Protein AF-A0AAV2YPP9-F1 (afdb_monomer_lite)

pLDDT: mean 74.64, std 17.13, range [28.52, 96.38]

Foldseek 3Di:
DVVQVVVCVVPVPWDKDKDKDKDKDDFQFQAAFPKTKTKIKIKIKIKIWTWDPPDPPDPPDIDTPDIDIDMDIDMDMDIPCPVVLVVLLVVLVVLLVLLLVLLLVLLLLLLCPDPVNVPPDPVVSSVSSVVLSVLDDVCLLNLLDPSSLVSLLSSCRHCLSVLLVVLLVLQDDPVLDDDDDPVVVVVNLVSLLSCLSVVSVVLLVVQCVVCVVPVDFLLQFGWAAEPCPSVVLSSVLSVVSNDDPVPDDPPDPDDDDDDPVPPVVVSVCVVVPPPDDDSNRVSVVSSVVSVVVVVVVVVVVLVVVVVVCVVVVPPDLPPPGTDGARAALCEPPLFDPSSRNHPPCVSLPPQPPCVVVVVVVVVDDDPPDDDDDDDDDPDDCVVVVVVVVRSVVSSVVRNVLSVLSLEVPNHDVSNLVVLLSSLSSRCSNPVSVCCCAPNDWFKWWFKQQQPPRDTATETPVCVVVVRVGPYPCVRIDTDDMDTSNPDDSNVSSSHD

Structure (mmCIF, N/CA/C/O backbone):
data_AF-A0AAV2YPP9-F1
#
_entry.id   AF-A0AAV2YPP9-F1
#
loop_
_atom_site.group_PDB
_atom_site.id
_atom_site.type_symbol
_atom_site.label_atom_id
_atom_site.label_alt_id
_atom_site.label_comp_id
_atom_site.label_asym_id
_atom_site.label_entity_id
_atom_site.label_seq_id
_atom_site.pdbx_PDB_ins_code
_atom_site.Cartn_x
_atom_site.Cartn_y
_atom_site.Cartn_z
_atom_site.occupancy
_atom_site.B_iso_or_equiv
_atom_site.auth_seq_id
_atom_site.auth_comp_id
_atom_site.auth_asym_id
_atom_site.auth_atom_id
_atom_site.pdbx_PDB_model_num
ATOM 1 N N . MET A 1 1 ? -37.213 -12.036 26.248 1.00 72.50 1 MET A N 1
ATOM 2 C CA . MET A 1 1 ? -38.261 -13.049 25.976 1.00 72.50 1 MET A CA 1
ATOM 3 C C . MET A 1 1 ? -37.774 -14.490 26.104 1.00 72.50 1 MET A C 1
ATOM 5 O O . MET A 1 1 ? -38.209 -15.134 27.043 1.00 72.50 1 MET A O 1
ATOM 9 N N . LYS A 1 2 ? -36.839 -14.999 25.279 1.00 84.75 2 LYS A N 1
ATOM 10 C CA . LYS A 1 2 ? -36.375 -16.409 25.382 1.00 84.75 2 LYS A CA 1
ATOM 11 C C . LYS A 1 2 ? -35.911 -16.827 26.789 1.00 84.75 2 LYS A C 1
ATOM 13 O O . LYS A 1 2 ? -36.225 -17.918 27.242 1.00 84.75 2 LYS A O 1
ATOM 18 N N . GLN A 1 3 ? -35.198 -15.944 27.491 1.00 83.56 3 GLN A N 1
ATOM 19 C CA . GLN A 1 3 ? -34.731 -16.216 28.855 1.00 83.56 3 GLN A CA 1
ATOM 20 C C . GLN A 1 3 ? -35.866 -16.292 29.885 1.00 83.56 3 GLN A C 1
ATOM 22 O O . GLN A 1 3 ? -35.838 -17.173 30.734 1.00 83.56 3 GLN A O 1
ATOM 27 N N . LEU A 1 4 ? -36.872 -15.421 29.786 1.00 86.94 4 LEU A N 1
ATOM 28 C CA . LEU A 1 4 ? -38.038 -15.445 30.673 1.00 86.94 4 LEU A CA 1
ATOM 29 C C . LEU A 1 4 ? -38.798 -16.766 30.518 1.00 86.94 4 LEU A C 1
ATOM 31 O O . LEU A 1 4 ? -38.999 -17.472 31.497 1.00 86.94 4 LEU A O 1
ATOM 35 N N . MET A 1 5 ? -39.084 -17.153 29.270 1.00 88.12 5 MET A N 1
ATOM 36 C CA . MET A 1 5 ? -39.725 -18.435 28.958 1.00 88.12 5 MET A CA 1
ATOM 37 C C . MET A 1 5 ? -38.933 -19.624 29.515 1.00 88.12 5 MET A C 1
ATOM 39 O O . MET A 1 5 ? -39.523 -20.552 30.050 1.00 88.12 5 MET A O 1
ATOM 43 N N . SER A 1 6 ? -37.596 -19.587 29.451 1.00 91.38 6 SER A N 1
ATOM 44 C CA . SER A 1 6 ? -36.769 -20.663 30.016 1.00 91.38 6 SER A CA 1
ATOM 45 C C . SER A 1 6 ? -36.847 -20.766 31.542 1.00 91.38 6 SER A C 1
ATOM 47 O O . SER A 1 6 ? -36.728 -21.863 32.076 1.00 91.38 6 SER A O 1
ATOM 49 N N . VAL A 1 7 ? -37.033 -19.642 32.245 1.00 89.94 7 VAL A N 1
ATOM 50 C CA . VAL A 1 7 ? -37.177 -19.631 33.709 1.00 89.94 7 VAL A CA 1
ATOM 51 C C . VAL A 1 7 ? -38.584 -20.075 34.100 1.00 89.94 7 VAL A C 1
ATOM 53 O O . VAL A 1 7 ? -38.723 -20.896 34.996 1.00 89.94 7 VAL A O 1
ATOM 56 N N . GLN A 1 8 ? -39.603 -19.624 33.372 1.00 91.44 8 GLN A N 1
ATOM 57 C CA . GLN A 1 8 ? -40.996 -19.993 33.616 1.00 91.44 8 GLN A CA 1
ATOM 58 C C . GLN A 1 8 ? -41.268 -21.481 33.345 1.00 91.44 8 GLN A C 1
ATOM 60 O O . GLN A 1 8 ? -41.975 -22.124 34.105 1.00 91.44 8 GLN A O 1
ATOM 65 N N . LEU A 1 9 ? -40.624 -22.072 32.331 1.00 92.19 9 LEU A N 1
ATOM 66 C CA . LEU A 1 9 ? -40.651 -23.526 32.114 1.00 92.19 9 LEU A CA 1
ATOM 67 C C . LEU A 1 9 ? -39.957 -24.315 33.234 1.00 92.19 9 LEU A C 1
ATOM 69 O O . LEU A 1 9 ? -40.258 -25.487 33.432 1.00 92.19 9 LEU A O 1
ATOM 73 N N . ARG A 1 10 ? -38.996 -23.701 33.932 1.00 93.12 10 ARG A N 1
ATOM 74 C CA . ARG A 1 10 ? -38.254 -24.342 35.024 1.00 93.12 10 ARG A CA 1
ATOM 75 C C . ARG A 1 10 ? -39.003 -24.278 36.355 1.00 93.12 10 ARG A C 1
ATOM 77 O O . ARG A 1 10 ? -38.798 -25.151 37.189 1.00 93.12 10 ARG A O 1
ATOM 84 N N . PHE A 1 11 ? -39.838 -23.258 36.534 1.00 91.69 11 PHE A N 1
ATOM 85 C CA . PHE A 1 11 ? -40.630 -23.014 37.734 1.00 91.69 11 PHE A CA 1
ATOM 86 C C . PHE A 1 11 ? -42.084 -22.701 37.338 1.00 91.69 11 PHE A C 1
ATOM 88 O O . PHE A 1 11 ? -42.478 -21.538 37.365 1.00 91.69 11 PHE A O 1
ATOM 95 N N . PRO A 1 12 ? -42.861 -23.711 36.906 1.00 88.06 12 PRO A N 1
ATOM 96 C CA . PRO A 1 12 ? -44.212 -23.497 36.385 1.00 88.06 12 PRO A CA 1
ATOM 97 C C . PRO A 1 12 ? -45.214 -23.060 37.462 1.00 88.06 12 PRO A C 1
ATOM 99 O O . PRO A 1 12 ? -46.145 -22.326 37.149 1.00 88.06 12 PRO A O 1
ATOM 102 N N . ASP A 1 13 ? -44.990 -23.474 38.712 1.00 88.75 13 ASP A N 1
ATOM 103 C CA . ASP A 1 13 ? -45.911 -23.259 39.837 1.00 88.75 13 ASP A CA 1
ATOM 104 C C . ASP A 1 13 ? -45.518 -22.066 40.729 1.00 88.75 13 ASP A C 1
ATOM 106 O O . ASP A 1 13 ? -46.114 -21.852 41.782 1.00 88.75 13 ASP A O 1
ATOM 110 N N . LEU A 1 14 ? -44.485 -21.308 40.344 1.00 88.31 14 LEU A N 1
ATOM 111 C CA . LEU A 1 14 ? -43.966 -20.173 41.109 1.00 88.31 14 LEU A CA 1
ATOM 112 C C . LEU A 1 14 ? -44.136 -18.871 40.328 1.00 88.31 14 LEU A C 1
ATOM 114 O O . LEU A 1 14 ? -44.001 -18.844 39.103 1.00 88.31 14 LEU A O 1
ATOM 118 N N . ASP A 1 15 ? -44.349 -17.772 41.049 1.00 88.31 15 ASP A N 1
ATOM 119 C CA . ASP A 1 15 ? -44.488 -16.456 40.433 1.00 88.31 15 ASP A CA 1
ATOM 120 C C . ASP A 1 15 ? -43.140 -15.948 39.920 1.00 88.31 15 ASP A C 1
ATOM 122 O O . ASP A 1 15 ? -42.122 -15.973 40.622 1.00 88.31 15 ASP A O 1
ATOM 126 N N . VAL A 1 16 ? -43.131 -15.467 38.675 1.00 90.19 16 VAL A N 1
ATOM 127 C CA . VAL A 1 16 ? -41.932 -14.971 37.991 1.00 90.19 16 VAL A CA 1
ATOM 128 C C . VAL A 1 16 ? -42.066 -13.475 37.721 1.00 90.19 16 VAL A C 1
ATOM 130 O O . VAL A 1 16 ? -42.778 -13.049 36.814 1.00 90.19 16 VAL A O 1
ATOM 133 N N . ASP A 1 17 ? -41.295 -12.681 38.454 1.00 90.31 17 ASP A N 1
ATOM 134 C CA . ASP A 1 17 ? -41.150 -11.247 38.241 1.00 90.31 17 ASP A CA 1
ATOM 135 C C . ASP A 1 17 ? -40.031 -10.963 37.230 1.00 90.31 17 ASP A C 1
ATOM 137 O O . ASP A 1 17 ? -38.937 -11.535 37.301 1.00 90.31 17 ASP A O 1
ATOM 141 N N . LEU A 1 18 ? -40.260 -10.011 36.324 1.00 91.12 18 LEU A N 1
ATOM 142 C CA . LEU A 1 18 ? -39.231 -9.460 35.441 1.00 91.12 18 LEU A CA 1
ATOM 143 C C . LEU A 1 18 ? -39.083 -7.961 35.692 1.00 91.12 18 LEU A C 1
ATOM 145 O O . LEU A 1 18 ? -39.968 -7.177 35.354 1.00 91.12 18 LEU A O 1
ATOM 149 N N . THR A 1 19 ? -37.912 -7.559 36.170 1.00 90.94 19 THR A N 1
ATOM 150 C CA . THR A 1 19 ? -37.526 -6.151 36.268 1.00 90.94 19 THR A CA 1
ATOM 151 C C . THR A 1 19 ? -36.540 -5.821 35.157 1.00 90.94 19 THR A C 1
ATOM 153 O O . THR A 1 19 ? -35.507 -6.477 35.010 1.00 90.94 19 THR A O 1
ATOM 156 N N . LEU A 1 20 ? -36.847 -4.791 34.370 1.00 89.88 20 LEU A N 1
ATOM 157 C CA . LEU A 1 20 ? -35.944 -4.246 33.361 1.00 89.88 20 LEU A CA 1
ATOM 158 C C . LEU A 1 20 ? -35.382 -2.917 33.859 1.00 89.88 20 LEU A C 1
ATOM 160 O O . LEU A 1 20 ? -36.122 -1.963 34.082 1.00 89.88 20 LEU A O 1
ATOM 164 N N . LEU A 1 21 ? -34.066 -2.856 34.006 1.00 89.44 21 LEU A N 1
ATOM 165 C CA . LEU A 1 21 ? -33.331 -1.643 34.334 1.00 89.44 21 LEU A CA 1
ATOM 166 C C . LEU A 1 21 ? -32.687 -1.136 33.051 1.00 89.44 21 LEU A C 1
ATOM 168 O O . LEU A 1 21 ? -31.812 -1.800 32.503 1.00 89.44 21 LEU A O 1
ATOM 172 N N . SER A 1 22 ? -33.134 0.015 32.560 1.00 87.62 22 SER A N 1
ATOM 173 C CA . SER A 1 22 ? -32.533 0.668 31.399 1.00 87.62 22 SER A CA 1
ATOM 174 C C . SER A 1 22 ? -31.674 1.829 31.868 1.00 87.62 22 SER A C 1
ATOM 176 O O . SER A 1 22 ? -32.154 2.714 32.571 1.00 87.62 22 SER A O 1
ATOM 178 N N . SER A 1 23 ? -30.431 1.859 31.416 1.00 83.62 23 SER A N 1
ATOM 179 C CA . SER A 1 23 ? -29.544 3.003 31.540 1.00 83.62 23 SER A CA 1
ATOM 180 C C . SER A 1 23 ? -29.066 3.396 30.141 1.00 83.62 23 SER A C 1
ATOM 182 O O . SER A 1 23 ? -28.853 2.566 29.254 1.00 83.62 23 SER A O 1
ATOM 184 N N . ALA A 1 24 ? -29.005 4.698 29.894 1.00 80.50 24 ALA A N 1
ATOM 185 C CA . ALA A 1 24 ? -28.522 5.243 28.641 1.00 80.50 24 ALA A CA 1
ATOM 186 C C . ALA A 1 24 ? -27.590 6.400 28.961 1.00 80.50 24 ALA A C 1
ATOM 188 O O . ALA A 1 24 ? -27.990 7.355 29.621 1.00 80.50 24 ALA A O 1
ATOM 189 N N . GLU A 1 25 ? -26.361 6.309 28.470 1.00 75.56 25 GLU A N 1
ATOM 190 C CA . GLU A 1 25 ? -25.432 7.427 28.499 1.00 75.56 25 GLU A CA 1
ATOM 191 C C . GLU A 1 25 ? -25.890 8.483 27.483 1.00 75.56 25 GLU A C 1
ATOM 193 O O . GLU A 1 25 ? -26.491 8.168 26.440 1.00 75.56 25 GLU A O 1
ATOM 198 N N . ASP A 1 26 ? -25.575 9.744 27.771 1.00 71.75 26 ASP A N 1
ATOM 199 C CA . 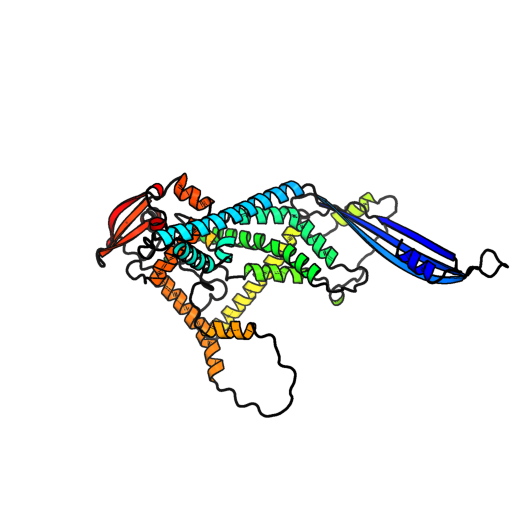ASP A 1 26 ? -25.684 10.813 26.789 1.00 71.75 26 ASP A CA 1
ATOM 200 C C . ASP A 1 26 ? -24.711 10.595 25.624 1.00 71.75 26 ASP A C 1
ATOM 202 O O . ASP A 1 26 ? -23.789 9.773 25.667 1.00 71.75 26 ASP A O 1
ATOM 206 N N . LYS A 1 27 ? -24.950 11.303 24.514 1.00 67.75 27 LYS A N 1
ATOM 207 C CA . LYS A 1 27 ? -24.082 11.215 23.334 1.00 67.75 27 LYS A CA 1
ATOM 208 C C . LYS A 1 27 ? -22.709 11.798 23.661 1.00 67.75 27 LYS A C 1
ATOM 210 O O . LYS A 1 27 ? -22.486 12.999 23.528 1.00 67.75 27 LYS A O 1
ATOM 215 N N . GLN A 1 28 ? -21.769 10.924 23.989 1.00 68.31 28 GLN A N 1
ATOM 216 C CA . GLN A 1 28 ? -20.369 11.275 24.145 1.00 68.31 28 GLN A CA 1
ATOM 217 C C . GLN A 1 28 ? -19.767 11.519 22.765 1.00 68.31 28 GLN A C 1
ATOM 219 O O . GLN A 1 28 ? -19.689 10.616 21.929 1.00 68.31 28 GLN A O 1
ATOM 224 N N . VAL A 1 29 ? -19.354 12.756 22.499 1.00 65.88 29 VAL A N 1
ATOM 225 C CA . VAL A 1 29 ? -18.625 13.086 21.272 1.00 65.88 29 VAL A CA 1
ATOM 226 C C . VAL A 1 29 ? -17.211 12.529 21.402 1.00 65.88 29 VAL A C 1
ATOM 228 O O . VAL A 1 29 ? -16.408 13.046 22.176 1.00 65.88 29 VAL A O 1
ATOM 231 N N . CYS A 1 30 ? -16.906 11.491 20.627 1.00 60.84 30 CYS A N 1
ATOM 232 C CA . CYS A 1 30 ? -15.551 10.990 20.446 1.00 60.84 30 CYS A CA 1
ATOM 233 C C . CYS A 1 30 ? -14.793 12.020 19.599 1.00 60.84 30 CYS A C 1
ATOM 235 O O . CYS A 1 30 ? -14.936 12.070 18.374 1.00 60.84 30 CYS A O 1
ATOM 237 N N . ARG A 1 31 ? -14.034 12.898 20.259 1.00 54.62 31 ARG A N 1
ATOM 238 C CA . ARG A 1 31 ? -13.115 13.822 19.581 1.00 54.62 31 ARG A CA 1
ATOM 239 C C . ARG A 1 31 ? -11.873 13.034 19.147 1.00 54.62 31 ARG A C 1
ATOM 241 O O . ARG A 1 31 ? -11.569 12.014 19.746 1.00 54.62 31 ARG A O 1
ATOM 248 N N . GLY A 1 32 ? -11.202 13.436 18.065 1.00 54.84 32 GLY A N 1
ATOM 249 C CA . GLY A 1 32 ? -9.941 12.791 17.673 1.00 54.84 32 GLY A CA 1
ATOM 250 C C . GLY A 1 32 ? -9.807 12.278 16.240 1.00 54.84 32 GLY A C 1
ATOM 251 O O . GLY A 1 32 ? -8.910 11.478 15.967 1.00 54.84 32 GLY A O 1
ATOM 252 N N . GLY A 1 33 ? -10.685 12.699 15.334 1.00 58.16 33 GLY A N 1
ATOM 253 C CA . GLY A 1 33 ? -10.552 12.495 13.892 1.00 58.16 33 GLY A CA 1
ATOM 254 C C . GLY A 1 33 ? -11.102 13.702 13.131 1.00 58.16 33 GLY A C 1
ATOM 255 O O . GLY A 1 33 ? -11.756 14.563 13.719 1.00 58.16 33 GLY A O 1
ATOM 256 N N . LEU A 1 34 ? -10.877 13.765 11.814 1.00 65.94 34 LEU A N 1
ATOM 257 C CA . LEU A 1 34 ? -11.465 14.823 10.970 1.00 65.94 34 LEU A CA 1
ATOM 258 C C . LEU A 1 34 ? -13.002 14.747 10.893 1.00 65.94 34 LEU A C 1
ATOM 260 O O . LEU A 1 34 ? -13.647 15.692 10.443 1.00 65.94 34 LEU A O 1
ATOM 264 N N . ALA A 1 35 ? -13.585 13.617 11.300 1.00 73.19 35 ALA A N 1
ATOM 265 C CA . ALA A 1 35 ? -15.021 13.398 11.348 1.00 73.19 35 ALA A CA 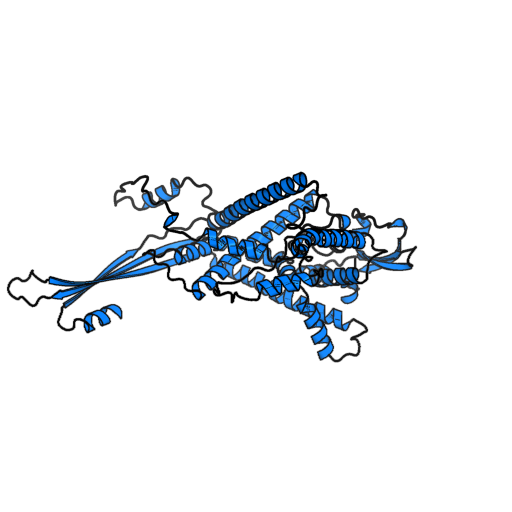1
ATOM 266 C C . ALA A 1 35 ? -15.603 13.680 12.734 1.00 73.19 35 ALA A C 1
ATOM 268 O O . ALA A 1 35 ? -15.012 13.332 13.757 1.00 73.19 35 ALA A O 1
ATOM 269 N N . TYR A 1 36 ? -16.836 14.187 12.759 1.00 72.69 36 TYR A N 1
ATOM 270 C CA . TYR A 1 36 ? -17.645 14.133 13.969 1.00 72.69 36 TYR A CA 1
ATOM 271 C C . TYR A 1 36 ? -18.065 12.683 14.201 1.00 72.69 36 TYR A C 1
ATOM 273 O O . TYR A 1 36 ? -18.725 12.077 13.348 1.00 72.69 36 TYR A O 1
ATOM 281 N N . ILE A 1 37 ? -17.681 12.133 15.349 1.00 73.50 37 ILE A N 1
ATOM 282 C CA . ILE A 1 37 ? -18.116 10.822 15.816 1.00 73.50 37 ILE A CA 1
ATOM 283 C C . ILE A 1 37 ? -18.711 11.022 17.201 1.00 73.50 37 ILE A C 1
ATOM 285 O O . ILE A 1 37 ? -18.090 11.612 18.080 1.00 73.50 37 ILE A O 1
ATOM 289 N N . ALA A 1 38 ? -19.927 10.534 17.397 1.00 74.06 38 ALA A N 1
ATOM 290 C CA . ALA A 1 38 ? -20.534 10.469 18.714 1.00 74.06 38 ALA A CA 1
ATOM 291 C C . ALA A 1 38 ? -20.977 9.047 19.007 1.00 74.06 38 ALA A C 1
ATOM 293 O O . ALA A 1 38 ? -21.461 8.326 18.128 1.00 74.06 38 ALA A O 1
ATOM 294 N N . ARG A 1 39 ? -20.787 8.659 20.259 1.00 77.62 39 ARG A N 1
ATOM 295 C CA . ARG A 1 39 ? -21.120 7.354 20.786 1.00 77.62 39 ARG A CA 1
ATOM 296 C C . ARG A 1 39 ? -22.176 7.517 21.859 1.00 77.62 39 ARG A C 1
ATOM 298 O O . ARG A 1 39 ? -22.040 8.340 22.756 1.00 77.62 39 ARG A O 1
ATOM 305 N N . ARG A 1 40 ? -23.204 6.686 21.782 1.00 79.69 40 ARG A N 1
ATOM 306 C CA . ARG A 1 40 ? -24.197 6.530 22.837 1.00 79.69 40 ARG A CA 1
ATOM 307 C C . ARG A 1 40 ? -24.167 5.086 23.299 1.00 79.69 40 ARG A C 1
ATOM 309 O O . ARG A 1 40 ? -24.420 4.192 22.490 1.00 79.69 40 ARG A O 1
ATOM 316 N N . LYS A 1 41 ? -23.836 4.850 24.562 1.00 80.75 41 LYS A N 1
ATOM 317 C CA . LYS A 1 41 ? -23.990 3.528 25.168 1.00 80.75 41 LYS A CA 1
ATOM 318 C C . LYS A 1 41 ? -25.361 3.436 25.813 1.00 80.75 41 LYS A C 1
ATOM 320 O O . LYS A 1 41 ? -25.840 4.398 26.403 1.00 80.75 41 LYS A O 1
ATOM 325 N N . ALA A 1 42 ? -25.983 2.283 25.673 1.00 83.69 42 ALA A N 1
ATOM 326 C CA . ALA A 1 42 ? -27.191 1.934 26.386 1.00 83.69 42 ALA A CA 1
ATOM 327 C C . ALA A 1 42 ? -27.014 0.530 26.945 1.00 83.69 42 ALA A C 1
ATOM 329 O O . ALA A 1 42 ? -26.478 -0.358 26.277 1.00 83.69 42 ALA A O 1
ATOM 330 N N . ASP A 1 43 ? -27.457 0.328 28.168 1.00 86.38 43 ASP A N 1
ATOM 331 C CA . ASP A 1 43 ? -27.478 -0.965 28.807 1.00 86.38 43 ASP A CA 1
ATOM 332 C C . ASP A 1 43 ? -28.859 -1.242 29.381 1.00 86.38 43 ASP A C 1
ATOM 334 O O . ASP A 1 43 ? -29.518 -0.384 29.962 1.00 86.38 43 ASP A O 1
ATOM 338 N N . VAL A 1 44 ? -29.317 -2.465 29.160 1.00 88.56 44 VAL A N 1
ATOM 339 C CA . VAL A 1 44 ? -30.575 -2.958 29.699 1.00 88.56 44 VAL A CA 1
ATOM 340 C C . VAL A 1 44 ? -30.240 -4.194 30.509 1.00 88.56 44 VAL A C 1
ATOM 342 O O . VAL A 1 44 ? -29.825 -5.203 29.945 1.00 88.56 44 VAL A O 1
ATOM 345 N N . SER A 1 45 ? -30.395 -4.130 31.823 1.00 89.81 45 SER A N 1
ATOM 346 C CA . SER A 1 45 ? -30.264 -5.293 32.698 1.00 89.81 45 SER A CA 1
ATOM 347 C C . SER A 1 45 ? -31.646 -5.867 32.971 1.00 89.81 45 SER A C 1
ATOM 349 O O . SER A 1 45 ? -32.547 -5.156 33.410 1.00 89.81 45 SER A O 1
ATOM 351 N N . SER A 1 46 ? -31.831 -7.153 32.691 1.00 91.31 46 SER A N 1
ATOM 352 C CA . SER A 1 46 ? -33.026 -7.894 33.079 1.00 91.31 46 SER A CA 1
ATOM 353 C C . SER A 1 46 ? -32.738 -8.691 34.340 1.00 91.31 46 SER A C 1
ATOM 355 O O . SER A 1 46 ? -31.901 -9.591 34.305 1.00 91.31 46 SER A O 1
ATOM 357 N N . VAL A 1 47 ? -33.462 -8.396 35.411 1.00 92.88 47 VAL A N 1
ATOM 358 C CA . VAL A 1 47 ? -33.460 -9.183 36.642 1.00 92.88 47 VAL A CA 1
ATOM 359 C C . VAL A 1 47 ? -34.750 -9.990 36.661 1.00 92.88 47 VAL A C 1
ATOM 361 O O . VAL A 1 47 ? -35.838 -9.429 36.766 1.00 92.88 47 VAL A O 1
ATOM 364 N N . ILE A 1 48 ? -34.628 -11.304 36.500 1.00 93.44 48 ILE A N 1
ATOM 365 C CA . ILE A 1 48 ? -35.738 -12.247 36.630 1.00 93.44 48 ILE A CA 1
ATOM 366 C C . ILE A 1 48 ? -35.686 -12.800 38.047 1.00 93.44 48 ILE A C 1
ATOM 368 O O . ILE A 1 48 ? -34.671 -13.377 38.444 1.00 93.44 48 ILE A O 1
ATOM 372 N N . ARG A 1 49 ? -36.766 -12.632 38.801 1.00 92.94 49 ARG A N 1
ATOM 373 C CA . ARG A 1 49 ? -36.897 -13.132 40.168 1.00 92.94 49 ARG A CA 1
ATOM 374 C C . ARG A 1 49 ? -38.052 -14.120 40.229 1.00 92.94 49 ARG A C 1
ATOM 376 O O . ARG A 1 49 ? -39.134 -13.814 39.757 1.00 92.94 49 ARG A O 1
ATOM 383 N N . VAL A 1 50 ? -37.823 -15.279 40.831 1.00 93.12 50 VAL A N 1
ATOM 384 C CA . VAL A 1 50 ? -38.856 -16.285 41.092 1.00 93.12 50 VAL A CA 1
ATOM 385 C C . VAL A 1 50 ? -39.170 -16.277 42.579 1.00 93.12 50 VAL A C 1
ATOM 387 O O . VAL A 1 50 ? -38.252 -16.314 43.408 1.00 93.12 50 VAL A O 1
ATOM 390 N N . ARG A 1 51 ? -40.455 -16.215 42.906 1.00 89.69 51 ARG A N 1
ATOM 391 C CA . ARG A 1 51 ? -40.965 -16.129 44.270 1.00 89.69 51 ARG A CA 1
ATOM 392 C C . ARG A 1 51 ? -41.855 -17.314 44.589 1.00 89.69 51 ARG A C 1
ATOM 394 O O . ARG A 1 51 ? -42.630 -17.757 43.748 1.00 89.69 51 ARG A O 1
ATOM 401 N N . ASN A 1 52 ? -41.748 -17.785 45.822 1.00 88.06 52 ASN A N 1
ATOM 402 C CA . ASN A 1 52 ? -42.709 -18.704 46.394 1.00 88.06 52 ASN A CA 1
ATOM 403 C C . ASN A 1 52 ? -43.635 -17.937 47.339 1.00 88.06 52 ASN A C 1
ATOM 405 O O . ASN A 1 52 ? -43.179 -17.385 48.338 1.00 88.06 52 ASN A O 1
ATOM 409 N N . CYS A 1 53 ? -44.917 -17.890 46.990 1.00 81.31 53 CYS A N 1
ATOM 410 C CA . CYS A 1 53 ? -45.953 -17.171 47.728 1.00 81.31 53 CYS A CA 1
ATOM 411 C C . CYS A 1 53 ? -47.036 -18.125 48.264 1.00 81.31 53 CYS A C 1
ATOM 413 O O . CYS A 1 53 ? -48.177 -17.721 48.450 1.00 81.31 53 CYS A O 1
ATOM 415 N N . THR A 1 54 ? -46.711 -19.402 48.494 1.00 75.62 54 THR A N 1
ATOM 416 C CA . THR A 1 54 ? -47.692 -20.414 48.927 1.00 75.62 54 THR A CA 1
ATOM 417 C C . THR A 1 54 ? -48.251 -20.213 50.340 1.00 75.62 54 THR A C 1
ATOM 419 O O . THR A 1 54 ? -49.216 -20.891 50.689 1.00 75.62 54 THR A O 1
ATOM 422 N N . ASP A 1 55 ? -47.683 -19.319 51.157 1.00 65.31 55 ASP A N 1
ATOM 423 C CA . ASP A 1 55 ? -48.094 -19.144 52.555 1.00 65.31 55 ASP A CA 1
ATOM 424 C C . ASP A 1 55 ? -49.104 -17.990 52.718 1.00 65.31 55 ASP A C 1
ATOM 426 O O . ASP A 1 55 ? -48.765 -16.808 52.730 1.00 65.31 55 ASP A O 1
ATOM 430 N N . ASN A 1 56 ? -50.387 -18.344 52.817 1.00 58.50 56 ASN A N 1
ATOM 431 C CA . ASN A 1 56 ? -51.540 -17.432 52.757 1.00 58.50 56 ASN A CA 1
ATOM 432 C C . ASN A 1 56 ? -51.806 -16.615 54.042 1.00 58.50 56 ASN A C 1
ATOM 434 O O . ASN A 1 56 ? -52.889 -16.044 54.177 1.00 58.50 56 ASN A O 1
ATOM 438 N N . GLN A 1 57 ? -50.886 -16.567 55.012 1.00 57.38 57 GLN A N 1
ATOM 439 C CA . GLN A 1 57 ? -51.179 -15.948 56.316 1.00 57.38 57 GLN A CA 1
ATOM 440 C C . GLN A 1 57 ? -50.643 -14.524 56.500 1.00 57.38 57 GLN A C 1
ATOM 442 O O . GLN A 1 57 ? -51.172 -13.797 57.338 1.00 57.38 57 GLN A O 1
ATOM 447 N N . LEU A 1 58 ? -49.699 -14.065 55.675 1.00 58.78 58 LEU A N 1
ATOM 448 C CA . LEU A 1 58 ? -49.237 -12.674 55.650 1.00 58.78 58 LEU A CA 1
ATOM 449 C C . LEU A 1 58 ? -48.973 -12.278 54.193 1.00 58.78 58 LEU A C 1
ATOM 451 O O . LEU A 1 58 ? -48.058 -12.806 53.572 1.00 58.78 58 LEU A O 1
ATOM 455 N N . LEU A 1 59 ? -49.738 -11.319 53.657 1.00 57.19 59 LEU A N 1
ATOM 456 C CA . LEU A 1 59 ? -49.613 -10.802 52.279 1.00 57.19 59 LEU A CA 1
ATOM 457 C C . LEU A 1 59 ? -48.205 -10.263 51.902 1.00 57.19 59 LEU A C 1
ATOM 459 O O . LEU A 1 59 ? -48.007 -9.858 50.760 1.00 57.19 59 LEU A O 1
ATOM 463 N N . ASP A 1 60 ? -47.242 -10.262 52.830 1.00 59.12 60 ASP A N 1
ATOM 464 C CA . ASP A 1 60 ? -45.907 -9.665 52.697 1.00 59.12 60 ASP A CA 1
ATOM 465 C C . ASP A 1 60 ? -44.727 -10.667 52.773 1.00 59.12 60 ASP A C 1
ATOM 467 O O . ASP A 1 60 ? -43.578 -10.251 52.616 1.00 59.12 60 ASP A O 1
ATOM 471 N N . SER A 1 61 ? -44.947 -11.979 52.975 1.00 71.12 61 SER A N 1
ATOM 472 C CA . SER A 1 61 ? -43.852 -12.969 53.114 1.00 71.12 61 SER A CA 1
ATOM 473 C C . SER A 1 61 ? -43.694 -13.896 51.899 1.00 71.12 61 SER A C 1
ATOM 475 O O . SER A 1 61 ? -43.813 -15.115 52.005 1.00 71.12 61 SER A O 1
ATOM 477 N N . CYS A 1 62 ? -43.425 -13.333 50.719 1.00 79.12 62 CYS A N 1
ATOM 478 C CA . CYS A 1 62 ? -42.994 -14.136 49.570 1.00 79.12 62 CYS A CA 1
ATOM 479 C C . CYS A 1 62 ? -41.473 -14.342 49.590 1.00 79.12 62 CYS A C 1
ATOM 481 O O . CYS A 1 62 ? -40.709 -13.380 49.431 1.00 79.12 62 CYS A O 1
ATOM 483 N N . ASP A 1 63 ? -41.033 -15.595 49.677 1.00 85.56 63 ASP A N 1
ATOM 484 C CA . ASP A 1 63 ? -39.612 -15.935 49.659 1.00 85.56 63 ASP A CA 1
ATOM 485 C C . ASP A 1 63 ? -39.061 -15.972 48.235 1.00 85.56 63 ASP A C 1
ATOM 487 O O . ASP A 1 63 ? -39.659 -16.513 47.301 1.00 85.56 63 ASP A O 1
ATOM 491 N N . THR A 1 64 ? -37.880 -15.382 48.048 1.00 89.12 64 THR A N 1
ATOM 492 C CA . THR A 1 64 ? -37.204 -15.377 46.748 1.00 89.12 64 THR A CA 1
ATOM 493 C C . THR A 1 64 ? -36.382 -16.650 46.584 1.00 89.12 64 THR A C 1
ATOM 495 O O . THR A 1 64 ? -35.358 -16.818 47.240 1.00 89.12 64 THR A O 1
ATOM 498 N N . VAL A 1 65 ? -36.802 -17.529 45.674 1.00 91.25 65 VAL A N 1
ATOM 499 C CA . VAL A 1 65 ? -36.173 -18.845 45.457 1.00 91.25 65 VAL A CA 1
ATOM 500 C C . VAL A 1 65 ? -35.053 -18.772 44.419 1.00 91.25 65 VAL A C 1
ATOM 502 O O . VAL A 1 65 ? -34.063 -19.498 44.498 1.00 91.25 65 VAL A O 1
ATOM 505 N N . TYR A 1 66 ? -35.193 -17.895 43.422 1.00 92.06 66 TYR A N 1
ATOM 506 C CA . TYR A 1 66 ? -34.238 -17.799 42.323 1.00 92.06 66 TYR A CA 1
ATOM 507 C C . TYR A 1 66 ? -34.136 -16.372 41.790 1.00 92.06 66 TYR A C 1
ATOM 509 O O . TYR A 1 66 ? -35.145 -15.701 41.578 1.00 92.06 66 TYR A O 1
ATOM 517 N N . ILE A 1 67 ? -32.909 -15.917 41.535 1.00 92.69 67 ILE A N 1
ATOM 518 C CA . ILE A 1 67 ? -32.626 -14.638 40.882 1.00 92.69 67 ILE A CA 1
ATOM 519 C C . ILE A 1 67 ? -31.688 -14.900 39.710 1.00 92.69 67 ILE A C 1
ATOM 521 O O . ILE A 1 67 ? -30.660 -15.564 39.850 1.00 92.69 67 ILE A O 1
ATOM 525 N N . LYS A 1 68 ? -32.032 -14.346 38.549 1.00 90.56 68 LYS A N 1
ATOM 526 C CA . LYS A 1 68 ? -31.197 -14.361 37.354 1.00 90.56 68 LYS A CA 1
ATOM 527 C C . LYS A 1 68 ? -31.050 -12.955 36.803 1.00 90.56 68 LYS A C 1
ATOM 529 O O . LYS A 1 68 ? -32.023 -12.363 36.349 1.00 90.56 68 LYS A O 1
ATOM 534 N N . ASP A 1 69 ? -29.821 -12.461 36.793 1.00 90.19 69 ASP A N 1
ATOM 535 C CA . ASP A 1 69 ? -29.443 -11.232 36.100 1.00 90.19 69 ASP A CA 1
ATOM 536 C C . ASP A 1 69 ? -28.933 -11.575 34.693 1.00 90.19 69 ASP A C 1
ATOM 538 O O . ASP A 1 69 ? -28.159 -12.519 34.494 1.00 90.19 69 ASP A O 1
ATOM 542 N N . HIS A 1 70 ? -29.379 -10.811 33.702 1.00 86.06 70 HIS A N 1
ATOM 543 C CA . HIS A 1 70 ? -28.713 -10.738 32.416 1.00 86.06 70 HIS A CA 1
ATOM 544 C C . HIS A 1 70 ? -28.612 -9.294 31.923 1.00 86.06 70 HIS A C 1
ATOM 546 O O . HIS A 1 70 ? -29.622 -8.605 31.780 1.00 86.06 70 HIS A O 1
ATOM 552 N N . ARG A 1 71 ? -27.398 -8.869 31.561 1.00 83.88 71 ARG A N 1
ATOM 553 C CA . ARG A 1 71 ? -27.116 -7.525 31.049 1.00 83.88 71 ARG A CA 1
ATOM 554 C C . ARG A 1 71 ? -26.958 -7.520 29.532 1.00 83.88 71 ARG A C 1
ATOM 556 O O . ARG A 1 71 ? -26.048 -8.142 28.989 1.00 83.88 71 ARG A O 1
ATOM 563 N N . TYR A 1 72 ? -27.809 -6.759 28.857 1.00 83.44 72 TYR A N 1
ATOM 564 C CA . TYR A 1 72 ? -27.705 -6.443 27.437 1.00 83.44 72 TYR A CA 1
ATOM 565 C C . TYR A 1 72 ? -26.977 -5.109 27.274 1.00 83.44 72 TYR A C 1
ATOM 567 O O . TYR A 1 72 ? -27.340 -4.120 27.904 1.00 83.44 72 TYR A O 1
ATOM 575 N N . GLN A 1 73 ? -25.960 -5.069 26.417 1.00 79.75 73 GLN A N 1
ATOM 576 C CA . GLN A 1 73 ? -25.218 -3.848 26.104 1.00 79.75 73 GLN A CA 1
ATOM 577 C C . GLN A 1 73 ? -25.403 -3.494 24.634 1.00 79.75 73 GLN A C 1
ATOM 579 O O . GLN A 1 73 ? -25.296 -4.353 23.758 1.00 79.75 73 GLN A O 1
ATOM 584 N N . ALA A 1 74 ? -25.651 -2.218 24.369 1.00 78.88 74 ALA A N 1
ATOM 585 C CA . ALA A 1 74 ? -25.742 -1.656 23.038 1.00 78.88 74 ALA A CA 1
ATOM 586 C C . ALA A 1 74 ? -24.875 -0.397 22.953 1.00 78.88 74 ALA A C 1
ATOM 588 O O . ALA A 1 74 ? -24.796 0.404 23.884 1.00 78.88 74 ALA A O 1
ATOM 589 N N . ALA A 1 75 ? -24.233 -0.205 21.808 1.00 75.88 75 ALA A N 1
ATOM 590 C CA . ALA A 1 75 ? -23.547 1.033 21.484 1.00 75.88 75 ALA A CA 1
ATOM 591 C C . ALA A 1 75 ? -24.014 1.508 20.112 1.00 75.88 75 ALA A C 1
ATOM 593 O O . ALA A 1 75 ? -23.999 0.752 19.141 1.00 75.88 75 ALA A O 1
ATOM 594 N N . ILE A 1 76 ? -24.437 2.765 20.042 1.00 79.88 76 ILE A N 1
ATOM 595 C CA . ILE A 1 76 ? -24.824 3.430 18.803 1.00 79.88 76 ILE A CA 1
ATOM 596 C C . ILE A 1 76 ? -23.729 4.433 18.464 1.00 79.88 76 ILE A C 1
ATOM 598 O O . ILE A 1 76 ? -23.391 5.293 19.279 1.00 79.88 76 ILE A O 1
ATOM 602 N N . PHE A 1 77 ? -23.202 4.332 17.247 1.00 78.56 77 PHE A N 1
ATOM 603 C CA . PHE A 1 77 ? -22.238 5.276 16.698 1.00 78.56 77 PHE A CA 1
ATOM 604 C C . PHE A 1 77 ? -22.911 6.137 15.635 1.00 78.56 77 PHE A C 1
ATOM 606 O O . PHE A 1 77 ? -23.552 5.624 14.719 1.00 78.56 77 PHE A O 1
ATOM 613 N N . THR A 1 78 ? -22.741 7.450 15.736 1.00 80.62 78 THR A N 1
ATOM 614 C CA . THR A 1 78 ? -23.198 8.411 14.727 1.00 80.62 78 THR A CA 1
ATOM 615 C C . THR A 1 78 ? -22.000 9.139 14.141 1.00 80.62 78 THR A C 1
ATOM 617 O O . THR A 1 78 ? -21.211 9.707 14.894 1.00 80.62 78 THR A O 1
ATOM 620 N N . THR A 1 79 ? -21.876 9.141 12.811 1.00 81.75 79 THR A N 1
ATOM 621 C CA . THR A 1 79 ? -20.812 9.850 12.089 1.00 81.75 79 THR A CA 1
ATOM 622 C C . THR A 1 79 ? -21.352 10.598 10.873 1.00 81.75 79 THR A C 1
ATOM 624 O O . THR A 1 79 ? -22.244 10.109 10.180 1.00 81.75 79 THR A O 1
ATOM 627 N N . ASN A 1 80 ? -20.803 11.784 10.599 1.00 81.62 80 ASN A N 1
ATOM 628 C CA . ASN A 1 80 ? -21.135 12.590 9.420 1.00 81.62 80 ASN A CA 1
ATOM 629 C C . ASN A 1 80 ? -20.238 12.297 8.200 1.00 81.62 80 ASN A C 1
ATOM 631 O O . ASN A 1 80 ? -20.551 12.729 7.093 1.00 81.62 80 ASN A O 1
ATOM 635 N N . ALA A 1 81 ? -19.144 11.549 8.372 1.00 82.69 81 ALA A N 1
ATOM 636 C CA . ALA A 1 81 ? -18.121 11.391 7.338 1.00 82.69 81 ALA A CA 1
ATOM 637 C C . ALA A 1 81 ? -18.209 10.079 6.542 1.00 82.69 81 ALA A C 1
ATOM 639 O O . ALA A 1 81 ? -17.395 9.850 5.647 1.00 82.69 81 ALA A O 1
ATOM 640 N N . PHE A 1 82 ? -19.213 9.234 6.808 1.00 83.94 82 PHE A N 1
ATOM 641 C CA . PHE A 1 82 ? -19.356 7.928 6.152 1.00 83.94 82 PHE A CA 1
ATOM 642 C C . PHE A 1 82 ? -19.351 8.026 4.619 1.00 83.94 82 PHE A C 1
ATOM 644 O O . PHE A 1 82 ? -18.687 7.237 3.950 1.00 83.94 82 PHE A O 1
ATOM 651 N N . ARG A 1 83 ? -20.036 9.033 4.056 1.00 88.38 83 ARG A N 1
ATOM 652 C CA . ARG A 1 83 ? -20.092 9.246 2.600 1.00 88.38 83 ARG A CA 1
ATOM 653 C C . ARG A 1 83 ? -18.717 9.570 2.017 1.00 88.38 83 ARG A C 1
ATOM 655 O O . ARG A 1 83 ? -18.319 8.953 1.037 1.00 88.38 83 ARG A O 1
ATOM 662 N N . ILE A 1 84 ? -17.978 10.488 2.642 1.00 89.88 84 ILE A N 1
ATOM 663 C CA . ILE A 1 84 ? -16.641 10.902 2.187 1.00 89.88 84 ILE A CA 1
ATOM 664 C C . ILE A 1 84 ? -15.678 9.713 2.240 1.00 89.88 84 ILE A C 1
ATOM 666 O O . ILE A 1 84 ? -14.989 9.418 1.267 1.00 89.88 84 ILE A O 1
ATOM 670 N N . VAL A 1 85 ? -15.680 8.988 3.358 1.00 90.19 85 VAL A N 1
ATOM 671 C CA . VAL A 1 85 ? -14.839 7.804 3.566 1.00 90.19 85 VAL A CA 1
ATOM 672 C C . VAL A 1 85 ? -15.169 6.703 2.554 1.00 90.19 85 VAL A C 1
ATOM 674 O O . VAL A 1 85 ? -14.262 6.093 1.986 1.00 90.19 85 VAL A O 1
ATOM 677 N N . SER A 1 86 ? -16.457 6.465 2.290 1.00 91.62 86 SER A N 1
ATOM 678 C CA . SER A 1 86 ? -16.913 5.497 1.289 1.00 91.62 86 SER A CA 1
ATOM 679 C C . SER A 1 86 ? -16.448 5.877 -0.121 1.00 91.62 86 SER A C 1
ATOM 681 O O . SER A 1 86 ? -15.900 5.029 -0.829 1.00 91.62 86 SER A O 1
ATOM 683 N N . VAL A 1 87 ? -16.565 7.153 -0.505 1.00 94.88 87 VAL A N 1
ATOM 684 C CA . VAL A 1 87 ? -16.085 7.656 -1.803 1.00 94.88 87 VAL A CA 1
ATOM 685 C C . VAL A 1 87 ? -14.568 7.507 -1.925 1.00 94.88 87 VAL A C 1
ATOM 687 O O . VAL A 1 87 ? -14.100 6.930 -2.904 1.00 94.88 87 VAL A O 1
ATOM 690 N N . LEU A 1 88 ? -13.795 7.935 -0.921 1.00 94.25 88 LEU A N 1
ATOM 691 C CA . LEU A 1 88 ? -12.330 7.811 -0.923 1.00 94.25 88 LEU A CA 1
ATOM 692 C C . LEU A 1 88 ? -11.876 6.356 -1.078 1.00 94.25 88 LEU A C 1
ATOM 694 O O . LEU A 1 88 ? -10.990 6.066 -1.882 1.00 94.25 88 LEU A O 1
ATOM 698 N N . ARG A 1 89 ? -12.509 5.427 -0.354 1.00 93.31 89 ARG A N 1
ATOM 699 C CA . ARG A 1 89 ? -12.214 3.992 -0.475 1.00 93.31 89 ARG A CA 1
ATOM 700 C C . ARG A 1 89 ? -12.617 3.430 -1.827 1.00 93.31 89 ARG A C 1
ATOM 702 O O . ARG A 1 89 ? -11.886 2.611 -2.368 1.00 93.31 89 ARG A O 1
ATOM 709 N N . THR A 1 90 ? -13.733 3.882 -2.390 1.00 95.31 90 THR A N 1
ATOM 710 C CA . THR A 1 90 ? -14.183 3.453 -3.721 1.00 95.31 90 THR A CA 1
ATOM 711 C C . THR A 1 90 ? -13.217 3.931 -4.807 1.00 95.31 90 THR A C 1
ATOM 713 O O . THR A 1 90 ? -12.852 3.155 -5.690 1.00 95.31 90 THR A O 1
ATOM 716 N N . ILE A 1 91 ? -12.725 5.169 -4.712 1.00 95.94 91 ILE A N 1
ATOM 717 C CA . ILE A 1 91 ? -11.691 5.705 -5.610 1.00 95.94 91 ILE A CA 1
ATOM 718 C C . ILE A 1 91 ? -10.385 4.913 -5.454 1.00 95.94 91 ILE A C 1
ATOM 720 O O . ILE A 1 91 ? -9.832 4.444 -6.446 1.00 95.94 91 ILE A O 1
ATOM 724 N N . GLY A 1 92 ? -9.918 4.687 -4.222 1.00 94.06 92 GLY A N 1
ATOM 725 C CA . GLY A 1 92 ? -8.717 3.884 -3.969 1.00 94.06 92 GLY A CA 1
ATOM 726 C C . GLY A 1 92 ? -8.834 2.450 -4.503 1.00 94.06 92 GLY A C 1
ATOM 727 O O . GLY A 1 92 ? -7.927 1.960 -5.177 1.00 94.06 92 GLY A O 1
ATOM 728 N N . GLN A 1 93 ? -9.973 1.794 -4.268 1.00 94.75 93 GLN A N 1
ATOM 729 C CA . GLN A 1 93 ? -10.231 0.423 -4.708 1.00 94.75 93 GLN A CA 1
ATOM 730 C C . GLN A 1 93 ? -10.327 0.323 -6.232 1.00 94.75 93 GLN A C 1
ATOM 732 O O . GLN A 1 93 ? -9.725 -0.569 -6.826 1.00 94.75 93 GLN A O 1
ATOM 737 N N . SER A 1 94 ? -11.060 1.238 -6.874 1.00 96.12 94 SER A N 1
ATOM 738 C CA . SER A 1 94 ? -11.177 1.277 -8.336 1.00 96.12 94 SER A CA 1
ATOM 739 C C . SER A 1 94 ? -9.825 1.541 -8.999 1.00 96.12 94 SER A C 1
ATOM 741 O O . SER A 1 94 ? -9.496 0.867 -9.976 1.00 96.12 94 SER A O 1
ATOM 743 N N . TYR A 1 95 ? -8.994 2.414 -8.418 1.00 96.00 95 TYR A N 1
ATOM 744 C CA . TYR A 1 95 ? -7.621 2.627 -8.874 1.00 96.00 95 TYR A CA 1
ATOM 745 C C . TYR A 1 95 ? -6.784 1.346 -8.774 1.00 96.00 95 TYR A C 1
ATOM 747 O O . TYR A 1 95 ? -6.093 0.998 -9.730 1.00 96.00 95 TYR A O 1
ATOM 755 N N . PHE A 1 96 ? -6.851 0.606 -7.660 1.00 93.50 96 PHE A N 1
ATOM 756 C CA . PHE A 1 96 ? -6.129 -0.666 -7.534 1.00 93.50 96 PHE A CA 1
ATOM 757 C C . PHE A 1 96 ? -6.626 -1.732 -8.513 1.00 93.50 96 PHE A C 1
ATOM 759 O O . PHE A 1 96 ? -5.812 -2.442 -9.105 1.00 93.50 96 PHE A O 1
ATOM 766 N N . CYS A 1 97 ? -7.936 -1.830 -8.734 1.00 95.19 97 CYS A N 1
ATOM 767 C CA . CYS A 1 97 ? -8.484 -2.728 -9.748 1.00 95.19 97 CYS A CA 1
ATOM 768 C C . CYS A 1 97 ? -7.945 -2.369 -11.141 1.00 95.19 97 CYS A C 1
ATOM 770 O O . CYS A 1 97 ? -7.432 -3.239 -11.846 1.00 95.19 97 CYS A O 1
ATOM 772 N N . LEU A 1 98 ? -7.974 -1.082 -11.504 1.00 95.81 98 LEU A N 1
ATOM 773 C CA . LEU A 1 98 ? -7.420 -0.594 -12.766 1.00 95.81 98 LEU A CA 1
ATOM 774 C C . LEU A 1 98 ? -5.918 -0.893 -12.874 1.00 95.81 98 LEU A C 1
ATOM 776 O O . LEU A 1 98 ? -5.461 -1.396 -13.897 1.00 95.81 98 LEU A O 1
ATOM 780 N N . ARG A 1 99 ? -5.159 -0.663 -11.799 1.00 94.62 99 ARG A N 1
ATOM 781 C CA . ARG A 1 99 ? -3.724 -0.958 -11.698 1.00 94.62 99 ARG A CA 1
ATOM 782 C C . ARG A 1 99 ? -3.415 -2.426 -11.984 1.00 94.62 99 ARG A C 1
ATOM 784 O O . ARG A 1 99 ? -2.493 -2.712 -12.744 1.00 94.62 99 ARG A O 1
ATOM 791 N N . VAL A 1 100 ? -4.178 -3.349 -11.402 1.00 95.19 100 VAL A N 1
ATOM 792 C CA . VAL A 1 100 ? -4.003 -4.795 -11.610 1.00 95.19 100 VAL A CA 1
ATOM 793 C C . VAL A 1 100 ? -4.303 -5.180 -13.059 1.00 95.19 100 VAL A C 1
ATOM 795 O O . VAL A 1 100 ? -3.515 -5.904 -13.671 1.00 95.19 100 VAL A O 1
ATOM 798 N N . VAL A 1 101 ? -5.390 -4.654 -13.632 1.00 95.88 101 VAL A N 1
ATOM 799 C CA . VAL A 1 101 ? -5.758 -4.895 -15.037 1.00 95.88 101 VAL A CA 1
ATOM 800 C C . VAL A 1 101 ? -4.684 -4.359 -15.985 1.00 95.88 101 VAL A C 1
ATOM 802 O O . VAL A 1 101 ? -4.233 -5.085 -16.871 1.00 95.88 101 VAL A O 1
ATOM 805 N N . MET A 1 102 ? -4.213 -3.127 -15.776 1.00 95.69 102 MET A N 1
ATOM 806 C CA . MET A 1 102 ? -3.165 -2.516 -16.602 1.00 95.69 102 MET A CA 1
ATOM 807 C C . MET A 1 102 ? -1.824 -3.237 -16.466 1.00 95.69 102 MET A C 1
ATOM 809 O O . MET A 1 102 ? -1.122 -3.408 -17.465 1.00 95.69 102 MET A O 1
ATOM 813 N N . LEU A 1 103 ? -1.475 -3.718 -15.269 1.00 95.56 103 LEU A N 1
ATOM 814 C CA . LEU A 1 103 ? -0.269 -4.516 -15.056 1.00 95.56 103 LEU A CA 1
ATOM 815 C C . LEU A 1 103 ? -0.339 -5.844 -15.815 1.00 95.56 103 LEU A C 1
ATOM 817 O O . LEU A 1 103 ? 0.619 -6.223 -16.493 1.00 95.56 103 LEU A O 1
ATOM 821 N N . PHE A 1 104 ? -1.476 -6.538 -15.744 1.00 96.38 104 PHE A N 1
ATOM 822 C CA . PHE A 1 104 ? -1.678 -7.785 -16.476 1.00 96.38 104 PHE A CA 1
ATOM 823 C C . PHE A 1 104 ? -1.654 -7.564 -17.994 1.00 96.38 104 PHE A C 1
ATOM 825 O O . PHE A 1 104 ? -0.951 -8.282 -18.710 1.00 96.38 104 PHE A O 1
ATOM 832 N N . ALA A 1 105 ? -2.342 -6.528 -18.483 1.00 95.00 105 ALA A N 1
ATOM 833 C CA . ALA A 1 105 ? -2.315 -6.137 -19.890 1.00 95.00 105 ALA A CA 1
ATOM 834 C C . ALA A 1 105 ? -0.887 -5.804 -20.353 1.00 95.00 105 ALA A C 1
ATOM 836 O O . ALA A 1 105 ? -0.452 -6.268 -21.405 1.00 95.00 105 ALA A O 1
ATOM 837 N N . SER A 1 106 ? -0.116 -5.090 -19.530 1.00 93.94 106 SER A N 1
ATOM 838 C CA . SER A 1 106 ? 1.289 -4.773 -19.810 1.00 93.94 106 SER A CA 1
ATOM 839 C C . SER A 1 106 ? 2.152 -6.033 -19.884 1.00 93.94 106 SER A C 1
ATOM 841 O O . SER A 1 106 ? 2.963 -6.166 -20.802 1.00 93.94 106 SER A O 1
ATOM 843 N N . CYS A 1 107 ? 1.952 -6.997 -18.976 1.00 94.38 107 CYS A N 1
ATOM 844 C CA . CYS A 1 107 ? 2.625 -8.299 -19.036 1.00 94.38 107 CYS A CA 1
ATOM 845 C C . CYS A 1 107 ? 2.284 -9.048 -20.331 1.00 94.38 107 CYS A C 1
ATOM 847 O O . CYS A 1 107 ? 3.163 -9.660 -20.937 1.00 94.38 107 CYS A O 1
ATOM 849 N N . TYR A 1 108 ? 1.022 -8.994 -20.762 1.00 94.56 108 TYR A N 1
ATOM 850 C CA . TYR A 1 108 ? 0.567 -9.633 -21.993 1.00 94.56 108 TYR A CA 1
ATOM 851 C C . TYR A 1 108 ? 1.186 -8.995 -23.239 1.00 94.56 108 TYR A C 1
ATOM 853 O O . TYR A 1 108 ? 1.817 -9.703 -24.021 1.00 94.56 108 TYR A O 1
ATOM 861 N N . VAL A 1 109 ? 1.092 -7.670 -23.386 1.00 92.94 109 VAL A N 1
ATOM 862 C CA . VAL A 1 109 ? 1.657 -6.932 -24.532 1.00 92.94 109 VAL A CA 1
ATOM 863 C C . VAL A 1 109 ? 3.165 -7.161 -24.644 1.00 92.94 109 VAL A C 1
ATOM 865 O O . VAL A 1 109 ? 3.662 -7.447 -25.731 1.00 92.94 109 VAL A O 1
ATOM 868 N N . THR A 1 110 ? 3.884 -7.129 -23.518 1.00 91.31 110 THR A N 1
ATOM 869 C CA . THR A 1 110 ? 5.338 -7.372 -23.492 1.00 91.31 110 THR A CA 1
ATOM 870 C C . THR A 1 110 ? 5.681 -8.781 -23.973 1.00 91.31 110 THR A C 1
ATOM 872 O O . THR A 1 110 ? 6.568 -8.957 -24.801 1.00 91.31 110 THR A O 1
ATOM 875 N N . ARG A 1 111 ? 4.936 -9.802 -23.522 1.00 91.00 111 ARG A N 1
ATOM 876 C CA . ARG A 1 111 ? 5.174 -11.196 -23.931 1.00 91.00 111 ARG A CA 1
ATOM 877 C C . ARG A 1 111 ? 4.779 -11.488 -25.372 1.00 91.00 111 ARG A C 1
ATOM 879 O O . ARG A 1 111 ? 5.351 -12.392 -25.965 1.00 91.00 111 ARG A O 1
ATOM 886 N N . VAL A 1 112 ? 3.812 -10.763 -25.927 1.00 90.50 112 VAL A N 1
ATOM 887 C CA . VAL A 1 112 ? 3.406 -10.899 -27.335 1.00 90.50 112 VAL A CA 1
ATOM 888 C C . VAL A 1 112 ? 4.464 -10.309 -28.273 1.00 90.50 112 VAL A C 1
ATOM 890 O O . VAL A 1 112 ? 4.656 -10.837 -29.365 1.00 90.50 112 VAL A O 1
ATOM 893 N N . ALA A 1 113 ? 5.150 -9.243 -27.847 1.00 87.88 113 ALA A N 1
ATOM 894 C CA . ALA A 1 113 ? 6.175 -8.567 -28.640 1.00 87.88 113 ALA A CA 1
ATOM 895 C C . ALA A 1 113 ? 7.478 -9.378 -28.786 1.00 87.88 113 ALA A C 1
ATOM 897 O O . ALA A 1 113 ? 8.192 -9.208 -29.772 1.00 87.88 113 ALA A O 1
ATOM 898 N N . GLU A 1 114 ? 7.774 -10.278 -27.842 1.00 87.69 114 GLU A N 1
ATOM 899 C CA . GLU A 1 114 ? 8.948 -11.157 -27.894 1.00 87.69 114 GLU A CA 1
ATOM 900 C C . GLU A 1 114 ? 8.910 -12.095 -29.115 1.00 87.69 114 GLU A C 1
ATOM 902 O O . GLU A 1 114 ? 7.927 -12.812 -29.337 1.00 87.69 114 GLU A O 1
ATOM 907 N N . ASP A 1 115 ? 10.024 -12.185 -29.852 1.00 85.50 115 ASP A N 1
ATOM 908 C CA . ASP A 1 115 ? 10.147 -13.022 -31.060 1.00 85.50 115 ASP A CA 1
ATOM 909 C C . ASP A 1 115 ? 9.756 -14.483 -30.817 1.00 85.50 115 ASP A C 1
ATOM 911 O O . ASP A 1 115 ? 9.092 -15.113 -31.641 1.00 85.50 115 ASP A O 1
ATOM 915 N N . ARG A 1 116 ? 10.060 -14.998 -29.619 1.00 86.69 116 ARG A N 1
ATOM 916 C CA . ARG A 1 116 ? 9.726 -16.362 -29.184 1.00 86.69 116 ARG A CA 1
ATOM 917 C C . ARG A 1 116 ? 8.224 -16.670 -29.207 1.00 86.69 116 ARG A C 1
ATOM 919 O O . ARG A 1 116 ? 7.842 -17.841 -29.255 1.00 86.69 116 ARG A O 1
ATOM 926 N N . TYR A 1 117 ? 7.372 -15.650 -29.128 1.00 86.94 117 TYR A N 1
ATOM 927 C CA . TYR A 1 117 ? 5.923 -15.798 -29.024 1.00 86.94 117 TYR A CA 1
ATOM 928 C C . TYR A 1 117 ? 5.150 -15.201 -30.212 1.00 86.94 117 TYR A C 1
ATOM 930 O O . TYR A 1 117 ? 3.933 -15.414 -30.282 1.00 86.94 117 TYR A O 1
ATOM 938 N N . LYS A 1 118 ? 5.817 -14.563 -31.190 1.00 82.12 118 LYS A N 1
ATOM 939 C CA . LYS A 1 118 ? 5.190 -13.964 -32.390 1.00 82.12 118 LYS A CA 1
ATOM 940 C C . LYS A 1 118 ? 4.360 -14.947 -33.232 1.00 82.12 118 LYS A C 1
ATOM 942 O O . LYS A 1 118 ? 3.358 -14.534 -33.804 1.00 82.12 118 LYS A O 1
ATOM 947 N N . GLY A 1 119 ? 4.669 -16.247 -33.197 1.00 84.12 119 GLY A N 1
ATOM 948 C CA . GLY A 1 119 ? 3.877 -17.322 -33.829 1.00 84.12 119 GLY A CA 1
ATOM 949 C C . GLY A 1 119 ? 3.179 -18.291 -32.860 1.00 84.12 119 GLY A C 1
ATOM 950 O O . GLY A 1 119 ? 2.611 -19.292 -33.283 1.00 84.12 119 GLY A O 1
ATOM 951 N N . ALA A 1 120 ? 3.246 -18.051 -31.546 1.00 89.94 120 ALA A N 1
ATOM 952 C CA . ALA A 1 120 ? 2.680 -18.960 -30.548 1.00 89.94 120 ALA A CA 1
ATOM 953 C C . ALA A 1 120 ? 1.153 -18.818 -30.405 1.00 89.94 120 ALA A C 1
ATOM 955 O O . ALA A 1 120 ? 0.606 -17.730 -30.578 1.00 89.94 120 ALA A O 1
ATOM 956 N N . SER A 1 121 ? 0.482 -19.898 -29.983 1.00 93.31 121 SER A N 1
ATOM 957 C CA . SER A 1 121 ? -0.958 -19.886 -29.692 1.00 93.31 121 SER A CA 1
ATOM 958 C C . SER A 1 121 ? -1.328 -18.855 -28.608 1.00 93.31 121 SER A C 1
ATOM 960 O O . SER A 1 121 ? -0.533 -18.611 -27.686 1.00 93.31 121 SER A O 1
ATOM 962 N N . PRO A 1 122 ? -2.545 -18.272 -28.652 1.00 91.19 122 PRO A N 1
ATOM 963 C CA . PRO A 1 122 ? -2.980 -17.253 -27.690 1.00 91.19 122 PRO A CA 1
ATOM 964 C C . PRO A 1 122 ? -2.938 -17.764 -26.245 1.00 91.19 122 PRO A C 1
ATOM 966 O O . PRO A 1 122 ? -2.532 -17.041 -25.338 1.00 91.19 122 PRO A O 1
ATOM 969 N N . TRP A 1 123 ? -3.236 -19.048 -26.033 1.00 92.69 123 TRP A N 1
ATOM 970 C CA . TRP A 1 123 ? -3.133 -19.687 -24.722 1.00 92.69 123 TRP A CA 1
ATOM 971 C C . TRP A 1 123 ? -1.699 -19.709 -24.176 1.00 92.69 123 TRP A C 1
ATOM 973 O O . TRP A 1 123 ? -1.467 -19.446 -22.994 1.00 92.69 123 TRP A O 1
ATOM 983 N N . ARG A 1 124 ? -0.703 -19.974 -25.033 1.00 92.06 124 ARG A N 1
ATOM 984 C CA . ARG A 1 124 ? 0.710 -19.983 -24.625 1.00 92.06 124 ARG A CA 1
ATOM 985 C C . ARG A 1 124 ? 1.191 -18.579 -24.257 1.00 92.06 124 ARG A C 1
ATOM 987 O O . ARG A 1 124 ? 1.931 -18.440 -23.281 1.00 92.06 124 ARG A O 1
ATOM 994 N N . ARG A 1 125 ? 0.731 -17.555 -24.986 1.00 91.69 125 ARG A N 1
ATOM 995 C CA . ARG A 1 125 ? 0.987 -16.134 -24.687 1.00 91.69 125 ARG A CA 1
ATOM 996 C C . ARG A 1 125 ? 0.353 -15.723 -23.362 1.00 91.69 125 ARG A C 1
ATOM 998 O O . ARG A 1 125 ? 1.046 -15.193 -22.497 1.00 91.69 125 ARG A O 1
ATOM 1005 N N . LEU A 1 126 ? -0.918 -16.068 -23.154 1.00 94.38 126 LEU A N 1
ATOM 1006 C CA . LEU A 1 126 ? -1.635 -15.801 -21.907 1.00 94.38 126 LEU A CA 1
ATOM 1007 C C . LEU A 1 126 ? -0.959 -16.484 -20.712 1.00 94.38 126 LEU A C 1
ATOM 1009 O O . LEU A 1 126 ? -0.716 -15.852 -19.688 1.00 94.38 126 LEU A O 1
ATOM 1013 N N . ARG A 1 127 ? -0.554 -17.752 -20.856 1.00 94.75 127 ARG A N 1
ATOM 1014 C CA . ARG A 1 127 ? 0.181 -18.485 -19.813 1.00 94.75 127 ARG A CA 1
ATOM 1015 C C . ARG A 1 127 ? 1.570 -17.898 -19.547 1.00 94.75 127 ARG A C 1
ATOM 1017 O O . ARG A 1 127 ? 2.069 -17.987 -18.426 1.00 94.75 127 ARG A O 1
ATOM 1024 N N . ALA A 1 128 ? 2.241 -17.336 -20.551 1.00 92.44 128 ALA A N 1
ATOM 1025 C CA . ALA A 1 128 ? 3.502 -16.621 -20.351 1.00 92.44 128 ALA A CA 1
ATOM 1026 C C . ALA A 1 128 ? 3.284 -15.302 -19.589 1.00 92.44 128 ALA A C 1
ATOM 1028 O O . ALA A 1 128 ? 4.011 -15.036 -18.632 1.00 92.44 128 ALA A O 1
ATOM 1029 N N . ALA A 1 129 ? 2.247 -14.541 -19.946 1.00 94.06 129 ALA A N 1
ATOM 1030 C CA . ALA A 1 129 ? 1.855 -13.313 -19.260 1.00 94.06 129 ALA A CA 1
ATOM 1031 C C . ALA A 1 129 ? 1.456 -13.572 -17.800 1.00 94.06 129 ALA A C 1
ATOM 1033 O O . ALA A 1 129 ? 1.980 -12.921 -16.902 1.00 94.06 129 ALA A O 1
ATOM 1034 N N . ALA A 1 130 ? 0.627 -14.588 -17.545 1.00 94.44 130 ALA A N 1
ATOM 1035 C CA . ALA A 1 130 ? 0.219 -14.983 -16.198 1.00 94.44 130 ALA A CA 1
ATOM 1036 C C . ALA A 1 130 ? 1.410 -15.425 -15.330 1.00 94.44 130 ALA A C 1
ATOM 1038 O O . ALA A 1 130 ? 1.485 -15.073 -14.155 1.00 94.44 130 ALA A O 1
ATOM 1039 N N . ARG A 1 131 ? 2.384 -16.145 -15.908 1.00 93.25 131 ARG A N 1
ATOM 1040 C CA . ARG A 1 131 ? 3.626 -16.508 -15.203 1.00 93.25 131 ARG A CA 1
ATOM 1041 C C . ARG A 1 131 ? 4.489 -15.296 -14.868 1.00 93.25 131 ARG A C 1
ATOM 1043 O O . ARG A 1 131 ? 5.122 -15.301 -13.819 1.00 93.25 131 ARG A O 1
ATOM 1050 N N . LEU A 1 132 ? 4.546 -14.296 -15.749 1.00 90.94 132 LEU A N 1
ATOM 1051 C CA . LEU A 1 132 ? 5.246 -13.043 -15.467 1.00 90.94 132 LEU A CA 1
ATOM 1052 C C . LEU A 1 132 ? 4.525 -12.265 -14.361 1.00 90.94 132 LEU A C 1
ATOM 1054 O O . LEU A 1 132 ? 5.160 -11.902 -13.380 1.00 90.94 132 LEU A O 1
ATOM 1058 N N . PHE A 1 133 ? 3.206 -12.108 -14.473 1.00 93.44 133 PHE A N 1
ATOM 1059 C CA . PHE A 1 133 ? 2.374 -11.436 -13.478 1.00 93.44 133 PHE A CA 1
ATOM 1060 C C . PHE A 1 133 ? 2.522 -12.056 -12.080 1.00 93.44 133 PHE A C 1
ATOM 1062 O O . PHE A 1 133 ? 2.762 -11.343 -11.114 1.00 93.44 133 PHE A O 1
ATOM 1069 N N . ALA A 1 134 ? 2.487 -13.388 -11.971 1.00 89.94 134 ALA A N 1
ATOM 1070 C CA . ALA A 1 134 ? 2.628 -14.095 -10.695 1.00 89.94 134 ALA A CA 1
ATOM 1071 C C . ALA A 1 134 ? 4.028 -13.994 -10.054 1.00 89.94 134 ALA A C 1
ATOM 1073 O O . ALA A 1 134 ? 4.185 -14.332 -8.883 1.00 89.94 134 ALA A O 1
ATOM 1074 N N . ARG A 1 135 ? 5.055 -13.571 -10.805 1.00 88.00 135 ARG A N 1
ATOM 1075 C CA . ARG A 1 135 ? 6.407 -13.331 -10.270 1.00 88.00 135 ARG A CA 1
ATOM 1076 C C . ARG A 1 135 ? 6.579 -11.929 -9.698 1.00 88.00 135 ARG A C 1
ATOM 1078 O O . ARG A 1 135 ? 7.555 -11.696 -8.995 1.00 88.00 135 ARG A O 1
ATOM 1085 N N . ILE A 1 136 ? 5.674 -11.007 -10.016 1.00 87.81 136 ILE A N 1
ATOM 1086 C CA . ILE A 1 136 ? 5.748 -9.626 -9.552 1.00 87.81 136 ILE A CA 1
ATOM 1087 C C . ILE A 1 136 ? 5.282 -9.589 -8.090 1.00 87.81 136 ILE A C 1
ATOM 1089 O O . ILE A 1 136 ? 4.159 -10.019 -7.808 1.00 87.81 136 ILE A O 1
ATOM 1093 N N . PRO A 1 137 ? 6.099 -9.082 -7.149 1.00 84.44 137 PRO A N 1
ATOM 1094 C CA . PRO A 1 137 ? 5.689 -8.974 -5.756 1.00 84.44 137 PRO A CA 1
ATOM 1095 C C . PRO A 1 137 ? 4.480 -8.044 -5.617 1.00 84.44 137 PRO A C 1
ATOM 1097 O O . PRO A 1 137 ? 4.512 -6.888 -6.044 1.00 84.44 137 PRO A O 1
ATOM 1100 N N . SER A 1 138 ? 3.410 -8.527 -4.983 1.00 85.94 138 SER A N 1
ATOM 1101 C CA . SER A 1 138 ? 2.186 -7.739 -4.783 1.00 85.94 138 SER A CA 1
ATOM 1102 C C . SER A 1 138 ? 2.433 -6.479 -3.948 1.00 85.94 138 SER A C 1
ATOM 1104 O O . SER A 1 138 ? 1.832 -5.443 -4.217 1.00 85.94 138 SER A O 1
ATOM 1106 N N . GLN A 1 139 ? 3.363 -6.536 -2.989 1.00 84.06 139 GLN A N 1
ATOM 1107 C CA . GLN A 1 139 ? 3.729 -5.404 -2.132 1.00 84.06 139 GLN A CA 1
ATOM 1108 C C . GLN A 1 139 ? 4.298 -4.228 -2.933 1.00 84.06 139 GLN A C 1
ATOM 1110 O O . GLN A 1 139 ? 3.939 -3.082 -2.672 1.00 84.06 139 GLN A O 1
ATOM 1115 N N . CYS A 1 140 ? 5.113 -4.504 -3.954 1.00 83.62 140 CYS A N 1
ATOM 1116 C CA . CYS A 1 140 ? 5.653 -3.486 -4.854 1.00 83.62 140 CYS A CA 1
ATOM 1117 C C . CYS A 1 140 ? 4.554 -2.825 -5.699 1.00 83.62 140 CYS A C 1
ATOM 1119 O O . CYS A 1 140 ? 4.619 -1.631 -5.979 1.00 83.62 140 CYS A O 1
ATOM 1121 N N . VAL A 1 141 ? 3.523 -3.584 -6.082 1.00 88.44 141 VAL A N 1
ATOM 1122 C CA . VAL A 1 141 ? 2.377 -3.054 -6.839 1.00 88.44 141 VAL A CA 1
ATOM 1123 C C . VAL A 1 141 ? 1.489 -2.180 -5.953 1.00 88.44 141 VAL A C 1
ATOM 1125 O O . VAL A 1 141 ? 1.065 -1.110 -6.384 1.00 88.44 141 VAL A O 1
ATOM 1128 N N . LEU A 1 142 ? 1.238 -2.610 -4.713 1.00 87.06 142 LEU A N 1
ATOM 1129 C CA . LEU A 1 142 ? 0.377 -1.904 -3.762 1.00 87.06 142 LEU A CA 1
ATOM 1130 C C . LEU A 1 142 ? 1.044 -0.642 -3.200 1.00 87.06 142 LEU A C 1
ATOM 1132 O O . LEU A 1 142 ? 0.444 0.430 -3.225 1.00 87.06 142 LEU A O 1
ATOM 1136 N N . CYS A 1 143 ? 2.289 -0.753 -2.726 1.00 84.31 143 CYS A N 1
ATOM 1137 C CA . CYS A 1 143 ? 3.031 0.354 -2.112 1.00 84.31 143 CYS A CA 1
ATOM 1138 C C . CYS A 1 143 ? 3.681 1.294 -3.145 1.00 84.31 143 CYS A C 1
ATOM 1140 O O . CYS A 1 143 ? 4.121 2.393 -2.800 1.00 84.31 143 CYS A O 1
ATOM 1142 N N . GLY A 1 144 ? 3.738 0.870 -4.413 1.00 84.19 144 GLY A N 1
ATOM 1143 C CA . GLY A 1 144 ? 4.340 1.627 -5.508 1.00 84.19 144 GLY A CA 1
ATOM 1144 C C . GLY A 1 144 ? 3.481 2.781 -6.038 1.00 84.19 144 GLY A C 1
ATOM 1145 O O . GLY A 1 144 ? 4.003 3.666 -6.713 1.00 84.19 144 GLY A O 1
ATOM 1146 N N . SER A 1 145 ? 2.180 2.795 -5.737 1.00 89.69 145 SER A N 1
ATOM 1147 C CA . SER A 1 145 ? 1.222 3.772 -6.271 1.00 89.69 145 SER A CA 1
ATOM 1148 C C . SER A 1 145 ? 0.779 4.767 -5.193 1.00 89.69 145 SER A C 1
ATOM 1150 O O . SER A 1 145 ? 0.026 4.420 -4.289 1.00 89.69 145 SER A O 1
ATOM 1152 N N . THR A 1 146 ? 1.192 6.032 -5.303 1.00 90.12 146 THR A N 1
ATOM 1153 C CA . THR A 1 146 ? 0.880 7.081 -4.308 1.00 90.12 146 THR A CA 1
ATOM 1154 C C . THR A 1 146 ? -0.609 7.433 -4.233 1.00 90.12 146 THR A C 1
ATOM 1156 O O . THR A 1 146 ? -1.126 7.631 -3.140 1.00 90.12 146 THR A O 1
ATOM 1159 N N . VAL A 1 147 ? -1.324 7.475 -5.364 1.00 91.50 147 VAL A N 1
ATOM 1160 C CA . VAL A 1 147 ? -2.744 7.882 -5.417 1.00 91.50 147 VAL A CA 1
ATOM 1161 C C . VAL A 1 147 ? -3.643 7.047 -4.490 1.00 91.50 147 VAL A C 1
ATOM 1163 O O . VAL A 1 147 ? -4.269 7.631 -3.603 1.00 91.50 147 VAL A O 1
ATOM 1166 N N . PRO A 1 148 ? -3.710 5.706 -4.618 1.00 92.62 148 PRO A N 1
ATOM 1167 C CA . PRO A 1 148 ? -4.578 4.910 -3.759 1.00 92.62 148 PRO A CA 1
ATOM 1168 C C . PRO A 1 148 ? -4.126 4.948 -2.295 1.00 92.62 148 PRO A C 1
ATOM 1170 O O . PRO A 1 148 ? -4.975 5.014 -1.409 1.00 92.62 148 PRO A O 1
ATOM 1173 N N . ILE A 1 149 ? -2.815 4.983 -2.025 1.00 92.44 149 ILE A N 1
ATOM 1174 C CA . ILE A 1 149 ? -2.278 5.102 -0.660 1.00 92.44 149 ILE A CA 1
ATOM 1175 C C . ILE A 1 149 ? -2.769 6.393 -0.003 1.00 92.44 149 ILE A C 1
ATOM 1177 O O . ILE A 1 149 ? -3.261 6.341 1.119 1.00 92.44 149 ILE A O 1
ATOM 1181 N N . CYS A 1 150 ? -2.718 7.527 -0.708 1.00 92.25 150 CYS A N 1
ATOM 1182 C CA . CYS A 1 150 ? -3.266 8.789 -0.215 1.00 92.25 150 CYS A CA 1
ATOM 1183 C C . CYS A 1 150 ? -4.770 8.684 0.066 1.00 92.25 150 CYS A C 1
ATOM 1185 O O . CYS A 1 150 ? -5.213 9.096 1.136 1.00 92.25 150 CYS A O 1
ATOM 1187 N N . CYS A 1 151 ? -5.557 8.091 -0.839 1.00 94.12 151 CYS A N 1
ATOM 1188 C CA . CYS A 1 151 ? -6.996 7.906 -0.626 1.00 94.12 151 CYS A CA 1
ATOM 1189 C C . CYS A 1 151 ? -7.297 7.070 0.628 1.00 94.12 151 CYS A C 1
ATOM 1191 O O . CYS A 1 151 ? -8.135 7.467 1.439 1.00 94.12 151 CYS A O 1
ATOM 1193 N N . TYR A 1 152 ? -6.609 5.939 0.814 1.00 93.31 152 TYR A N 1
ATOM 1194 C CA . TYR A 1 152 ? -6.809 5.080 1.984 1.00 93.31 152 TYR A CA 1
ATOM 1195 C C . TYR A 1 152 ? -6.269 5.697 3.274 1.00 93.31 152 TYR A C 1
ATOM 1197 O O . TYR A 1 152 ? -6.917 5.559 4.309 1.00 93.31 152 TYR A O 1
ATOM 1205 N N . ALA A 1 153 ? -5.132 6.392 3.225 1.00 91.25 153 ALA A N 1
ATOM 1206 C CA . ALA A 1 153 ? -4.568 7.073 4.384 1.00 91.25 153 ALA A CA 1
ATOM 1207 C C . ALA A 1 153 ? -5.479 8.211 4.862 1.00 91.25 153 ALA A C 1
ATOM 1209 O O . ALA A 1 153 ? -5.759 8.299 6.053 1.00 91.25 153 ALA A O 1
ATOM 1210 N N . VAL A 1 154 ? -6.008 9.031 3.945 1.00 90.38 154 VAL A N 1
ATOM 1211 C CA . VAL A 1 154 ? -6.981 10.083 4.285 1.00 90.38 154 VAL A CA 1
ATOM 1212 C C . VAL A 1 154 ? -8.280 9.466 4.803 1.00 90.38 154 VAL A C 1
ATOM 1214 O O . VAL A 1 154 ? -8.802 9.925 5.813 1.00 90.38 154 VAL A O 1
ATOM 1217 N N . ALA A 1 155 ? -8.780 8.394 4.178 1.00 91.00 155 ALA A N 1
ATOM 1218 C CA . ALA A 1 155 ? -9.961 7.689 4.673 1.00 91.00 155 ALA A CA 1
ATOM 1219 C C . ALA A 1 155 ? -9.758 7.170 6.108 1.00 91.00 155 ALA A C 1
ATOM 1221 O O . ALA A 1 155 ? -10.614 7.419 6.952 1.00 91.00 155 ALA A O 1
ATOM 1222 N N . HIS A 1 156 ? -8.617 6.524 6.388 1.00 87.88 156 HIS A N 1
ATOM 1223 C CA . HIS A 1 156 ? -8.236 6.043 7.725 1.00 87.88 156 HIS A CA 1
ATOM 1224 C C . HIS A 1 156 ? -8.057 7.185 8.726 1.00 87.88 156 HIS A C 1
ATOM 1226 O O . HIS A 1 156 ? -8.434 7.064 9.880 1.00 87.88 156 HIS A O 1
ATOM 1232 N N . PHE A 1 157 ? -7.533 8.331 8.301 1.00 84.56 157 PHE A N 1
ATOM 1233 C CA . PHE A 1 157 ? -7.407 9.498 9.174 1.00 84.56 157 PHE A CA 1
ATOM 1234 C C . PHE A 1 157 ? -8.774 10.095 9.561 1.00 84.56 157 PHE A C 1
ATOM 1236 O O . PHE A 1 157 ? -8.930 10.667 10.640 1.00 84.56 157 PHE A O 1
ATOM 1243 N N . ILE A 1 158 ? -9.783 9.939 8.698 1.00 85.31 158 ILE A N 1
ATOM 1244 C CA . ILE A 1 158 ? -11.154 10.390 8.953 1.00 85.31 158 ILE A CA 1
ATOM 1245 C C . ILE A 1 158 ? -11.907 9.413 9.875 1.00 85.31 158 ILE A C 1
ATOM 1247 O O . ILE A 1 158 ? -12.600 9.873 10.781 1.00 85.31 158 ILE A O 1
ATOM 1251 N N . ASP A 1 159 ? -11.791 8.094 9.668 1.00 84.44 159 ASP A N 1
ATOM 1252 C CA . ASP A 1 159 ? -12.568 7.077 10.407 1.00 84.44 159 ASP A CA 1
ATOM 1253 C C . ASP A 1 159 ? -11.763 6.207 11.388 1.00 84.44 159 ASP A C 1
ATOM 1255 O O . ASP A 1 159 ? -12.302 5.270 11.989 1.00 84.44 159 ASP A O 1
ATOM 1259 N N . GLY A 1 160 ? -10.487 6.525 11.586 1.00 80.94 160 GLY A N 1
ATOM 1260 C CA . GLY A 1 160 ? -9.583 5.791 12.463 1.00 80.94 160 GLY A CA 1
ATOM 1261 C C . GLY A 1 160 ? -10.077 5.780 13.903 1.00 80.94 160 GLY A C 1
ATOM 1262 O O . GLY A 1 160 ? -10.157 4.716 14.505 1.00 80.94 160 GLY A O 1
ATOM 1263 N N . SER A 1 161 ? -10.514 6.922 14.440 1.00 77.75 161 SER A N 1
ATOM 1264 C CA . SER A 1 161 ? -11.065 7.006 15.803 1.00 77.75 161 SER A CA 1
ATOM 1265 C C . SER A 1 161 ? -12.298 6.117 16.002 1.00 77.75 161 SER A C 1
ATOM 1267 O O . SER A 1 161 ? -12.407 5.445 17.024 1.00 77.75 161 SER A O 1
ATOM 1269 N N . MET A 1 162 ? -13.185 6.023 15.005 1.00 78.31 162 MET A N 1
ATOM 1270 C CA . MET A 1 162 ? -14.325 5.096 15.036 1.00 78.31 162 MET A CA 1
ATOM 1271 C C . MET A 1 162 ? -13.858 3.637 15.032 1.00 78.31 162 MET A C 1
ATOM 1273 O O . MET A 1 162 ? -14.377 2.819 15.789 1.00 78.31 162 MET A O 1
ATOM 1277 N N . THR A 1 163 ? -12.861 3.317 14.206 1.00 80.50 163 THR A N 1
ATOM 1278 C CA . THR A 1 163 ? -12.267 1.977 14.142 1.00 80.50 163 THR A CA 1
ATOM 1279 C C . THR A 1 163 ? -11.640 1.583 15.481 1.00 80.50 163 THR A C 1
ATOM 1281 O O . THR A 1 163 ? -11.933 0.501 15.985 1.00 80.50 163 THR A O 1
ATOM 1284 N N . TYR A 1 164 ? -10.861 2.471 16.099 1.00 78.31 164 TYR A N 1
ATOM 1285 C CA . TYR A 1 164 ? -10.240 2.241 17.405 1.00 78.31 164 TYR A CA 1
ATOM 1286 C C . TYR A 1 164 ? -11.263 2.071 18.526 1.00 78.31 164 TYR A C 1
ATOM 1288 O O . TYR A 1 164 ? -11.118 1.174 19.352 1.00 78.31 164 TYR A O 1
ATOM 1296 N N . GLU A 1 165 ? -12.331 2.867 18.535 1.00 76.06 165 GLU A N 1
ATOM 1297 C CA . GLU A 1 165 ? -13.418 2.702 19.503 1.00 76.06 165 GLU A CA 1
ATOM 1298 C C . GLU A 1 165 ? -14.128 1.352 19.349 1.00 76.06 165 GLU A C 1
ATOM 1300 O O . GLU A 1 165 ? -14.402 0.682 20.345 1.00 76.06 165 GLU A O 1
ATOM 1305 N N . MET A 1 166 ? -14.382 0.906 18.116 1.00 77.94 166 MET A N 1
ATOM 1306 C CA . MET A 1 166 ? -14.960 -0.419 17.865 1.00 77.94 166 MET A CA 1
ATOM 1307 C C . MET A 1 166 ? -14.041 -1.549 18.340 1.00 77.94 166 MET A C 1
ATOM 1309 O O . MET A 1 166 ? -14.515 -2.525 18.925 1.00 77.94 166 MET A O 1
ATOM 1313 N N . VAL A 1 167 ? -12.731 -1.415 18.117 1.00 78.38 167 VAL A N 1
ATOM 1314 C CA . VAL A 1 167 ? -11.729 -2.385 18.581 1.00 78.38 167 VAL A CA 1
ATOM 1315 C C . VAL A 1 167 ? -11.653 -2.406 20.102 1.00 78.38 167 VAL A C 1
ATOM 1317 O O . VAL A 1 167 ? -11.723 -3.479 20.703 1.00 78.38 167 VAL A O 1
ATOM 1320 N N . ALA A 1 168 ? -11.618 -1.238 20.740 1.00 75.25 168 ALA A N 1
ATOM 1321 C CA . ALA A 1 168 ? -11.631 -1.124 22.191 1.00 75.25 168 ALA A CA 1
ATOM 1322 C C . ALA A 1 168 ? -12.885 -1.771 22.796 1.00 75.25 168 ALA A C 1
ATOM 1324 O O . ALA A 1 168 ? -12.769 -2.534 23.752 1.00 75.25 168 ALA A O 1
ATOM 1325 N N . GLN A 1 169 ? -14.065 -1.537 22.213 1.00 73.94 169 GLN A N 1
ATOM 1326 C CA . GLN A 1 169 ? -15.310 -2.161 22.667 1.00 73.94 169 GLN A CA 1
ATOM 1327 C C . GLN A 1 169 ? -15.300 -3.683 22.539 1.00 73.94 169 GLN A C 1
ATOM 1329 O O . GLN A 1 169 ? -15.787 -4.373 23.432 1.00 73.94 169 GLN A O 1
ATOM 1334 N N . ALA A 1 170 ? -14.730 -4.211 21.455 1.00 74.25 170 ALA A N 1
ATOM 1335 C CA . ALA A 1 170 ? -14.634 -5.651 21.243 1.00 74.25 170 ALA A CA 1
ATOM 1336 C C . ALA A 1 170 ? -13.726 -6.345 22.276 1.00 74.25 170 ALA A C 1
ATOM 1338 O O . ALA A 1 170 ? -13.935 -7.523 22.571 1.00 74.25 170 ALA A O 1
ATOM 1339 N N . PHE A 1 171 ? -12.744 -5.626 22.832 1.00 71.75 171 PHE A N 1
ATOM 1340 C CA . PHE A 1 171 ? -11.849 -6.133 23.875 1.00 71.75 171 PHE A CA 1
ATOM 1341 C C . PHE A 1 171 ? -12.294 -5.795 25.305 1.00 71.75 171 PHE A C 1
ATOM 1343 O O . PHE A 1 171 ? -11.779 -6.388 26.251 1.00 71.75 171 PHE A O 1
ATOM 1350 N N . THR A 1 172 ? -13.254 -4.888 25.504 1.00 66.50 172 THR A N 1
ATOM 1351 C CA . THR A 1 172 ? -13.840 -4.642 26.829 1.00 66.50 172 THR A CA 1
ATOM 1352 C C . THR A 1 172 ? -14.979 -5.622 27.100 1.00 66.50 172 THR A C 1
ATOM 1354 O O . THR A 1 172 ? -16.100 -5.408 26.648 1.00 66.50 172 THR A O 1
ATOM 1357 N N . THR A 1 173 ? -14.720 -6.682 27.865 1.00 59.50 173 THR A N 1
ATOM 1358 C CA . THR A 1 173 ? -15.774 -7.552 28.409 1.00 59.50 173 THR A CA 1
ATOM 1359 C C . THR A 1 173 ? -16.206 -7.064 29.790 1.00 59.50 173 THR A C 1
ATOM 1361 O O . THR A 1 173 ? -15.380 -6.776 30.653 1.00 59.50 173 THR A O 1
ATOM 1364 N N . SER A 1 174 ? -17.519 -6.965 30.022 1.00 52.31 174 SER A N 1
ATOM 1365 C CA . SER A 1 174 ? -18.089 -6.465 31.285 1.00 52.31 174 SER A CA 1
ATOM 1366 C C . SER A 1 174 ? -17.798 -7.352 32.496 1.00 52.31 174 SER A C 1
ATOM 1368 O O . SER A 1 174 ? -17.845 -6.864 33.618 1.00 52.31 174 SER A O 1
ATOM 1370 N N . MET A 1 175 ? -17.499 -8.631 32.263 1.00 50.28 175 MET A N 1
ATOM 1371 C CA . MET A 1 175 ? -17.172 -9.620 33.296 1.00 50.28 175 MET A CA 1
ATOM 1372 C C . MET A 1 175 ? -15.682 -9.993 33.318 1.00 50.28 175 MET A C 1
ATOM 1374 O O . MET A 1 175 ? -15.296 -10.884 34.060 1.00 50.28 175 MET A O 1
ATOM 1378 N N . GLY A 1 176 ? -14.837 -9.381 32.477 1.00 54.69 176 GLY A N 1
ATOM 1379 C CA . GLY A 1 176 ? -13.425 -9.771 32.342 1.00 54.69 176 GLY A CA 1
ATOM 1380 C C . GLY A 1 176 ? -13.179 -11.109 31.627 1.00 54.69 176 GLY A C 1
ATOM 1381 O O . GLY A 1 176 ? -12.088 -11.311 31.103 1.00 54.69 176 GLY A O 1
ATOM 1382 N N . ASP A 1 177 ? -14.193 -11.971 31.494 1.00 57.72 177 ASP A N 1
ATOM 1383 C CA . ASP A 1 177 ? -14.115 -13.218 30.724 1.00 57.72 177 ASP A CA 1
ATOM 1384 C C . ASP A 1 177 ? -14.145 -12.944 29.218 1.00 57.72 177 ASP A C 1
ATOM 1386 O O . ASP A 1 177 ? -15.195 -12.822 28.578 1.00 57.72 177 ASP A O 1
ATOM 1390 N N . TYR A 1 178 ? -12.959 -12.812 28.631 1.00 64.12 178 TYR A N 1
ATOM 1391 C CA . TYR A 1 178 ? -12.801 -12.751 27.186 1.00 64.12 178 TYR A CA 1
ATOM 1392 C C . TYR A 1 178 ? -12.849 -14.162 26.588 1.00 64.12 178 TYR A C 1
ATOM 1394 O O . TYR A 1 178 ? -11.897 -14.936 26.677 1.00 64.12 178 TYR A O 1
ATOM 1402 N N . THR A 1 179 ? -13.959 -14.494 25.929 1.00 69.06 179 THR A N 1
ATOM 1403 C CA . THR A 1 179 ? -14.057 -15.716 25.123 1.00 69.06 179 THR A CA 1
ATOM 1404 C C . THR A 1 179 ? -13.440 -15.463 23.748 1.00 69.06 179 THR A C 1
ATOM 1406 O O . THR A 1 179 ? -13.999 -14.753 22.908 1.00 69.06 179 THR A O 1
ATOM 1409 N N . PHE A 1 180 ? -12.250 -16.026 23.509 1.00 75.62 180 PHE A N 1
ATOM 1410 C CA . PHE A 1 180 ? -11.554 -15.868 22.232 1.00 75.62 180 PHE A CA 1
ATOM 1411 C C . PHE A 1 180 ? -12.356 -16.526 21.105 1.00 75.62 180 PHE A C 1
ATOM 1413 O O . PHE A 1 180 ? -12.477 -17.747 21.021 1.00 75.62 180 PHE A O 1
ATOM 1420 N N . ASN A 1 181 ? -12.892 -15.701 20.208 1.00 82.88 181 ASN A N 1
ATOM 1421 C CA . ASN A 1 181 ? -13.508 -16.150 18.969 1.00 82.88 181 ASN A CA 1
ATOM 1422 C C . ASN A 1 181 ? -12.591 -15.768 17.804 1.00 82.88 181 ASN A C 1
ATOM 1424 O O . ASN A 1 181 ? -12.486 -14.591 17.454 1.00 82.88 181 ASN A O 1
ATOM 1428 N N . ALA A 1 182 ? -11.957 -16.773 17.196 1.00 83.56 182 ALA A N 1
ATOM 1429 C CA . ALA A 1 182 ? -10.987 -16.583 16.120 1.00 83.56 182 ALA A CA 1
ATOM 1430 C C . ALA A 1 182 ? -11.555 -15.785 14.933 1.00 83.56 182 ALA A C 1
ATOM 1432 O O . ALA A 1 182 ? -10.856 -14.949 14.369 1.00 83.56 182 ALA A O 1
ATOM 1433 N N . THR A 1 183 ? -12.831 -15.980 14.585 1.00 87.00 183 THR A N 1
ATOM 1434 C CA . THR A 1 183 ? -13.487 -15.267 13.479 1.00 87.00 183 THR A CA 1
ATOM 1435 C C . THR A 1 183 ? -13.665 -13.785 13.798 1.00 87.00 183 THR A C 1
ATOM 1437 O O . THR A 1 183 ? -13.333 -12.928 12.978 1.00 87.00 183 THR A O 1
ATOM 1440 N N . LYS A 1 184 ? -14.149 -13.464 15.008 1.00 81.38 184 LYS A N 1
ATOM 1441 C CA . LYS A 1 184 ? -14.292 -12.068 15.458 1.00 81.38 184 LYS A CA 1
ATOM 1442 C C . LYS A 1 184 ? -12.931 -11.386 15.546 1.00 81.38 184 LYS A C 1
ATOM 1444 O O . LYS A 1 184 ? -12.792 -10.249 15.109 1.00 81.38 184 LYS A O 1
ATOM 1449 N N . PHE A 1 185 ? -11.931 -12.100 16.055 1.00 82.56 185 PHE A N 1
ATOM 1450 C CA . PHE A 1 185 ? -10.560 -11.615 16.131 1.00 82.56 185 PHE A CA 1
ATOM 1451 C C . PHE A 1 185 ? -9.961 -11.359 14.744 1.00 82.56 185 PHE A C 1
ATOM 1453 O O . PHE A 1 185 ? -9.395 -10.296 14.526 1.00 82.56 185 PHE A O 1
ATOM 1460 N N . ALA A 1 186 ? -10.136 -12.268 13.781 1.00 84.19 186 ALA A N 1
ATOM 1461 C CA . ALA A 1 186 ? -9.646 -12.086 12.414 1.00 84.19 186 ALA A CA 1
ATOM 1462 C C . ALA A 1 186 ? -10.299 -10.880 11.722 1.00 84.19 186 ALA A C 1
ATOM 1464 O O . ALA A 1 186 ? -9.611 -10.109 11.055 1.00 84.19 186 ALA A O 1
ATOM 1465 N N . PHE A 1 187 ? -11.606 -10.678 11.917 1.00 85.25 187 PHE A N 1
ATOM 1466 C CA . PHE A 1 187 ? -12.307 -9.495 11.413 1.00 85.25 187 PHE A CA 1
ATOM 1467 C C . PHE A 1 187 ? -11.754 -8.204 12.033 1.00 85.25 187 PHE A C 1
ATOM 1469 O O . PHE A 1 187 ? -11.506 -7.225 11.327 1.00 85.25 187 PHE A O 1
ATOM 1476 N N . LEU A 1 188 ? -11.506 -8.219 13.345 1.00 81.25 188 LEU A N 1
ATOM 1477 C CA . LEU A 1 188 ? -10.955 -7.082 14.074 1.00 81.25 188 LEU A CA 1
ATOM 1478 C C . LEU A 1 188 ? -9.521 -6.762 13.647 1.00 81.25 188 LEU A C 1
ATOM 1480 O O . LEU A 1 188 ? -9.202 -5.607 13.378 1.00 81.25 188 LEU A O 1
ATOM 1484 N N . ALA A 1 189 ? -8.690 -7.795 13.504 1.00 81.62 189 ALA A N 1
ATOM 1485 C CA . ALA A 1 189 ? -7.324 -7.696 13.014 1.00 81.62 189 ALA A CA 1
ATOM 1486 C C . ALA A 1 189 ? -7.290 -7.134 11.588 1.00 81.62 189 ALA A C 1
ATOM 1488 O O . ALA A 1 189 ? -6.550 -6.193 11.321 1.00 81.62 189 ALA A O 1
ATOM 1489 N N . ALA A 1 190 ? -8.134 -7.639 10.684 1.00 83.88 190 ALA A N 1
ATOM 1490 C CA . ALA A 1 190 ? -8.228 -7.132 9.316 1.00 83.88 190 ALA A CA 1
ATOM 1491 C C . ALA A 1 190 ? -8.675 -5.660 9.264 1.00 83.88 190 ALA A C 1
ATOM 1493 O O . ALA A 1 190 ? -8.201 -4.895 8.423 1.00 83.88 190 ALA A O 1
ATOM 1494 N N . ASN A 1 191 ? -9.567 -5.245 10.170 1.00 82.38 191 ASN A N 1
ATOM 1495 C CA . ASN A 1 191 ? -9.982 -3.850 10.284 1.00 82.38 191 ASN A CA 1
ATOM 1496 C C . ASN A 1 191 ? -8.847 -2.962 10.823 1.00 82.38 191 ASN A C 1
ATOM 1498 O O . ASN A 1 191 ? -8.608 -1.883 10.286 1.00 82.38 191 ASN A O 1
ATOM 1502 N N . GLN A 1 192 ? -8.105 -3.447 11.821 1.00 83.19 192 GLN A N 1
ATOM 1503 C CA . GLN A 1 192 ? -6.955 -2.751 12.396 1.00 83.19 192 GLN A CA 1
ATOM 1504 C C . GLN A 1 192 ? -5.789 -2.627 11.407 1.00 83.19 192 GLN A C 1
ATOM 1506 O O . GLN A 1 192 ? -5.107 -1.604 11.388 1.00 83.19 192 GLN A O 1
ATOM 1511 N N . MET A 1 193 ? -5.605 -3.613 10.519 1.00 84.38 193 MET A N 1
ATOM 1512 C CA . MET A 1 193 ? -4.561 -3.586 9.488 1.00 84.38 193 MET A CA 1
ATOM 1513 C C . MET A 1 193 ? -4.685 -2.407 8.510 1.00 84.38 193 MET A C 1
ATOM 1515 O O . MET A 1 193 ? -3.759 -2.134 7.750 1.00 84.38 193 MET A O 1
ATOM 1519 N N . ARG A 1 194 ? -5.797 -1.659 8.522 1.00 87.06 194 ARG A N 1
ATOM 1520 C CA . ARG A 1 194 ? -5.967 -0.437 7.717 1.00 87.06 194 ARG A CA 1
ATOM 1521 C C . ARG A 1 194 ? -4.954 0.658 8.061 1.00 87.06 194 ARG A C 1
ATOM 1523 O O . ARG A 1 194 ? -4.653 1.474 7.190 1.00 87.06 194 ARG A O 1
ATOM 1530 N N . ASN A 1 195 ? -4.355 0.634 9.253 1.00 86.50 195 ASN A N 1
ATOM 1531 C CA . ASN A 1 195 ? -3.270 1.555 9.594 1.00 86.50 195 ASN A CA 1
ATOM 1532 C C . ASN A 1 195 ? -1.983 1.327 8.772 1.00 86.50 195 ASN A C 1
ATOM 1534 O O . ASN A 1 195 ? -1.118 2.203 8.737 1.00 86.50 195 ASN A O 1
ATOM 1538 N N . VAL A 1 196 ? -1.872 0.216 8.027 1.00 88.94 196 VAL A N 1
ATOM 1539 C CA . VAL A 1 196 ? -0.772 -0.010 7.075 1.00 88.94 196 VAL A CA 1
ATOM 1540 C C . VAL A 1 196 ? -0.675 1.105 6.031 1.00 88.94 196 VAL A C 1
ATOM 1542 O O . VAL A 1 196 ? 0.424 1.476 5.627 1.00 88.94 196 VAL A O 1
ATOM 1545 N N . TRP A 1 197 ? -1.807 1.687 5.621 1.00 90.38 197 TRP A N 1
ATOM 1546 C CA . TRP A 1 197 ? -1.834 2.779 4.646 1.00 90.38 197 TRP A CA 1
ATOM 1547 C C . TRP A 1 197 ? -1.249 4.066 5.218 1.00 90.38 197 TRP A C 1
ATOM 1549 O O . TRP A 1 197 ? -0.563 4.802 4.509 1.00 90.38 197 TRP A O 1
ATOM 1559 N N . PHE A 1 198 ? -1.464 4.300 6.515 1.00 86.75 198 PHE A N 1
ATOM 1560 C CA . PHE A 1 198 ? -0.835 5.398 7.236 1.00 86.75 198 PHE A CA 1
ATOM 1561 C C . PHE A 1 198 ? 0.685 5.192 7.329 1.00 86.75 198 PHE A C 1
ATOM 1563 O O . PHE A 1 198 ? 1.456 6.085 6.990 1.00 86.75 198 PHE A O 1
ATOM 1570 N N . LEU A 1 199 ? 1.140 3.980 7.662 1.00 85.44 199 LEU A N 1
ATOM 1571 C CA . LEU A 1 199 ? 2.572 3.654 7.650 1.00 85.44 199 LEU A CA 1
ATOM 1572 C C . LEU A 1 199 ? 3.194 3.840 6.256 1.00 85.44 199 LEU A C 1
ATOM 1574 O O . LEU A 1 199 ? 4.282 4.404 6.130 1.00 85.44 199 LEU A O 1
ATOM 1578 N N . ALA A 1 200 ? 2.498 3.406 5.202 1.00 88.44 200 ALA A N 1
ATOM 1579 C CA . ALA A 1 200 ? 2.961 3.542 3.826 1.00 88.44 200 ALA A CA 1
ATOM 1580 C C . ALA A 1 200 ? 3.115 5.015 3.410 1.00 88.44 200 ALA A C 1
ATOM 1582 O O . ALA A 1 200 ? 4.152 5.376 2.849 1.00 88.44 200 ALA A O 1
ATOM 1583 N N . ILE A 1 201 ? 2.140 5.883 3.719 1.00 88.88 201 ILE A N 1
ATOM 1584 C CA . ILE A 1 201 ? 2.249 7.312 3.386 1.00 88.88 201 ILE A CA 1
ATOM 1585 C C . ILE A 1 201 ? 3.348 8.001 4.201 1.00 88.88 201 ILE A C 1
ATOM 1587 O O . ILE A 1 201 ? 4.110 8.784 3.638 1.00 88.88 201 ILE A O 1
ATOM 1591 N N . THR A 1 202 ? 3.513 7.662 5.485 1.00 84.75 202 THR A N 1
ATOM 1592 C CA . THR A 1 202 ? 4.609 8.192 6.310 1.00 84.75 202 THR A CA 1
ATOM 1593 C C . THR A 1 202 ? 5.965 7.810 5.728 1.00 84.75 202 THR A C 1
ATOM 1595 O O . THR A 1 202 ? 6.855 8.657 5.642 1.00 84.75 202 THR A O 1
ATOM 1598 N N . MET A 1 203 ? 6.117 6.573 5.248 1.00 83.44 203 MET A N 1
ATOM 1599 C CA . MET A 1 203 ? 7.337 6.153 4.558 1.00 83.44 203 MET A CA 1
ATOM 1600 C C . MET A 1 203 ? 7.530 6.889 3.233 1.00 83.44 203 MET A C 1
ATOM 1602 O O . MET A 1 203 ? 8.655 7.271 2.925 1.00 83.44 203 MET A O 1
ATOM 1606 N N . GLN A 1 204 ? 6.480 7.145 2.449 1.00 86.75 204 GLN A N 1
ATOM 1607 C CA . GLN A 1 204 ? 6.607 7.956 1.231 1.00 86.75 204 GLN A CA 1
ATOM 1608 C C . GLN A 1 204 ? 7.022 9.401 1.539 1.00 86.75 204 GLN A C 1
ATOM 1610 O O . GLN A 1 204 ? 7.899 9.935 0.863 1.00 86.75 204 GLN A O 1
ATOM 1615 N N . ILE A 1 205 ? 6.467 10.013 2.586 1.00 85.56 205 ILE A N 1
ATOM 1616 C CA . ILE A 1 205 ? 6.854 11.359 3.032 1.00 85.56 205 ILE A CA 1
ATOM 1617 C C . ILE A 1 205 ? 8.314 11.366 3.497 1.00 85.56 205 ILE A C 1
ATOM 1619 O O . ILE A 1 205 ? 9.083 12.235 3.091 1.00 85.56 205 ILE A O 1
ATOM 1623 N N . LEU A 1 206 ? 8.726 10.377 4.295 1.00 81.88 206 LEU A N 1
ATOM 1624 C CA . LEU A 1 206 ? 10.110 10.242 4.744 1.00 81.88 206 LEU A CA 1
ATOM 1625 C C . LEU A 1 206 ? 11.070 10.096 3.555 1.00 81.88 206 LEU A C 1
ATOM 1627 O O . LEU A 1 206 ? 12.077 10.802 3.492 1.00 81.88 206 LEU A O 1
ATOM 1631 N N . HIS A 1 207 ? 10.741 9.237 2.586 1.00 80.12 207 HIS A N 1
ATOM 1632 C CA . HIS A 1 207 ? 11.524 9.094 1.359 1.00 80.12 207 HIS A CA 1
ATOM 1633 C C . HIS A 1 207 ? 11.588 10.403 0.577 1.00 80.12 207 HIS A C 1
ATOM 1635 O O . HIS A 1 207 ? 12.674 10.790 0.155 1.00 80.12 207 HIS A O 1
ATOM 1641 N N . TRP A 1 208 ? 10.469 11.115 0.430 1.00 84.12 208 TRP A N 1
ATOM 1642 C CA . TRP A 1 208 ? 10.433 12.413 -0.239 1.00 84.12 208 TRP A CA 1
ATOM 1643 C C . TRP A 1 208 ? 11.353 13.437 0.442 1.00 84.12 208 TRP A C 1
ATOM 1645 O O . TRP A 1 208 ? 12.141 14.088 -0.240 1.00 84.12 208 TRP A O 1
ATOM 1655 N N . ILE A 1 209 ? 11.333 13.522 1.777 1.00 82.38 209 ILE A N 1
ATOM 1656 C CA . ILE A 1 209 ? 12.198 14.428 2.552 1.00 82.38 209 ILE A CA 1
ATOM 1657 C C . ILE A 1 209 ? 13.676 14.044 2.398 1.00 82.38 209 ILE A C 1
ATOM 1659 O O . ILE A 1 209 ? 14.517 14.909 2.144 1.00 82.38 209 ILE A O 1
ATOM 1663 N N . ILE A 1 210 ? 14.009 12.758 2.545 1.00 76.31 210 ILE A N 1
ATOM 1664 C CA . ILE A 1 210 ? 15.393 12.273 2.452 1.00 76.31 210 ILE A CA 1
ATOM 1665 C C . ILE A 1 210 ? 15.946 12.499 1.042 1.00 76.31 210 ILE A C 1
ATOM 1667 O O . ILE A 1 210 ? 17.062 12.999 0.896 1.00 76.31 210 ILE A O 1
ATOM 1671 N N . ILE A 1 211 ? 15.171 12.154 0.011 1.00 74.19 211 ILE A N 1
ATOM 1672 C CA . ILE A 1 211 ? 15.562 12.290 -1.396 1.00 74.19 211 ILE A CA 1
ATOM 1673 C C . ILE A 1 211 ? 15.651 13.765 -1.792 1.00 74.19 211 ILE A C 1
ATOM 1675 O O . ILE A 1 211 ? 16.649 14.169 -2.391 1.00 74.19 211 ILE A O 1
ATOM 1679 N N . GLY A 1 212 ? 14.661 14.574 -1.406 1.00 69.94 212 GLY A N 1
ATOM 1680 C CA . GLY A 1 212 ? 14.619 16.007 -1.694 1.00 69.94 212 GLY A CA 1
ATOM 1681 C C . GLY A 1 212 ? 15.803 16.768 -1.098 1.00 69.94 212 GLY A C 1
ATOM 1682 O O . GLY A 1 212 ? 16.326 17.677 -1.732 1.00 69.94 212 GLY A O 1
ATOM 1683 N N . ARG A 1 213 ? 16.291 16.355 0.081 1.00 64.06 213 ARG A N 1
ATOM 1684 C CA . ARG A 1 213 ? 17.469 16.965 0.720 1.00 64.06 213 ARG A CA 1
ATOM 1685 C C . ARG A 1 213 ? 18.811 16.458 0.187 1.00 64.06 213 ARG A C 1
ATOM 1687 O O . ARG A 1 213 ? 19.804 17.160 0.337 1.00 64.06 213 ARG A O 1
ATOM 1694 N N . ARG A 1 214 ? 18.881 15.247 -0.383 1.00 60.66 214 ARG A N 1
ATOM 1695 C CA . ARG A 1 214 ? 20.158 14.581 -0.716 1.00 60.66 214 ARG A CA 1
ATOM 1696 C C . ARG A 1 214 ? 20.529 14.542 -2.200 1.00 60.66 214 ARG A C 1
ATOM 1698 O O . ARG A 1 214 ? 21.519 13.883 -2.498 1.00 60.66 214 ARG A O 1
ATOM 1705 N N . GLN A 1 215 ? 19.798 15.229 -3.091 1.00 66.50 215 GLN A N 1
ATOM 1706 C CA . GLN A 1 215 ? 19.979 15.155 -4.555 1.00 66.50 215 GLN A CA 1
ATOM 1707 C C . GLN A 1 215 ? 20.195 13.699 -5.001 1.00 66.50 215 GLN A C 1
ATOM 1709 O O . GLN A 1 215 ? 21.323 13.232 -5.179 1.00 66.50 215 GLN A O 1
ATOM 1714 N N . TRP A 1 216 ? 19.097 12.945 -5.081 1.00 70.88 216 TRP A N 1
ATOM 1715 C CA . TRP A 1 216 ? 19.146 11.523 -5.419 1.00 70.88 216 TRP A CA 1
ATOM 1716 C C . TRP A 1 216 ? 19.973 11.247 -6.684 1.00 70.88 216 TRP A C 1
ATOM 1718 O O . TRP A 1 216 ? 19.873 11.965 -7.676 1.00 70.88 216 TRP A O 1
ATOM 1728 N N . SER A 1 217 ? 20.765 10.173 -6.634 1.00 69.38 217 SER A N 1
ATOM 1729 C CA . SER A 1 217 ? 21.477 9.620 -7.782 1.00 69.38 217 SER A CA 1
ATOM 1730 C C . SER A 1 217 ? 21.254 8.114 -7.855 1.00 69.38 217 SER A C 1
ATOM 1732 O O . SER A 1 217 ? 21.216 7.445 -6.817 1.00 69.38 217 SER A O 1
ATOM 1734 N N . ALA A 1 218 ? 21.159 7.586 -9.076 1.00 68.25 218 ALA A N 1
ATOM 1735 C CA . ALA A 1 218 ? 21.037 6.156 -9.344 1.00 68.25 218 ALA A CA 1
ATOM 1736 C C . ALA A 1 218 ? 22.203 5.347 -8.739 1.00 68.25 218 ALA A C 1
ATOM 1738 O O . ALA A 1 218 ? 21.968 4.267 -8.204 1.00 68.25 218 ALA A O 1
ATOM 1739 N N . SER A 1 219 ? 23.419 5.912 -8.708 1.00 65.88 219 SER A N 1
ATOM 1740 C CA . SER A 1 219 ? 24.611 5.277 -8.117 1.00 65.88 219 SER A CA 1
ATOM 1741 C C . SER A 1 219 ? 24.489 5.052 -6.611 1.00 65.88 219 SER A C 1
ATOM 1743 O O . SER A 1 219 ? 24.815 4.002 -6.071 1.00 65.88 219 SER A O 1
ATOM 1745 N N . LYS A 1 220 ? 23.908 6.007 -5.880 1.00 69.44 220 LYS A N 1
ATOM 1746 C CA . LYS A 1 220 ? 23.740 5.874 -4.423 1.00 69.44 220 LYS A CA 1
ATOM 1747 C C . LYS A 1 220 ? 22.614 4.907 -4.042 1.00 69.44 220 LYS A C 1
ATOM 1749 O O . LYS A 1 220 ? 22.581 4.452 -2.894 1.00 69.44 220 LYS A O 1
ATOM 1754 N N . GLY A 1 221 ? 21.739 4.566 -4.989 1.00 71.94 221 GLY A N 1
ATOM 1755 C CA . GLY A 1 221 ? 20.561 3.737 -4.767 1.00 71.94 221 GLY A CA 1
ATOM 1756 C C . GLY A 1 221 ? 19.496 4.421 -3.902 1.00 71.94 221 GLY A C 1
ATOM 1757 O O . GLY A 1 221 ? 19.663 5.548 -3.427 1.00 71.94 221 GLY A O 1
ATOM 1758 N N . ILE A 1 222 ? 18.372 3.735 -3.701 1.00 75.31 222 ILE A N 1
ATOM 1759 C CA . ILE A 1 222 ? 17.253 4.203 -2.866 1.00 75.31 222 ILE A CA 1
ATOM 1760 C C . ILE A 1 222 ? 17.090 3.271 -1.673 1.00 75.31 222 ILE A C 1
ATOM 1762 O O . ILE A 1 222 ? 17.196 2.056 -1.814 1.00 75.31 222 ILE A O 1
ATOM 1766 N N . LEU A 1 223 ? 16.846 3.835 -0.491 1.00 75.69 223 LEU A N 1
ATOM 1767 C CA . LEU A 1 223 ? 16.476 3.049 0.684 1.00 75.69 223 LEU A CA 1
ATOM 1768 C C . LEU A 1 223 ? 15.074 2.472 0.468 1.00 75.69 223 LEU A C 1
ATOM 1770 O O . LEU A 1 223 ? 14.168 3.213 0.112 1.00 75.69 223 LEU A O 1
ATOM 1774 N N . GLY A 1 224 ? 14.903 1.168 0.668 1.00 72.31 224 GLY A N 1
ATOM 1775 C CA . GLY A 1 224 ? 13.589 0.528 0.653 1.00 72.31 224 GLY A CA 1
ATOM 1776 C C . GLY A 1 224 ? 13.295 -0.152 1.978 1.00 72.31 224 GLY A C 1
ATOM 1777 O O . GLY A 1 224 ? 14.195 -0.699 2.613 1.00 72.31 224 GLY A O 1
ATOM 1778 N N . VAL A 1 225 ? 12.028 -0.154 2.381 1.00 74.94 225 VAL A N 1
ATOM 1779 C CA . VAL A 1 225 ? 11.567 -0.919 3.543 1.00 74.94 225 VAL A CA 1
ATOM 1780 C C . VAL A 1 225 ? 11.420 -2.398 3.154 1.00 74.94 225 VAL A C 1
ATOM 1782 O O . VAL A 1 225 ? 10.808 -2.666 2.125 1.00 74.94 225 VAL A O 1
ATOM 1785 N N . PRO A 1 226 ? 11.927 -3.371 3.932 1.00 73.69 226 PRO A N 1
ATOM 1786 C CA . PRO A 1 226 ? 11.824 -4.792 3.611 1.00 73.69 226 PRO A CA 1
ATOM 1787 C C . PRO A 1 226 ? 10.398 -5.273 3.325 1.00 73.69 226 PRO A C 1
ATOM 1789 O O . PRO A 1 226 ? 9.417 -4.747 3.862 1.00 73.69 226 PRO A O 1
ATOM 1792 N N . ASP A 1 227 ? 10.294 -6.325 2.513 1.00 71.44 227 ASP A N 1
ATOM 1793 C CA . ASP A 1 227 ? 9.017 -6.955 2.176 1.00 71.44 227 ASP A CA 1
ATOM 1794 C C . ASP A 1 227 ? 8.232 -7.353 3.435 1.00 71.44 227 ASP A C 1
ATOM 1796 O O . ASP A 1 227 ? 8.789 -7.877 4.399 1.00 71.44 227 ASP A O 1
ATOM 1800 N N . PHE A 1 228 ? 6.919 -7.104 3.423 1.00 76.50 228 PHE A N 1
ATOM 1801 C CA . PHE A 1 228 ? 5.978 -7.379 4.524 1.00 76.50 228 PHE A CA 1
ATOM 1802 C C . PHE A 1 228 ? 6.241 -6.646 5.846 1.00 76.50 228 PHE A C 1
ATOM 1804 O O . PHE A 1 228 ? 5.406 -6.745 6.744 1.00 76.50 228 PHE A O 1
ATOM 1811 N N . PHE A 1 229 ? 7.317 -5.865 5.971 1.00 78.56 229 PHE A N 1
ATOM 1812 C CA . PHE A 1 229 ? 7.648 -5.170 7.213 1.00 78.56 229 PHE A CA 1
ATOM 1813 C C . PHE A 1 229 ? 6.513 -4.243 7.658 1.00 78.56 229 PHE A C 1
ATOM 1815 O O . PHE A 1 229 ? 6.043 -4.354 8.785 1.00 78.56 229 PHE A O 1
ATOM 1822 N N . LEU A 1 230 ? 5.974 -3.421 6.749 1.00 81.31 230 LEU A N 1
ATOM 1823 C CA . LEU A 1 230 ? 4.823 -2.554 7.043 1.00 81.31 230 LEU A CA 1
ATOM 1824 C C . LEU A 1 230 ? 3.599 -3.346 7.529 1.00 81.31 230 LEU A C 1
ATOM 1826 O O . LEU A 1 230 ? 2.907 -2.910 8.446 1.00 81.31 230 LEU A O 1
ATOM 1830 N N . GLY A 1 231 ? 3.361 -4.528 6.954 1.00 83.56 231 GLY A N 1
ATOM 1831 C CA . GLY A 1 231 ? 2.275 -5.417 7.366 1.00 83.56 231 GLY A CA 1
ATOM 1832 C C . GLY A 1 231 ? 2.493 -6.003 8.761 1.00 83.56 231 GLY A C 1
ATOM 1833 O O . GLY A 1 231 ? 1.572 -6.002 9.572 1.00 83.56 231 GLY A O 1
ATOM 1834 N N . VAL A 1 232 ? 3.713 -6.445 9.078 1.00 80.94 232 VAL A N 1
ATOM 1835 C CA . VAL A 1 232 ? 4.066 -6.957 10.414 1.00 80.94 232 VAL A CA 1
ATOM 1836 C C . VAL A 1 232 ? 3.913 -5.866 11.472 1.00 80.94 232 VAL A C 1
ATOM 1838 O O . VAL A 1 232 ? 3.298 -6.102 12.509 1.00 80.94 232 VAL A O 1
ATOM 1841 N N . LEU A 1 233 ? 4.403 -4.657 11.195 1.00 80.94 233 LEU A N 1
ATOM 1842 C CA . LEU A 1 233 ? 4.255 -3.511 12.093 1.00 80.94 233 LEU A CA 1
ATOM 1843 C C . LEU A 1 233 ? 2.789 -3.157 12.340 1.00 80.94 233 LEU A C 1
ATOM 1845 O O . LEU A 1 233 ? 2.377 -2.938 13.478 1.00 80.94 233 LEU A O 1
ATOM 1849 N N . SER A 1 234 ? 1.996 -3.156 11.272 1.00 85.38 234 SER A N 1
ATOM 1850 C CA . SER A 1 234 ? 0.552 -2.967 11.340 1.00 85.38 234 SER A CA 1
ATOM 1851 C C . SER A 1 234 ? -0.120 -4.047 12.204 1.00 85.38 234 SER A C 1
ATOM 1853 O O . SER A 1 234 ? -0.921 -3.716 13.076 1.00 85.38 234 SER A O 1
ATOM 1855 N N . CYS A 1 235 ? 0.272 -5.320 12.083 1.00 82.12 235 CYS A N 1
ATOM 1856 C CA . CYS A 1 235 ? -0.245 -6.396 12.940 1.00 82.12 235 CYS A CA 1
ATOM 1857 C C . CYS A 1 235 ? 0.122 -6.205 14.421 1.00 82.12 235 CYS A C 1
ATOM 1859 O O . CYS A 1 235 ? -0.719 -6.411 15.296 1.00 82.12 235 CYS A O 1
ATOM 1861 N N . LEU A 1 236 ? 1.360 -5.789 14.713 1.00 80.25 236 LEU A N 1
ATOM 1862 C CA . LEU A 1 236 ? 1.826 -5.551 16.085 1.00 80.25 236 LEU A CA 1
ATOM 1863 C C . LEU A 1 236 ? 1.046 -4.427 16.783 1.00 80.25 236 LEU A C 1
ATOM 1865 O O . LEU A 1 236 ? 0.871 -4.479 17.999 1.00 80.25 236 LEU A O 1
ATOM 1869 N N . SER A 1 237 ? 0.500 -3.466 16.029 1.00 80.19 237 SER A N 1
ATOM 1870 C CA . SER A 1 237 ? -0.361 -2.403 16.576 1.00 80.19 237 SER A CA 1
ATOM 1871 C C . SER A 1 237 ? -1.668 -2.909 17.201 1.00 80.19 237 SER A C 1
ATOM 1873 O O . SER A 1 237 ? -2.337 -2.179 17.925 1.00 80.19 237 SER A O 1
ATOM 1875 N N . MET A 1 238 ? -2.054 -4.161 16.949 1.00 77.44 238 MET A N 1
ATOM 1876 C CA . MET A 1 238 ? -3.200 -4.766 17.624 1.00 77.44 238 MET A CA 1
ATOM 1877 C C . MET A 1 238 ? -2.860 -5.165 19.064 1.00 77.44 238 MET A C 1
ATOM 1879 O O . MET A 1 238 ? -3.714 -5.071 19.942 1.00 77.44 238 MET A O 1
ATOM 1883 N N . ILE A 1 239 ? -1.611 -5.570 19.328 1.00 73.81 239 ILE A N 1
ATOM 1884 C CA . ILE A 1 239 ? -1.164 -5.966 20.672 1.00 73.81 239 ILE A CA 1
ATOM 1885 C C . ILE A 1 239 ? -1.218 -4.766 21.621 1.00 73.81 239 ILE A C 1
ATOM 1887 O O . ILE A 1 239 ? -1.610 -4.923 22.773 1.00 73.81 239 ILE A O 1
ATOM 1891 N N . SER A 1 240 ? -0.909 -3.559 21.135 1.00 68.69 240 SER A N 1
ATOM 1892 C CA . SER A 1 240 ? -0.971 -2.341 21.954 1.00 68.69 240 SER A CA 1
ATOM 1893 C C . SER A 1 240 ? -2.389 -1.976 22.410 1.00 68.69 240 SER A C 1
ATOM 1895 O O . SER A 1 240 ? -2.544 -1.193 23.344 1.00 68.69 240 SER A O 1
ATOM 1897 N N . GLN A 1 241 ? -3.423 -2.548 21.788 1.00 70.75 241 GLN A N 1
ATOM 1898 C CA . GLN A 1 241 ? -4.821 -2.327 22.163 1.00 70.75 241 GLN A CA 1
ATOM 1899 C C . GLN A 1 241 ? -5.368 -3.385 23.120 1.00 70.75 241 GLN A C 1
ATOM 1901 O O . GLN A 1 241 ? -6.475 -3.225 23.641 1.00 70.75 241 GLN A O 1
ATOM 1906 N N . LEU A 1 242 ? -4.609 -4.453 23.382 1.00 69.25 242 LEU A N 1
ATOM 1907 C CA . LEU A 1 242 ? -4.995 -5.464 24.354 1.00 69.25 242 LEU A CA 1
ATOM 1908 C C . LEU A 1 242 ? -4.924 -4.867 25.760 1.00 69.25 242 LEU A C 1
ATOM 1910 O O . LEU A 1 242 ? -3.854 -4.574 26.292 1.00 69.25 242 LEU A O 1
ATOM 1914 N N . ARG A 1 243 ? -6.092 -4.695 26.378 1.00 65.75 243 ARG A N 1
ATOM 1915 C CA . ARG A 1 243 ? -6.212 -4.236 27.762 1.00 65.75 243 ARG A CA 1
ATOM 1916 C C . ARG A 1 243 ? -6.244 -5.446 28.685 1.00 65.75 243 ARG A C 1
ATOM 1918 O O . ARG A 1 243 ? -7.291 -6.053 28.879 1.00 65.75 243 ARG A O 1
ATOM 1925 N N . LEU A 1 244 ? -5.092 -5.792 29.251 1.00 66.06 244 LEU A N 1
ATOM 1926 C CA . LEU A 1 244 ? -4.995 -6.833 30.273 1.00 66.06 244 LEU A CA 1
ATOM 1927 C C . LEU A 1 244 ? -5.367 -6.251 31.640 1.00 66.06 244 LEU A C 1
ATOM 1929 O O . LEU A 1 244 ? -4.790 -5.253 32.069 1.00 66.06 244 LEU A O 1
ATOM 1933 N N . LEU A 1 245 ? -6.314 -6.888 32.334 1.00 64.19 245 LEU A N 1
ATOM 1934 C CA . LEU A 1 245 ? -6.730 -6.483 33.682 1.00 64.19 245 LEU A CA 1
ATOM 1935 C C . LEU A 1 245 ? -5.566 -6.538 34.682 1.00 64.19 245 LEU A C 1
ATOM 1937 O O . LEU A 1 245 ? -5.477 -5.677 35.547 1.00 64.19 245 LEU A O 1
ATOM 1941 N N . SER A 1 246 ? -4.636 -7.485 34.514 1.00 66.81 246 SER A N 1
ATOM 1942 C CA . SER A 1 246 ? -3.446 -7.630 35.367 1.00 66.81 246 SER A CA 1
ATOM 1943 C C . SER A 1 246 ? -2.460 -6.462 35.273 1.00 66.81 246 SER A C 1
ATOM 1945 O O . SER A 1 246 ? -1.699 -6.237 36.206 1.00 66.81 246 SER A O 1
ATOM 1947 N N . LEU A 1 247 ? -2.465 -5.724 34.159 1.00 62.75 247 LEU A N 1
ATOM 1948 C CA . LEU A 1 247 ? -1.594 -4.566 33.933 1.00 62.75 247 LEU A CA 1
ATOM 1949 C C . LEU A 1 247 ? -2.304 -3.235 34.217 1.00 62.75 247 LEU A C 1
ATOM 1951 O O . LEU A 1 247 ? -1.693 -2.174 34.096 1.00 62.75 247 LEU A O 1
ATOM 1955 N N . ARG A 1 248 ? -3.598 -3.268 34.556 1.00 64.06 248 ARG A N 1
ATOM 1956 C CA . ARG A 1 248 ? -4.401 -2.069 34.780 1.00 64.06 248 ARG A CA 1
ATOM 1957 C C . ARG A 1 248 ? -4.417 -1.728 36.263 1.00 64.06 248 ARG A C 1
ATOM 1959 O O . ARG A 1 248 ? -5.092 -2.382 37.048 1.00 64.06 248 ARG A O 1
ATOM 1966 N N . ASP A 1 249 ? -3.736 -0.648 36.626 1.00 64.19 249 ASP A N 1
ATOM 1967 C CA . ASP A 1 249 ? -3.921 -0.037 37.936 1.00 64.19 249 ASP A CA 1
ATOM 1968 C C . ASP A 1 249 ? -5.263 0.708 37.959 1.00 64.19 249 ASP A C 1
ATOM 1970 O O . ASP A 1 249 ? -5.445 1.727 37.291 1.00 64.19 249 ASP A O 1
ATOM 1974 N N . SER A 1 250 ? -6.239 0.151 38.670 1.00 66.19 250 SER A N 1
ATOM 1975 C CA . SER A 1 250 ? -7.559 0.753 38.875 1.00 66.19 250 SER A CA 1
ATOM 1976 C C . SER A 1 250 ? -7.696 1.412 40.248 1.00 66.19 250 SER A C 1
ATOM 1978 O O . SER A 1 250 ? -8.818 1.601 40.721 1.00 66.19 250 SER A O 1
ATOM 1980 N N . ARG A 1 251 ? -6.581 1.764 40.905 1.00 70.00 251 ARG A N 1
ATOM 1981 C CA . ARG A 1 251 ? -6.622 2.543 42.146 1.00 70.00 251 ARG A CA 1
ATOM 1982 C C . ARG A 1 251 ? -7.314 3.880 41.894 1.00 70.00 251 ARG A C 1
ATOM 1984 O O . ARG A 1 251 ? -6.900 4.681 41.058 1.00 70.00 251 ARG A O 1
ATOM 1991 N N . ILE A 1 252 ? -8.395 4.110 42.630 1.00 68.19 252 ILE A N 1
ATOM 1992 C CA . ILE A 1 252 ? -9.151 5.357 42.579 1.00 68.19 252 ILE A CA 1
ATOM 1993 C C . ILE A 1 252 ? -8.287 6.433 43.238 1.00 68.19 252 ILE A C 1
ATOM 1995 O O . ILE A 1 252 ? -8.144 6.459 44.456 1.00 68.19 252 ILE A O 1
ATOM 1999 N N . LEU A 1 253 ? -7.684 7.304 42.427 1.00 78.38 253 LEU A N 1
ATOM 2000 C CA . LEU A 1 253 ? -6.818 8.375 42.929 1.00 78.38 253 LEU A CA 1
ATOM 2001 C C . LEU A 1 253 ? -7.629 9.506 43.570 1.00 78.38 253 LEU A C 1
ATOM 2003 O O . LEU A 1 253 ? -7.200 10.081 44.567 1.00 78.38 253 LEU A O 1
ATOM 2007 N N . ARG A 1 254 ? -8.787 9.844 42.984 1.00 67.25 254 ARG A N 1
ATOM 2008 C CA . ARG A 1 254 ? -9.695 10.900 43.454 1.00 67.25 254 ARG A CA 1
ATOM 2009 C C . ARG A 1 254 ? -11.136 10.590 43.068 1.00 67.25 254 ARG A C 1
ATOM 2011 O O . ARG A 1 254 ? -11.386 10.059 41.988 1.00 67.25 254 ARG A O 1
ATOM 2018 N N . TYR A 1 255 ? -12.069 10.979 43.930 1.00 70.12 255 TYR A N 1
ATOM 2019 C CA . TYR A 1 255 ? -13.497 11.008 43.635 1.00 70.12 255 TYR A CA 1
ATOM 2020 C C . TYR A 1 255 ? -14.014 12.439 43.804 1.00 70.12 255 TYR A C 1
ATOM 2022 O O . TYR A 1 255 ? -13.522 13.190 44.645 1.00 70.12 255 TYR A O 1
ATOM 2030 N N . TYR A 1 256 ? -14.993 12.816 42.986 1.00 62.78 256 TYR A N 1
ATOM 2031 C CA . TYR A 1 256 ? -15.669 14.107 43.064 1.00 62.78 256 TYR A CA 1
ATOM 2032 C C . TYR A 1 256 ? -17.170 13.855 43.103 1.00 62.78 256 TYR A C 1
ATOM 2034 O O . TYR A 1 256 ? -17.695 13.115 42.271 1.00 62.78 256 TYR A O 1
ATOM 2042 N N . GLN A 1 257 ? -17.860 14.459 44.065 1.00 57.38 257 GLN A N 1
ATOM 2043 C CA . GLN A 1 257 ? -19.311 14.376 44.147 1.00 57.38 257 GLN A CA 1
ATOM 2044 C C . GLN A 1 257 ? -19.913 15.486 43.289 1.00 57.38 257 GLN A C 1
ATOM 2046 O O . GLN A 1 257 ? -19.663 16.669 43.524 1.00 57.38 257 GLN A O 1
ATOM 2051 N N . VAL A 1 258 ? -20.685 15.108 42.273 1.00 56.44 258 VAL A N 1
ATOM 2052 C CA . VAL A 1 258 ? -21.371 16.072 41.414 1.00 56.44 258 VAL A CA 1
ATOM 2053 C C . VAL A 1 258 ? -22.831 16.179 41.839 1.00 56.44 258 VAL A C 1
ATOM 2055 O O . VAL A 1 258 ? -23.534 15.179 41.946 1.00 56.44 258 VAL A O 1
ATOM 2058 N N . ASN A 1 259 ? -23.300 17.409 42.050 1.00 60.00 259 ASN A N 1
ATOM 2059 C CA . ASN A 1 259 ? -24.716 17.700 42.237 1.00 60.00 259 ASN A CA 1
ATOM 2060 C C . ASN A 1 259 ? -25.536 17.377 40.975 1.00 60.00 259 ASN A C 1
ATOM 2062 O O . ASN A 1 259 ? -25.245 17.887 39.892 1.00 60.00 259 ASN A O 1
ATOM 2066 N N . ALA A 1 260 ? -26.633 16.633 41.156 1.00 57.72 260 ALA A N 1
ATOM 2067 C CA . ALA A 1 260 ? -27.535 16.146 40.102 1.00 57.72 260 ALA A CA 1
ATOM 2068 C C . ALA A 1 260 ? -28.156 17.237 39.200 1.00 57.72 260 ALA A C 1
ATOM 2070 O O . ALA A 1 260 ? -28.709 16.935 38.150 1.00 57.72 260 ALA A O 1
ATOM 2071 N N . ARG A 1 261 ? -28.065 18.521 39.575 1.00 56.09 261 ARG A N 1
ATOM 2072 C CA . ARG A 1 261 ? -28.574 19.648 38.769 1.00 56.09 261 ARG A CA 1
ATOM 2073 C C . ARG A 1 261 ? -27.590 20.164 37.705 1.00 56.09 261 ARG A C 1
ATOM 2075 O O . ARG A 1 261 ? -27.945 21.076 36.965 1.00 56.09 261 ARG A O 1
ATOM 2082 N N . PHE A 1 262 ? -26.369 19.629 37.620 1.00 52.22 262 PHE A N 1
ATOM 2083 C CA . PHE A 1 262 ? -25.287 20.177 36.782 1.00 52.22 262 PHE A CA 1
ATOM 2084 C C . PHE A 1 262 ? -24.685 19.177 35.777 1.00 52.22 262 PHE A C 1
ATOM 2086 O O . PHE A 1 262 ? -23.495 19.253 35.470 1.00 52.22 262 PHE A O 1
ATOM 2093 N N . ASP A 1 263 ? -25.508 18.293 35.211 1.00 56.50 263 ASP A N 1
ATOM 2094 C CA . ASP A 1 263 ? -25.090 17.224 34.285 1.00 56.50 263 ASP A CA 1
ATOM 2095 C C . ASP A 1 263 ? -24.201 17.736 33.126 1.00 56.50 263 ASP A C 1
ATOM 2097 O O . ASP A 1 263 ? -23.092 17.262 32.887 1.00 56.50 263 ASP A O 1
ATOM 2101 N N . SER A 1 264 ? -24.581 18.863 32.511 1.00 53.00 264 SER A N 1
ATOM 2102 C CA . SER A 1 264 ? -23.835 19.463 31.386 1.00 53.00 264 SER A CA 1
ATOM 2103 C C . SER A 1 264 ? -22.475 20.096 31.740 1.00 53.00 264 SER A C 1
ATOM 2105 O O . SER A 1 264 ? -21.737 20.530 30.841 1.00 53.00 264 SER A O 1
ATOM 2107 N N . ARG A 1 265 ? -22.138 20.235 33.032 1.00 48.38 265 ARG A N 1
ATOM 2108 C CA . ARG A 1 265 ? -20.822 20.727 33.483 1.00 48.38 265 ARG A CA 1
ATOM 2109 C C . ARG A 1 265 ? -19.856 19.590 33.802 1.00 48.38 265 ARG A C 1
ATOM 2111 O O . ARG A 1 265 ? -18.661 19.831 33.700 1.00 48.38 265 ARG A O 1
ATOM 2118 N N . VAL A 1 266 ? -20.334 18.384 34.119 1.00 53.53 266 VAL A N 1
ATOM 2119 C CA . VAL A 1 266 ? -19.476 17.213 34.395 1.00 53.53 266 VAL A CA 1
ATOM 2120 C C . VAL A 1 266 ? -18.778 16.743 33.139 1.00 53.53 266 VAL A C 1
ATOM 2122 O O . VAL A 1 266 ? -17.560 16.593 33.153 1.00 53.53 266 VAL A O 1
ATOM 2125 N N . ASP A 1 267 ? -19.526 16.621 32.042 1.00 50.94 267 ASP A N 1
ATOM 2126 C CA . ASP A 1 267 ? -18.943 16.328 30.737 1.00 50.94 267 ASP A CA 1
ATOM 2127 C C . ASP A 1 267 ? -17.908 17.392 30.382 1.00 50.94 267 ASP A C 1
ATOM 2129 O O . ASP A 1 267 ? -16.763 17.070 30.087 1.00 50.94 267 ASP A O 1
ATOM 2133 N N . ARG A 1 268 ? -18.243 18.680 30.533 1.00 49.06 268 ARG A N 1
ATOM 2134 C CA . ARG A 1 268 ? -17.284 19.772 30.306 1.00 49.06 268 ARG A CA 1
ATOM 2135 C C . ARG A 1 268 ? -16.058 19.718 31.218 1.00 49.06 268 ARG A C 1
ATOM 2137 O O . ARG A 1 268 ? -14.988 20.077 30.751 1.00 49.06 268 ARG A O 1
ATOM 2144 N N . PHE A 1 269 ? -16.189 19.278 32.466 1.00 46.47 269 PHE A N 1
ATOM 2145 C CA . PHE A 1 269 ? -15.090 19.194 33.432 1.00 46.47 269 PHE A CA 1
ATOM 2146 C C . PHE A 1 269 ? -14.180 17.987 33.165 1.00 46.47 269 PHE A C 1
ATOM 2148 O O . PHE A 1 269 ? -12.960 18.127 33.202 1.00 46.47 269 PHE A O 1
ATOM 2155 N N . ALA A 1 270 ? -14.745 16.827 32.812 1.00 52.09 270 ALA A N 1
ATOM 2156 C CA . ALA A 1 270 ? -13.987 15.666 32.341 1.00 52.09 270 ALA A CA 1
ATOM 2157 C C . ALA A 1 270 ? -13.295 15.946 30.991 1.00 52.09 270 ALA A C 1
ATOM 2159 O O . ALA A 1 270 ? -12.175 15.494 30.760 1.00 52.09 270 ALA A O 1
ATOM 2160 N N . LEU A 1 271 ? -13.933 16.745 30.126 1.00 49.84 271 LEU A N 1
ATOM 2161 C CA . LEU A 1 271 ? -13.395 17.194 28.840 1.00 49.84 271 LEU A CA 1
ATOM 2162 C C . LEU A 1 271 ? -12.382 18.351 28.955 1.00 49.84 271 LEU A C 1
ATOM 2164 O O . LEU A 1 271 ? -11.522 18.457 28.088 1.00 49.84 271 LEU A O 1
ATOM 2168 N N . SER A 1 272 ? -12.451 19.223 29.970 1.00 44.19 272 SER A N 1
ATOM 2169 C CA . SER A 1 272 ? -11.501 20.342 30.129 1.00 44.19 272 SER A CA 1
ATOM 2170 C C . SER A 1 272 ? -10.270 19.980 30.949 1.00 44.19 272 SER A C 1
ATOM 2172 O O . SER A 1 272 ? -9.222 20.581 30.749 1.00 44.19 272 SER A O 1
ATOM 2174 N N . ASN A 1 273 ? -10.398 19.026 31.877 1.00 43.03 273 ASN A N 1
ATOM 2175 C CA . ASN A 1 273 ? -9.334 18.664 32.816 1.00 43.03 273 ASN A CA 1
ATOM 2176 C C . ASN A 1 273 ? -8.625 17.356 32.458 1.00 43.03 273 ASN A C 1
ATOM 2178 O O . ASN A 1 273 ? -7.861 16.846 33.275 1.00 43.03 273 ASN A O 1
ATOM 2182 N N . SER A 1 274 ? -8.852 16.812 31.259 1.00 46.66 274 SER A N 1
ATOM 2183 C CA . SER A 1 274 ? -7.978 15.765 30.734 1.00 46.66 274 SER A CA 1
ATOM 2184 C C . SER A 1 274 ? -6.637 16.418 30.362 1.00 46.66 274 SER A C 1
ATOM 2186 O O . SER A 1 274 ? -6.621 17.282 29.485 1.00 46.66 274 SER A O 1
ATOM 2188 N N . PRO A 1 275 ? -5.525 16.082 31.041 1.00 44.50 275 PRO A N 1
ATOM 2189 C CA . PRO A 1 275 ? -4.251 16.795 30.914 1.00 44.50 275 PRO A CA 1
ATOM 2190 C C . PRO A 1 275 ? -3.511 16.516 29.593 1.00 44.50 275 PRO A C 1
ATOM 2192 O O . PRO A 1 275 ? -2.451 17.090 29.353 1.00 44.50 275 PRO A O 1
ATOM 2195 N N . ASP A 1 276 ? -4.061 15.666 28.724 1.00 46.97 276 ASP A N 1
ATOM 2196 C CA . ASP A 1 276 ? -3.417 15.240 27.487 1.00 46.97 276 ASP A CA 1
ATOM 2197 C C . ASP A 1 276 ? -3.856 16.101 26.293 1.00 46.97 276 ASP A C 1
ATOM 2199 O O . ASP A 1 276 ? -5.031 16.203 25.940 1.00 46.97 276 ASP A O 1
ATOM 2203 N N . GLY A 1 277 ? -2.867 16.745 25.671 1.00 45.84 277 GLY A N 1
ATOM 2204 C CA . GLY A 1 277 ? -3.034 17.713 24.595 1.00 45.84 277 GLY A CA 1
ATOM 2205 C C . GLY A 1 277 ? -3.772 17.217 23.345 1.00 45.84 277 GLY A C 1
ATOM 2206 O O . GLY A 1 277 ? -3.843 16.036 23.029 1.00 45.84 277 GLY A O 1
ATOM 2207 N N . ASN A 1 278 ? -4.276 18.202 22.598 1.00 46.19 278 ASN A N 1
ATOM 2208 C CA . ASN A 1 278 ? -4.833 18.115 21.247 1.00 46.19 278 ASN A CA 1
ATOM 2209 C C . ASN A 1 278 ? -5.860 16.984 21.010 1.00 46.19 278 ASN A C 1
ATOM 2211 O O . ASN A 1 278 ? -5.653 16.050 20.236 1.00 46.19 278 ASN A O 1
ATOM 2215 N N . MET A 1 279 ? -7.050 17.165 21.590 1.00 50.38 279 MET A N 1
ATOM 2216 C CA . MET A 1 279 ? -8.251 16.335 21.394 1.00 50.38 279 MET A CA 1
ATOM 2217 C C . MET A 1 279 ? -8.727 16.185 19.932 1.00 50.38 279 MET A C 1
ATOM 2219 O O . MET A 1 279 ? -9.667 15.447 19.664 1.00 50.38 279 MET A O 1
ATOM 2223 N N . LEU A 1 280 ? -8.129 16.890 18.967 1.00 50.84 280 LEU A N 1
ATOM 2224 C CA . LEU A 1 280 ? -8.513 16.842 17.552 1.00 50.84 280 LEU A CA 1
ATOM 2225 C C . LEU A 1 280 ? -8.014 15.587 16.816 1.00 50.84 280 LEU A C 1
ATOM 2227 O O . LEU A 1 280 ? -8.598 15.237 15.794 1.00 50.84 280 LEU A O 1
ATOM 2231 N N . LEU A 1 281 ? -6.990 14.887 17.327 1.00 56.44 281 LEU A N 1
ATOM 2232 C CA . LEU A 1 281 ? -6.318 13.796 16.601 1.00 56.44 281 LEU A CA 1
ATOM 2233 C C . LEU A 1 281 ? -6.259 12.435 17.318 1.00 56.44 281 LEU A C 1
ATOM 2235 O O . LEU A 1 281 ? -5.534 11.575 16.845 1.00 56.44 281 LEU A O 1
ATOM 2239 N N . GLU A 1 282 ? -6.976 12.205 18.421 1.00 62.84 282 GLU A N 1
ATOM 2240 C CA . GLU A 1 282 ? -6.865 11.011 19.288 1.00 62.84 282 GLU A CA 1
ATOM 2241 C C . GLU A 1 282 ? -6.644 9.658 18.566 1.00 62.84 282 GLU A C 1
ATOM 2243 O O . GLU A 1 282 ? -5.714 8.932 18.922 1.00 62.84 282 GLU A O 1
ATOM 2248 N N . GLY A 1 283 ? -7.402 9.341 17.506 1.00 64.56 283 GLY A N 1
ATOM 2249 C CA . GLY A 1 283 ? -7.224 8.090 16.749 1.00 64.56 283 GLY A CA 1
ATOM 2250 C C . GLY A 1 283 ? -5.912 8.043 15.957 1.00 64.56 283 GLY A C 1
ATOM 2251 O O . GLY A 1 283 ? -5.140 7.092 16.062 1.00 64.56 283 GLY A O 1
ATOM 2252 N N . ALA A 1 284 ? -5.610 9.108 15.215 1.00 66.75 284 ALA A N 1
ATOM 2253 C CA . ALA A 1 284 ? -4.343 9.237 14.494 1.00 66.75 284 ALA A CA 1
ATOM 2254 C C . ALA A 1 284 ? -3.144 9.423 15.438 1.00 66.75 284 ALA A C 1
ATOM 2256 O O . ALA A 1 284 ? -2.018 9.064 15.103 1.00 66.75 284 ALA A O 1
ATOM 2257 N N . MET A 1 285 ? -3.376 9.964 16.632 1.00 72.44 285 MET A N 1
ATOM 2258 C CA . MET A 1 285 ? -2.370 10.143 17.665 1.00 72.44 285 MET A CA 1
ATOM 2259 C C . MET A 1 285 ? -2.005 8.809 18.306 1.00 72.44 285 MET A C 1
ATOM 2261 O O . MET A 1 285 ? -0.852 8.634 18.681 1.00 72.44 285 MET A O 1
ATOM 2265 N N . LEU A 1 286 ? -2.929 7.848 18.389 1.00 74.94 286 LEU A N 1
ATOM 2266 C CA . LEU A 1 286 ? -2.608 6.487 18.816 1.00 74.94 286 LEU A CA 1
ATOM 2267 C C . LEU A 1 286 ? -1.703 5.783 17.794 1.00 74.94 286 LEU A C 1
ATOM 2269 O O . LEU A 1 286 ? -0.676 5.222 18.182 1.00 74.94 286 LEU A O 1
ATOM 2273 N N . ASP A 1 287 ? -2.010 5.909 16.499 1.00 76.88 287 ASP A N 1
ATOM 2274 C CA . ASP A 1 287 ? -1.125 5.455 15.416 1.00 76.88 287 ASP A CA 1
ATOM 2275 C C . ASP A 1 287 ? 0.238 6.166 15.450 1.00 76.88 287 ASP A C 1
ATOM 2277 O O . ASP A 1 287 ? 1.280 5.520 15.331 1.00 76.88 287 ASP A O 1
ATOM 2281 N N . ALA A 1 288 ? 0.261 7.482 15.680 1.00 76.62 288 ALA A N 1
ATOM 2282 C CA . ALA A 1 288 ? 1.495 8.258 15.782 1.00 76.62 288 ALA A CA 1
ATOM 2283 C C . ALA A 1 288 ? 2.323 7.881 17.020 1.00 76.62 288 ALA A C 1
ATOM 2285 O O . ALA A 1 288 ? 3.537 7.733 16.911 1.00 76.62 288 ALA A O 1
ATOM 2286 N N . LYS A 1 289 ? 1.695 7.677 18.186 1.00 80.25 289 LYS A N 1
ATOM 2287 C CA . LYS A 1 289 ? 2.350 7.201 19.416 1.00 80.25 289 LYS A CA 1
ATOM 2288 C C . LYS A 1 289 ? 2.957 5.817 19.198 1.00 80.25 289 LYS A C 1
ATOM 2290 O O . LYS A 1 289 ? 4.118 5.606 19.542 1.00 80.25 289 LYS A O 1
ATOM 2295 N N . PHE A 1 290 ? 2.205 4.901 18.583 1.00 78.94 290 PHE A N 1
ATOM 2296 C CA . PHE A 1 290 ? 2.706 3.575 18.224 1.00 78.94 290 PHE A CA 1
ATOM 2297 C C . PHE A 1 290 ? 3.891 3.671 17.260 1.00 78.94 290 PHE A C 1
ATOM 2299 O O . PHE A 1 290 ? 4.920 3.037 17.479 1.00 78.94 290 PHE A O 1
ATOM 2306 N N . PHE A 1 291 ? 3.787 4.520 16.238 1.00 76.62 291 PHE A N 1
ATOM 2307 C CA . PHE A 1 291 ? 4.859 4.742 15.277 1.00 76.62 291 PHE A CA 1
ATOM 2308 C C . PHE A 1 291 ? 6.108 5.361 15.916 1.00 76.62 291 PHE A C 1
ATOM 2310 O O . PHE A 1 291 ? 7.215 4.916 15.637 1.00 76.62 291 PHE A O 1
ATOM 2317 N N . MET A 1 292 ? 5.955 6.341 16.807 1.00 81.38 292 MET A N 1
ATOM 2318 C CA . MET A 1 292 ? 7.072 6.936 17.543 1.00 81.38 292 MET A CA 1
ATOM 2319 C C . MET A 1 292 ? 7.743 5.912 18.456 1.00 81.38 292 MET A C 1
ATOM 2321 O O . MET A 1 292 ? 8.966 5.812 18.458 1.00 81.38 292 MET A O 1
ATOM 2325 N N . CYS A 1 293 ? 6.958 5.110 19.180 1.00 81.81 293 CYS A N 1
ATOM 2326 C CA . CYS A 1 293 ? 7.482 4.014 19.991 1.00 81.81 293 CYS A CA 1
ATOM 2327 C C . CYS A 1 293 ? 8.274 3.033 19.124 1.00 81.81 293 CYS A C 1
ATOM 2329 O O . CYS A 1 293 ? 9.421 2.723 19.431 1.00 81.81 293 CYS A O 1
ATOM 2331 N N . LEU A 1 294 ? 7.713 2.644 17.980 1.00 76.75 294 LEU A N 1
ATOM 2332 C CA . LEU A 1 294 ? 8.376 1.773 17.028 1.00 76.75 294 LEU A CA 1
ATOM 2333 C C . LEU A 1 294 ? 9.672 2.382 16.478 1.00 76.75 294 LEU A C 1
ATOM 2335 O O . LEU A 1 294 ? 10.679 1.684 16.400 1.00 76.75 294 LEU A O 1
ATOM 2339 N N . LEU A 1 295 ? 9.672 3.660 16.096 1.00 77.62 295 LEU A N 1
ATOM 2340 C CA . LEU A 1 295 ? 10.871 4.351 15.626 1.00 77.62 295 LEU A CA 1
ATOM 2341 C C . LEU A 1 295 ? 11.957 4.370 16.699 1.00 77.62 295 LEU A C 1
ATOM 2343 O O . LEU A 1 295 ? 13.121 4.126 16.382 1.00 77.62 295 LEU A O 1
ATOM 2347 N N . VAL A 1 296 ? 11.589 4.620 17.957 1.00 83.12 296 VAL A N 1
ATOM 2348 C CA . VAL A 1 296 ? 12.516 4.559 19.093 1.00 83.12 296 VAL A CA 1
ATOM 2349 C C . VAL A 1 296 ? 13.051 3.138 19.260 1.00 83.12 296 VAL A C 1
ATOM 2351 O O . VAL A 1 296 ? 14.264 2.962 19.312 1.00 83.12 296 VAL A O 1
ATOM 2354 N N . THR A 1 297 ? 12.191 2.116 19.255 1.00 78.31 297 THR A N 1
ATOM 2355 C CA . THR A 1 297 ? 12.613 0.710 19.355 1.00 78.31 297 THR A CA 1
ATOM 2356 C C . THR A 1 297 ? 13.558 0.326 18.222 1.00 78.31 297 THR A C 1
ATOM 2358 O O . THR A 1 297 ? 14.612 -0.251 18.477 1.00 78.31 297 THR A O 1
ATOM 2361 N N . LEU A 1 298 ? 13.234 0.687 16.978 1.00 73.25 298 LEU A N 1
ATOM 2362 C CA . LEU A 1 298 ? 14.103 0.438 15.832 1.00 73.25 298 LEU A CA 1
ATOM 2363 C C . LEU A 1 298 ? 15.433 1.174 15.992 1.00 73.25 298 LEU A C 1
ATOM 2365 O O . LEU A 1 298 ? 16.473 0.560 15.794 1.00 73.25 298 LEU A O 1
ATOM 2369 N N . SER A 1 299 ? 15.422 2.442 16.411 1.00 76.75 299 SER A N 1
ATOM 2370 C CA . SER A 1 299 ? 16.639 3.238 16.629 1.00 76.75 299 SER A CA 1
ATOM 2371 C C . SER A 1 299 ? 17.539 2.640 17.713 1.00 76.75 299 SER A C 1
ATOM 2373 O O . SER A 1 299 ? 18.753 2.595 17.535 1.00 76.75 299 SER A O 1
ATOM 2375 N N . VAL A 1 300 ? 16.959 2.122 18.801 1.00 80.44 300 VAL A N 1
ATOM 2376 C CA . VAL A 1 300 ? 17.696 1.403 19.852 1.00 80.44 300 VAL A CA 1
ATOM 2377 C C . VAL A 1 300 ? 18.288 0.108 19.302 1.00 80.44 300 VAL A C 1
ATOM 2379 O O . VAL A 1 300 ? 19.474 -0.141 19.496 1.00 80.44 300 VAL A O 1
ATOM 2382 N N . VAL A 1 301 ? 17.508 -0.690 18.564 1.00 75.44 301 VAL A N 1
ATOM 2383 C CA . VAL A 1 301 ? 18.002 -1.921 17.923 1.00 75.44 301 VAL A CA 1
ATOM 2384 C C . VAL A 1 301 ? 19.142 -1.610 16.949 1.00 75.44 301 VAL A C 1
ATOM 2386 O O . VAL A 1 301 ? 20.157 -2.303 16.968 1.00 75.44 301 VAL A O 1
ATOM 2389 N N . PHE A 1 302 ? 19.025 -0.546 16.149 1.00 69.00 302 PHE A N 1
ATOM 2390 C CA . PHE A 1 302 ? 20.095 -0.072 15.269 1.00 69.00 302 PHE A CA 1
ATOM 2391 C C . PHE A 1 302 ? 21.331 0.364 16.056 1.00 69.00 302 PHE A C 1
ATOM 2393 O O . PHE A 1 302 ? 22.438 -0.019 15.689 1.00 69.00 302 PHE A O 1
ATOM 2400 N N . GLY A 1 303 ? 21.157 1.130 17.135 1.00 75.50 303 GLY A N 1
ATOM 2401 C CA . GLY A 1 303 ? 22.254 1.572 17.995 1.00 75.50 303 GLY A CA 1
ATOM 2402 C C . GLY A 1 303 ? 23.004 0.394 18.617 1.00 75.50 303 GLY A C 1
ATOM 2403 O O . GLY A 1 303 ? 24.225 0.328 18.520 1.00 75.50 303 GLY A O 1
ATOM 2404 N N . VAL A 1 304 ? 22.279 -0.582 19.171 1.00 79.31 304 VAL A N 1
ATOM 2405 C CA . VAL A 1 304 ? 22.864 -1.801 19.753 1.00 79.31 304 VAL A CA 1
ATOM 2406 C C . VAL A 1 304 ? 23.567 -2.640 18.689 1.00 79.31 304 VAL A C 1
ATOM 2408 O O . VAL A 1 304 ? 24.692 -3.080 18.915 1.00 79.31 304 VAL A O 1
ATOM 2411 N N . ALA A 1 305 ? 22.951 -2.831 17.518 1.00 68.25 305 ALA A N 1
ATOM 2412 C CA . ALA A 1 305 ? 23.573 -3.554 16.412 1.00 68.25 305 ALA A CA 1
ATOM 2413 C C . ALA A 1 305 ? 24.867 -2.869 15.950 1.00 68.25 305 ALA A C 1
ATOM 2415 O O . ALA A 1 305 ? 25.879 -3.541 15.783 1.00 68.25 305 ALA A O 1
ATOM 2416 N N . HIS A 1 306 ? 24.869 -1.539 15.827 1.00 69.88 306 HIS A N 1
ATOM 2417 C CA . HIS A 1 306 ? 26.063 -0.770 15.478 1.00 69.88 306 HIS A CA 1
ATOM 2418 C C . HIS A 1 306 ? 27.168 -0.879 16.531 1.00 69.88 306 HIS A C 1
ATOM 2420 O O . HIS A 1 306 ? 28.326 -1.065 16.166 1.00 69.88 306 HIS A O 1
ATOM 2426 N N . VAL A 1 307 ? 26.833 -0.797 17.821 1.00 80.06 307 VAL A N 1
ATOM 2427 C CA . VAL A 1 307 ? 27.807 -0.961 18.914 1.00 80.06 307 VAL A CA 1
ATOM 2428 C C . VAL A 1 307 ? 28.379 -2.380 18.925 1.00 80.06 307 VAL A C 1
ATOM 2430 O O . VAL A 1 307 ? 29.586 -2.549 19.077 1.00 80.06 307 VAL A O 1
ATOM 2433 N N . TYR A 1 308 ? 27.542 -3.397 18.706 1.00 74.06 308 TYR A N 1
ATOM 2434 C CA . TYR A 1 308 ? 27.977 -4.791 18.613 1.00 74.06 308 TYR A CA 1
ATOM 2435 C C . TYR A 1 308 ? 28.875 -5.043 17.390 1.00 74.06 308 TYR A C 1
ATOM 2437 O O . TYR A 1 308 ? 29.894 -5.723 17.499 1.00 74.06 308 TYR A O 1
ATOM 2445 N N . GLU A 1 309 ? 28.530 -4.473 16.231 1.00 67.00 309 GLU A N 1
ATOM 2446 C CA . GLU A 1 309 ? 29.345 -4.531 15.010 1.00 67.00 309 GLU A CA 1
ATOM 2447 C C . GLU A 1 309 ? 30.698 -3.831 15.193 1.00 67.00 309 GLU A C 1
ATOM 2449 O O . GLU A 1 309 ? 31.730 -4.396 14.822 1.00 67.00 309 GLU A O 1
ATOM 2454 N N . TRP A 1 310 ? 30.697 -2.644 15.809 1.00 75.69 310 TRP A N 1
ATOM 2455 C CA . TRP A 1 310 ? 31.907 -1.894 16.149 1.00 75.69 310 TRP A CA 1
ATOM 2456 C C . T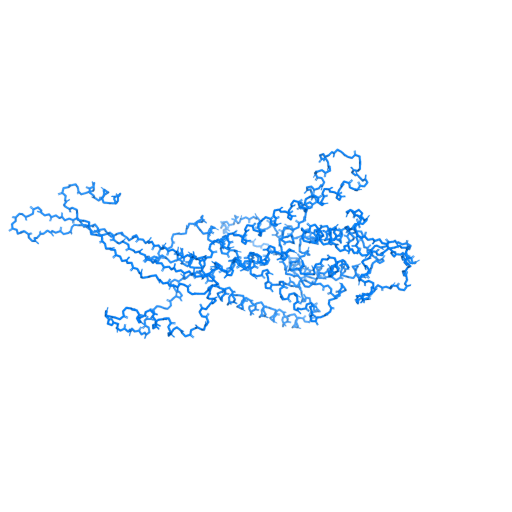RP A 1 310 ? 32.806 -2.684 17.105 1.00 75.69 310 TRP A C 1
ATOM 2458 O O . TRP A 1 310 ? 34.000 -2.831 16.847 1.00 75.69 310 TRP A O 1
ATOM 2468 N N . TYR A 1 311 ? 32.221 -3.274 18.151 1.00 79.19 311 TYR A N 1
ATOM 2469 C CA . TYR A 1 311 ? 32.934 -4.125 19.105 1.00 79.19 311 TYR A CA 1
ATOM 2470 C C . TYR A 1 311 ? 33.559 -5.360 18.437 1.00 79.19 311 TYR A C 1
ATOM 2472 O O . TYR A 1 311 ? 34.670 -5.753 18.780 1.00 79.19 311 TYR A O 1
ATOM 2480 N N . GLN A 1 312 ? 32.889 -5.953 17.444 1.00 77.44 312 GLN A N 1
ATOM 2481 C CA . GLN A 1 312 ? 33.416 -7.105 16.704 1.00 77.44 312 GLN A CA 1
ATOM 2482 C C . GLN A 1 312 ? 34.461 -6.764 15.627 1.00 77.44 312 GLN A C 1
ATOM 2484 O O . GLN A 1 312 ? 34.885 -7.681 14.920 1.00 77.44 312 GLN A O 1
ATOM 2489 N N . GLN A 1 313 ? 34.857 -5.493 15.454 1.00 67.38 313 GLN A N 1
ATOM 2490 C CA . GLN A 1 313 ? 35.745 -5.042 14.365 1.00 67.38 313 GLN A CA 1
ATOM 2491 C C . GLN A 1 313 ? 35.328 -5.580 12.981 1.00 67.38 313 GLN A C 1
ATOM 2493 O O . GLN A 1 313 ? 36.154 -5.806 12.095 1.00 67.38 313 GLN A O 1
ATOM 2498 N N . ARG A 1 314 ? 34.030 -5.835 12.775 1.00 55.78 314 ARG A N 1
ATOM 2499 C CA . ARG A 1 314 ? 33.522 -6.289 11.481 1.00 55.78 314 ARG A CA 1
ATOM 2500 C C . ARG A 1 314 ? 33.276 -5.066 10.619 1.00 55.78 314 ARG A C 1
ATOM 2502 O O . ARG A 1 314 ? 32.518 -4.182 11.008 1.00 55.78 314 ARG A O 1
ATOM 2509 N N . GLU A 1 315 ? 33.896 -5.040 9.440 1.00 48.56 315 GLU A N 1
ATOM 2510 C CA . GLU A 1 315 ? 33.609 -4.021 8.435 1.00 48.56 315 GLU A CA 1
ATOM 2511 C C . GLU A 1 315 ? 32.095 -3.893 8.224 1.00 48.56 315 GLU A C 1
ATOM 2513 O O . GLU A 1 315 ? 31.379 -4.874 8.025 1.00 48.56 315 GLU A O 1
ATOM 2518 N N . THR A 1 316 ? 31.637 -2.646 8.307 1.00 44.88 316 THR A N 1
ATOM 2519 C CA . THR A 1 316 ? 30.255 -2.165 8.190 1.00 44.88 316 THR A CA 1
ATOM 2520 C C . THR A 1 316 ? 29.352 -3.011 7.273 1.00 44.88 316 THR A C 1
ATOM 2522 O O . THR A 1 316 ? 29.403 -2.908 6.044 1.00 44.88 316 THR A O 1
ATOM 2525 N N . HIS A 1 317 ? 28.463 -3.810 7.875 1.00 46.03 317 HIS A N 1
ATOM 2526 C CA . HIS A 1 317 ? 27.384 -4.545 7.190 1.00 46.03 317 HIS A CA 1
ATOM 2527 C C . HIS A 1 317 ? 25.993 -4.038 7.595 1.00 46.03 317 HIS A C 1
ATOM 2529 O O . HIS A 1 317 ? 24.985 -4.744 7.525 1.00 46.03 317 HIS A O 1
ATOM 2535 N N . SER A 1 318 ? 25.929 -2.768 7.967 1.00 42.12 318 SER A N 1
ATOM 2536 C CA . SER A 1 318 ? 24.727 -2.083 8.408 1.00 42.12 318 SER A CA 1
ATOM 2537 C C . SER A 1 318 ? 23.783 -1.863 7.219 1.00 42.12 318 SER A C 1
ATOM 2539 O O . SER A 1 318 ? 23.872 -0.841 6.555 1.00 42.12 318 SER A O 1
ATOM 2541 N N . THR A 1 319 ? 22.926 -2.827 6.861 1.00 47.69 319 THR A N 1
ATOM 2542 C CA . THR A 1 319 ? 21.767 -2.605 5.950 1.00 47.69 319 THR A CA 1
ATOM 2543 C C . THR A 1 319 ? 20.738 -3.750 5.939 1.00 47.69 319 THR A C 1
ATOM 2545 O O . THR A 1 319 ? 19.995 -3.900 4.974 1.00 47.69 319 THR A O 1
ATOM 2548 N N . LEU A 1 320 ? 20.612 -4.567 6.994 1.00 49.78 320 LEU A N 1
ATOM 2549 C CA . LEU A 1 320 ? 19.618 -5.658 6.961 1.00 49.78 320 LEU A CA 1
ATOM 2550 C C . LEU A 1 320 ? 18.157 -5.156 7.014 1.00 49.78 320 LEU A C 1
ATOM 2552 O O . LEU A 1 320 ? 17.262 -5.806 6.484 1.00 49.78 320 LEU A O 1
ATOM 2556 N N . LEU A 1 321 ? 17.915 -3.996 7.636 1.00 52.59 321 LEU A N 1
ATOM 2557 C CA . LEU A 1 321 ? 16.567 -3.453 7.868 1.00 52.59 321 LEU A CA 1
ATOM 2558 C C . LEU A 1 321 ? 16.144 -2.351 6.885 1.00 52.59 321 LEU A C 1
ATOM 2560 O O . LEU A 1 321 ? 14.956 -2.089 6.763 1.00 52.59 321 LEU A O 1
ATOM 2564 N N . LEU A 1 322 ? 17.085 -1.705 6.194 1.00 62.75 322 LEU A N 1
ATOM 2565 C CA . LEU A 1 322 ? 16.827 -0.687 5.166 1.00 62.75 322 LEU A CA 1
ATOM 2566 C C . LEU A 1 322 ? 17.831 -0.890 4.022 1.00 62.75 322 LEU A C 1
ATOM 2568 O O . LEU A 1 322 ? 18.827 -0.162 3.936 1.00 62.75 322 LEU A O 1
ATOM 2572 N N . PRO A 1 323 ? 17.642 -1.924 3.182 1.00 65.19 323 PRO A N 1
ATOM 2573 C CA . PRO A 1 323 ? 18.535 -2.169 2.063 1.00 65.19 323 PRO A CA 1
ATOM 2574 C C . PRO A 1 323 ? 18.522 -0.980 1.099 1.00 65.19 323 PRO A C 1
ATOM 2576 O O . PRO A 1 323 ? 17.466 -0.439 0.755 1.00 65.19 323 PRO A O 1
ATOM 2579 N N . ARG A 1 324 ? 19.712 -0.594 0.629 1.00 69.50 324 ARG A N 1
ATOM 2580 C CA . ARG A 1 324 ? 19.827 0.248 -0.561 1.00 69.50 324 ARG A CA 1
ATOM 2581 C C . ARG A 1 324 ? 19.569 -0.614 -1.783 1.00 69.50 324 ARG A C 1
ATOM 2583 O O . ARG A 1 324 ? 20.099 -1.716 -1.898 1.00 69.50 324 ARG A O 1
ATOM 2590 N N . MET A 1 325 ? 18.742 -0.108 -2.678 1.00 71.94 325 MET A N 1
ATOM 2591 C CA . MET A 1 325 ? 18.412 -0.767 -3.926 1.00 71.94 325 MET A CA 1
ATOM 2592 C C . MET A 1 325 ? 18.985 0.008 -5.090 1.00 71.94 325 MET A C 1
ATOM 2594 O O . MET A 1 325 ? 18.874 1.235 -5.138 1.00 71.94 325 MET A O 1
ATOM 2598 N N . ALA A 1 326 ? 19.546 -0.737 -6.034 1.00 72.94 326 ALA A N 1
ATOM 2599 C CA . ALA A 1 326 ? 19.840 -0.231 -7.356 1.00 72.94 326 ALA A CA 1
ATOM 2600 C C . ALA A 1 326 ? 18.524 0.027 -8.101 1.00 72.94 326 ALA A C 1
ATOM 2602 O O . ALA A 1 326 ? 17.553 -0.722 -7.965 1.00 72.94 326 ALA A O 1
ATOM 2603 N N . VAL A 1 327 ? 18.483 1.128 -8.837 1.00 77.38 327 VAL A N 1
ATOM 2604 C CA . VAL A 1 327 ? 17.269 1.665 -9.442 1.00 77.38 327 VAL A CA 1
ATOM 2605 C C . VAL A 1 327 ? 17.598 2.107 -10.868 1.00 77.38 327 VAL A C 1
ATOM 2607 O O . VAL A 1 327 ? 18.629 2.754 -11.052 1.00 77.38 327 VAL A O 1
ATOM 2610 N N . PRO A 1 328 ? 16.753 1.797 -11.871 1.00 82.88 328 PRO A N 1
ATOM 2611 C CA . PRO A 1 328 ? 17.024 2.188 -13.250 1.00 82.88 328 PRO A CA 1
ATOM 2612 C C . PRO A 1 328 ? 16.987 3.709 -13.442 1.00 82.88 328 PRO A C 1
ATOM 2614 O O . PRO A 1 328 ? 16.302 4.432 -12.714 1.00 82.88 328 PRO A O 1
ATOM 2617 N N . TYR A 1 329 ? 17.664 4.196 -14.485 1.00 80.19 329 TYR A N 1
ATOM 2618 C CA . TYR A 1 329 ? 17.767 5.632 -14.801 1.00 80.19 329 TYR A CA 1
ATOM 2619 C C . TYR A 1 329 ? 16.427 6.289 -15.191 1.00 80.19 329 TYR A C 1
ATOM 2621 O O . TYR A 1 329 ? 16.302 7.514 -15.244 1.00 80.19 329 TYR A O 1
ATOM 2629 N N . THR A 1 330 ? 15.399 5.481 -15.446 1.00 84.56 330 THR A N 1
ATOM 2630 C CA . THR A 1 330 ? 14.005 5.908 -15.647 1.00 84.56 330 THR A CA 1
ATOM 2631 C C . THR A 1 330 ? 13.321 6.360 -14.352 1.00 84.56 330 THR A C 1
ATOM 2633 O O . THR A 1 330 ? 12.335 7.102 -14.406 1.00 84.56 330 THR A O 1
ATOM 2636 N N . ALA A 1 331 ? 13.822 5.961 -13.180 1.00 84.50 331 ALA A N 1
ATOM 2637 C CA . ALA A 1 331 ? 13.283 6.423 -11.909 1.00 84.50 331 ALA A CA 1
ATOM 2638 C C . ALA A 1 331 ? 13.626 7.897 -11.668 1.00 84.50 331 ALA A C 1
ATOM 2640 O O . ALA A 1 331 ? 14.687 8.385 -12.046 1.00 84.50 331 ALA A O 1
ATOM 2641 N N . GLY A 1 332 ? 12.699 8.637 -11.065 1.00 80.00 332 GLY A N 1
ATOM 2642 C CA . GLY A 1 332 ? 12.815 10.085 -10.871 1.00 80.00 332 GLY A CA 1
ATOM 2643 C C . GLY A 1 332 ? 12.549 10.905 -12.137 1.00 80.00 332 GLY A C 1
ATOM 2644 O O . GLY A 1 332 ? 12.122 12.051 -12.026 1.00 80.00 332 GLY A O 1
ATOM 2645 N N . THR A 1 333 ? 12.714 10.321 -13.329 1.00 82.12 333 THR A N 1
ATOM 2646 C CA . THR A 1 333 ? 12.398 10.969 -14.609 1.00 82.12 333 THR A CA 1
ATOM 2647 C C . THR A 1 333 ? 10.988 10.592 -15.073 1.00 82.12 333 THR A C 1
ATOM 2649 O O . THR A 1 333 ? 10.080 11.426 -15.111 1.00 82.12 333 THR A O 1
ATOM 2652 N N . TRP A 1 334 ? 10.757 9.314 -15.363 1.00 85.56 334 TRP A N 1
ATOM 2653 C CA . TRP A 1 334 ? 9.502 8.811 -15.928 1.00 85.56 334 TRP A CA 1
ATOM 2654 C C . TRP A 1 334 ? 8.455 8.460 -14.889 1.00 85.56 334 TRP A C 1
ATOM 2656 O O . TRP A 1 334 ? 7.257 8.550 -15.169 1.00 85.56 334 TRP A O 1
ATOM 2666 N N . TRP A 1 335 ? 8.895 8.111 -13.692 1.00 86.81 335 TRP A N 1
ATOM 2667 C CA . TRP A 1 335 ? 8.040 7.737 -12.580 1.00 86.81 335 TRP A CA 1
ATOM 2668 C C . TRP A 1 335 ? 8.717 8.090 -11.259 1.00 86.81 335 TRP A C 1
ATOM 2670 O O . TRP A 1 335 ? 9.929 8.283 -11.190 1.00 86.81 335 TRP A O 1
ATOM 2680 N N . SER A 1 336 ? 7.915 8.249 -10.208 1.00 85.44 336 SER A N 1
ATOM 2681 C CA . SER A 1 336 ? 8.404 8.751 -8.925 1.00 85.44 336 SER A CA 1
ATOM 2682 C C . SER A 1 336 ? 9.260 7.714 -8.200 1.00 85.44 336 SER A C 1
ATOM 2684 O O . SER A 1 336 ? 8.862 6.560 -8.062 1.00 85.44 336 SER A O 1
ATOM 2686 N N . THR A 1 337 ? 10.388 8.149 -7.640 1.00 83.00 337 THR A N 1
ATOM 2687 C CA . THR A 1 337 ? 11.240 7.334 -6.759 1.00 83.00 337 THR A CA 1
ATOM 2688 C C . THR A 1 337 ? 10.512 6.835 -5.508 1.00 83.00 337 THR A C 1
ATOM 2690 O O . THR A 1 337 ? 10.930 5.849 -4.907 1.00 83.00 337 THR A O 1
ATOM 2693 N N . LEU A 1 338 ? 9.376 7.449 -5.154 1.00 81.31 338 LEU A N 1
ATOM 2694 C CA . LEU A 1 338 ? 8.491 7.006 -4.071 1.00 81.31 338 LEU A CA 1
ATOM 2695 C C . LEU A 1 338 ? 7.918 5.597 -4.286 1.00 81.31 338 LEU A C 1
ATOM 2697 O O . LEU A 1 338 ? 7.519 4.947 -3.318 1.00 81.31 338 LEU A O 1
ATOM 2701 N N . ALA A 1 339 ? 7.929 5.095 -5.527 1.00 78.31 339 ALA A N 1
ATOM 2702 C CA . ALA A 1 339 ? 7.522 3.729 -5.839 1.00 78.31 339 ALA A CA 1
ATOM 2703 C C . ALA A 1 339 ? 8.426 2.656 -5.188 1.00 78.31 339 ALA A C 1
ATOM 2705 O O . ALA A 1 339 ? 8.028 1.497 -5.082 1.00 78.31 339 ALA A O 1
ATOM 2706 N N . PHE A 1 340 ? 9.614 3.039 -4.705 1.00 74.62 340 PHE A N 1
ATOM 2707 C CA . PHE A 1 340 ? 10.550 2.176 -3.973 1.00 74.62 340 PHE A CA 1
ATOM 2708 C C . PHE A 1 340 ? 10.404 2.225 -2.455 1.00 74.62 340 PHE A C 1
ATOM 2710 O O . PHE A 1 340 ? 11.304 1.796 -1.737 1.00 74.62 340 PHE A O 1
ATOM 2717 N N . SER A 1 341 ? 9.268 2.713 -1.952 1.00 70.06 341 SER A N 1
ATOM 2718 C CA . SER A 1 341 ? 8.987 2.680 -0.514 1.00 70.06 341 SER A CA 1
ATOM 2719 C C . SER A 1 341 ? 9.150 1.278 0.094 1.00 70.06 341 SER A C 1
ATOM 2721 O O . SER A 1 341 ? 9.552 1.170 1.250 1.00 70.06 341 SER A O 1
ATOM 2723 N N . VAL A 1 342 ? 8.926 0.219 -0.696 1.00 68.19 342 VAL A N 1
ATOM 2724 C CA . VAL A 1 342 ? 9.183 -1.183 -0.339 1.00 68.19 342 VAL A CA 1
ATOM 2725 C C . VAL A 1 342 ? 10.319 -1.764 -1.180 1.00 68.19 342 VAL A C 1
ATOM 2727 O O . VAL A 1 342 ? 10.482 -1.438 -2.359 1.00 68.19 342 VAL A O 1
ATOM 2730 N N . SER A 1 343 ? 11.113 -2.634 -0.560 1.00 72.06 343 SER A N 1
ATOM 2731 C CA . SER A 1 343 ? 12.292 -3.225 -1.152 1.00 72.06 343 SER A CA 1
ATOM 2732 C C . SER A 1 343 ? 11.933 -4.294 -2.179 1.00 72.06 343 SER A C 1
ATOM 2734 O O . SER A 1 343 ? 11.342 -5.302 -1.835 1.00 72.06 343 SER A O 1
ATOM 2736 N N . TRP A 1 344 ? 12.397 -4.152 -3.412 1.00 67.31 344 TRP A N 1
ATOM 2737 C CA . TRP A 1 344 ? 12.291 -5.162 -4.466 1.00 67.31 344 TRP A CA 1
ATOM 2738 C C . TRP A 1 344 ? 13.270 -6.331 -4.267 1.00 67.31 344 TRP A C 1
ATOM 2740 O O . TRP A 1 344 ? 13.186 -7.360 -4.936 1.00 67.31 344 TRP A O 1
ATOM 2750 N N . GLY A 1 345 ? 14.238 -6.159 -3.363 1.00 56.03 345 GLY A N 1
ATOM 2751 C CA . GLY A 1 345 ? 15.391 -7.036 -3.259 1.00 56.03 345 GLY A CA 1
ATOM 2752 C C . GLY A 1 345 ? 15.161 -8.359 -2.532 1.00 56.03 345 GLY A C 1
ATOM 2753 O O . GLY A 1 345 ? 15.722 -9.372 -2.936 1.00 56.03 345 GLY A O 1
ATOM 2754 N N . GLY A 1 346 ? 14.329 -8.398 -1.490 1.00 53.75 346 GLY A N 1
ATOM 2755 C CA . GLY A 1 346 ? 14.122 -9.626 -0.705 1.00 53.75 346 GLY A CA 1
ATOM 2756 C C . GLY A 1 346 ? 13.416 -10.745 -1.481 1.00 53.75 346 GLY A C 1
ATOM 2757 O O . GLY A 1 346 ? 13.627 -11.926 -1.208 1.00 53.75 346 GLY A O 1
ATOM 2758 N N . THR A 1 347 ? 12.606 -10.370 -2.470 1.00 48.16 347 THR A N 1
ATOM 2759 C CA . THR A 1 347 ? 11.736 -11.264 -3.244 1.00 48.16 347 THR A CA 1
ATOM 2760 C C . THR A 1 347 ? 12.235 -11.560 -4.660 1.00 48.16 347 THR A C 1
ATOM 2762 O O . THR A 1 347 ? 11.873 -12.602 -5.209 1.00 48.16 347 THR A O 1
ATOM 2765 N N . ILE A 1 348 ? 13.067 -10.692 -5.251 1.00 45.50 348 ILE A N 1
ATOM 2766 C CA . ILE A 1 348 ? 13.545 -10.835 -6.639 1.00 45.50 348 ILE A CA 1
ATOM 2767 C C . ILE A 1 348 ? 15.023 -11.237 -6.708 1.00 45.50 348 ILE A C 1
ATOM 2769 O O . ILE A 1 348 ? 15.397 -11.973 -7.624 1.00 45.50 348 ILE A O 1
ATOM 2773 N N . TYR A 1 349 ? 15.861 -10.856 -5.732 1.00 42.41 349 TYR A N 1
ATOM 2774 C CA . TYR A 1 349 ? 17.204 -11.431 -5.659 1.00 42.41 349 TYR A CA 1
ATOM 2775 C C . TYR A 1 349 ? 17.067 -12.901 -5.243 1.00 42.41 349 TYR A C 1
ATOM 2777 O O . TYR A 1 349 ? 16.467 -13.187 -4.204 1.00 42.41 349 TYR A O 1
ATOM 2785 N N . PRO A 1 350 ? 17.596 -13.865 -6.018 1.00 36.06 350 PRO A N 1
ATOM 2786 C CA . PRO A 1 350 ? 17.585 -15.257 -5.611 1.00 36.06 350 PRO A CA 1
ATOM 2787 C C . PRO A 1 350 ? 18.432 -15.386 -4.345 1.00 36.06 350 PRO A C 1
ATOM 2789 O O . PRO A 1 350 ? 19.665 -15.443 -4.396 1.00 36.06 350 PRO A O 1
ATOM 2792 N N . VAL A 1 351 ? 17.760 -15.428 -3.197 1.00 41.28 351 VAL A N 1
ATOM 2793 C CA . VAL A 1 351 ? 18.369 -15.871 -1.951 1.00 41.28 351 VAL A CA 1
ATOM 2794 C C . VAL A 1 351 ? 18.815 -17.322 -2.192 1.00 41.28 351 VAL A C 1
ATOM 2796 O O . VAL A 1 351 ? 18.040 -18.105 -2.758 1.00 41.28 351 VAL A O 1
ATOM 2799 N N . PRO A 1 352 ? 20.062 -17.702 -1.853 1.00 37.19 352 PRO A N 1
ATOM 2800 C CA . PRO A 1 352 ? 20.564 -19.055 -2.079 1.00 37.19 352 PRO A CA 1
ATOM 2801 C C . PRO A 1 352 ? 19.594 -20.121 -1.549 1.00 37.19 352 PRO A C 1
ATOM 2803 O O . PRO A 1 352 ? 18.849 -19.877 -0.598 1.00 37.19 352 PRO A O 1
ATOM 2806 N N . LYS A 1 353 ? 19.632 -21.329 -2.135 1.00 37.59 353 LYS A N 1
ATOM 2807 C CA . LYS A 1 353 ? 18.751 -22.492 -1.859 1.00 37.59 353 LYS A CA 1
ATOM 2808 C C . LYS A 1 353 ? 18.510 -22.808 -0.367 1.00 37.59 353 LYS A C 1
ATOM 2810 O O . LYS A 1 353 ? 17.561 -23.514 -0.046 1.00 37.59 353 LYS A O 1
ATOM 2815 N N . ALA A 1 354 ? 19.317 -22.277 0.540 1.00 39.03 354 ALA A N 1
ATOM 2816 C CA . ALA A 1 354 ? 19.193 -22.452 1.975 1.00 39.03 354 ALA A CA 1
ATOM 2817 C C . ALA A 1 354 ? 18.084 -21.581 2.637 1.00 39.03 354 ALA A C 1
ATOM 2819 O O . ALA A 1 354 ? 17.560 -21.969 3.678 1.00 39.03 354 ALA A O 1
ATOM 2820 N N . TYR A 1 355 ? 17.590 -20.505 2.000 1.00 37.41 355 TYR A N 1
ATOM 2821 C CA . TYR A 1 355 ? 16.378 -19.788 2.462 1.00 37.41 355 TYR A CA 1
ATOM 2822 C C . TYR A 1 355 ? 15.093 -20.601 2.237 1.00 37.41 355 TYR A C 1
ATOM 2824 O O . TYR A 1 355 ? 14.166 -20.543 3.043 1.00 37.41 355 TYR A O 1
ATOM 2832 N N . LYS A 1 356 ? 15.070 -21.467 1.208 1.00 38.41 356 LYS A N 1
ATOM 2833 C CA . LYS A 1 356 ? 14.017 -22.487 1.055 1.00 38.41 356 LYS A CA 1
ATOM 2834 C C . LYS A 1 356 ? 13.990 -23.450 2.244 1.00 38.41 356 LYS A C 1
ATOM 2836 O O . LYS A 1 356 ? 12.906 -23.857 2.629 1.00 38.41 356 LYS A O 1
ATOM 2841 N N . LEU A 1 357 ? 15.136 -23.783 2.843 1.00 39.09 357 LEU A N 1
ATOM 2842 C CA . LEU A 1 357 ? 15.209 -24.685 4.000 1.00 39.09 357 LEU A CA 1
ATOM 2843 C C . LEU A 1 357 ? 14.652 -24.044 5.277 1.00 39.09 357 LEU A C 1
ATOM 2845 O O . LEU A 1 357 ? 13.911 -24.708 5.993 1.00 39.09 357 LEU A O 1
ATOM 2849 N N . VAL A 1 358 ? 14.905 -22.754 5.518 1.00 42.00 358 VAL A N 1
ATOM 2850 C CA . VAL A 1 358 ? 14.330 -22.028 6.669 1.00 42.00 358 VAL A CA 1
ATOM 2851 C C . VAL A 1 358 ? 12.825 -21.795 6.493 1.00 42.00 358 VAL A C 1
ATOM 2853 O O . VAL A 1 358 ? 12.061 -21.991 7.434 1.00 42.00 358 VAL A O 1
ATOM 2856 N N . LEU A 1 359 ? 12.359 -21.483 5.279 1.00 38.50 359 LEU A N 1
ATOM 2857 C CA . LEU A 1 359 ? 10.923 -21.410 4.978 1.00 38.50 359 LEU A CA 1
ATOM 2858 C C . LEU A 1 359 ? 10.229 -22.778 5.049 1.00 38.50 359 LEU A C 1
ATOM 2860 O O . LEU A 1 359 ? 9.072 -22.837 5.443 1.00 38.50 359 LEU A O 1
ATOM 2864 N N . ILE A 1 360 ? 10.905 -23.878 4.702 1.00 42.19 360 ILE A N 1
ATOM 2865 C CA . ILE A 1 360 ? 10.386 -25.245 4.890 1.00 42.19 360 ILE A CA 1
ATOM 2866 C C . ILE A 1 360 ? 10.377 -25.624 6.380 1.00 42.19 360 ILE A C 1
ATOM 2868 O O . ILE A 1 360 ? 9.427 -26.266 6.826 1.00 42.19 360 ILE A O 1
ATOM 2872 N N . ALA A 1 361 ? 11.371 -25.184 7.158 1.00 39.19 361 ALA A N 1
ATOM 2873 C CA . ALA A 1 361 ? 11.425 -25.383 8.606 1.00 39.19 361 ALA A CA 1
ATOM 2874 C C . ALA A 1 361 ? 10.314 -24.609 9.336 1.00 39.19 361 ALA A C 1
ATOM 2876 O O . ALA A 1 361 ? 9.644 -25.174 10.192 1.00 39.19 361 ALA A O 1
ATOM 2877 N N . LEU A 1 362 ? 10.032 -23.367 8.927 1.00 38.84 362 LEU A N 1
ATOM 2878 C CA . LEU A 1 362 ? 8.916 -22.558 9.440 1.00 38.84 362 LEU A CA 1
ATOM 2879 C C . LEU A 1 362 ? 7.534 -23.041 8.959 1.00 38.84 362 LEU A C 1
ATOM 2881 O O . LEU A 1 362 ? 6.516 -22.646 9.520 1.00 38.84 362 LEU A O 1
ATOM 2885 N N . ARG A 1 363 ? 7.475 -23.895 7.926 1.00 36.00 363 ARG A N 1
ATOM 2886 C CA . ARG A 1 363 ? 6.227 -24.441 7.360 1.00 36.00 363 ARG A CA 1
ATOM 2887 C C . ARG A 1 363 ? 5.861 -25.822 7.908 1.00 36.00 363 ARG A C 1
ATOM 2889 O O . ARG A 1 363 ? 4.794 -26.334 7.574 1.00 36.00 363 ARG A O 1
ATOM 2896 N N . ARG A 1 364 ? 6.705 -26.431 8.746 1.00 31.16 364 ARG A N 1
ATOM 2897 C CA . ARG A 1 364 ? 6.339 -27.632 9.504 1.00 31.16 364 ARG A CA 1
ATOM 2898 C C . ARG A 1 364 ? 5.832 -27.209 10.885 1.00 31.16 364 ARG A C 1
ATOM 2900 O O . ARG A 1 364 ? 6.652 -26.825 11.715 1.00 31.16 364 ARG A O 1
ATOM 2907 N N . PRO A 1 365 ? 4.517 -27.281 11.162 1.00 34.34 365 PRO A N 1
ATOM 2908 C CA . PRO A 1 365 ? 4.053 -27.164 12.529 1.00 34.34 365 PRO A CA 1
ATOM 2909 C C . PRO A 1 365 ? 4.612 -28.358 13.309 1.00 34.34 365 PRO A C 1
ATOM 2911 O O . PRO A 1 365 ? 4.555 -29.510 12.871 1.00 34.34 365 PRO A O 1
ATOM 2914 N N . SER A 1 366 ? 5.217 -28.033 14.437 1.00 38.09 366 SER A N 1
ATOM 2915 C CA . SER A 1 366 ? 5.722 -28.914 15.477 1.00 38.09 366 SER A CA 1
ATOM 2916 C C . SER A 1 366 ? 4.850 -30.157 15.705 1.00 38.09 366 SER A C 1
ATOM 2918 O O . SER A 1 366 ? 3.799 -30.106 16.335 1.00 38.09 366 SER A O 1
ATOM 2920 N N . ARG A 1 367 ? 5.355 -31.319 15.280 1.00 35.66 367 ARG A N 1
ATOM 2921 C CA . ARG A 1 367 ? 5.165 -32.576 16.013 1.00 35.66 367 ARG A CA 1
ATOM 2922 C C . ARG A 1 367 ? 6.494 -32.934 16.667 1.00 35.66 367 ARG A C 1
ATOM 2924 O O . ARG A 1 367 ? 7.224 -33.780 16.176 1.00 35.66 367 ARG A O 1
ATOM 2931 N N . PHE A 1 368 ? 6.806 -32.240 17.752 1.00 32.47 368 PHE A N 1
ATOM 2932 C CA . PHE A 1 368 ? 7.712 -32.752 18.775 1.00 32.47 368 PHE A CA 1
ATOM 2933 C C . PHE A 1 368 ? 6.925 -32.747 20.079 1.00 32.47 368 PHE A C 1
ATOM 2935 O O . PHE A 1 368 ? 7.000 -31.827 20.887 1.00 32.47 368 PHE A O 1
ATOM 2942 N N . LEU A 1 369 ? 6.072 -33.762 20.203 1.00 34.56 369 LEU A N 1
ATOM 2943 C CA . LEU A 1 369 ? 5.657 -34.253 21.504 1.00 34.56 369 LEU A CA 1
ATOM 2944 C C . LEU A 1 369 ? 6.837 -35.040 22.069 1.00 34.56 369 LEU A C 1
ATOM 2946 O O . LEU A 1 369 ? 7.448 -35.832 21.352 1.00 34.56 369 LEU A O 1
ATOM 2950 N N . PHE A 1 370 ? 7.143 -34.741 23.328 1.00 39.16 370 PHE A N 1
ATOM 2951 C CA . PHE A 1 370 ? 7.879 -35.552 24.287 1.00 39.16 370 PHE A CA 1
ATOM 2952 C C . PHE A 1 370 ? 8.204 -36.972 23.808 1.00 39.16 370 PHE A C 1
ATOM 2954 O O . PHE A 1 370 ? 7.318 -37.819 23.730 1.00 39.16 370 PHE A O 1
ATOM 2961 N N . ASN A 1 371 ? 9.492 -37.258 23.627 1.00 28.52 371 ASN A N 1
ATOM 2962 C CA . ASN A 1 371 ? 9.995 -38.510 24.157 1.00 28.52 371 ASN A CA 1
ATOM 2963 C C . ASN A 1 371 ? 11.317 -38.260 24.875 1.00 28.52 371 ASN A C 1
ATOM 2965 O O . ASN A 1 371 ? 12.218 -37.593 24.364 1.00 28.52 371 ASN A O 1
ATOM 2969 N N . ARG A 1 372 ? 11.320 -38.713 26.120 1.00 43.50 372 ARG A N 1
ATOM 2970 C CA . ARG A 1 372 ? 12.427 -38.718 27.057 1.00 43.50 372 ARG A CA 1
ATOM 2971 C C . ARG A 1 372 ? 13.264 -39.953 26.716 1.00 43.50 372 ARG A C 1
ATOM 2973 O O . ARG A 1 372 ? 12.699 -40.977 26.352 1.00 43.50 372 ARG A O 1
ATOM 2980 N N . ASP A 1 373 ? 14.571 -39.790 26.852 1.00 36.19 373 ASP A N 1
ATOM 2981 C CA . ASP A 1 373 ? 15.634 -40.796 26.799 1.00 36.19 373 ASP A CA 1
ATOM 2982 C C . ASP A 1 373 ? 16.487 -40.918 25.520 1.00 36.19 373 ASP A C 1
ATOM 2984 O O . ASP A 1 373 ? 16.028 -41.015 24.384 1.00 36.19 373 ASP A O 1
ATOM 2988 N N . ASP A 1 374 ? 17.784 -40.923 25.841 1.00 36.94 374 ASP A N 1
ATOM 2989 C CA . ASP A 1 374 ? 18.982 -41.366 25.141 1.00 36.94 374 ASP A CA 1
ATOM 2990 C C . ASP A 1 374 ? 19.699 -40.481 24.100 1.00 36.94 374 ASP A C 1
ATOM 2992 O O . ASP A 1 374 ? 19.361 -40.380 22.926 1.00 36.94 374 ASP A O 1
ATOM 2996 N N . ARG A 1 375 ? 20.838 -39.956 24.594 1.00 35.84 375 ARG A N 1
ATOM 2997 C CA . ARG A 1 375 ? 22.111 -39.653 23.913 1.00 35.84 375 ARG A CA 1
ATOM 2998 C C . ARG A 1 375 ? 22.039 -38.678 22.734 1.00 35.84 375 ARG A C 1
ATOM 3000 O O . ARG A 1 375 ? 21.891 -39.061 21.579 1.00 35.84 375 ARG A O 1
ATOM 3007 N N . MET A 1 376 ? 22.315 -37.403 23.027 1.00 28.83 376 MET A N 1
ATOM 3008 C CA . MET A 1 376 ? 22.714 -36.416 22.017 1.00 28.83 376 MET A CA 1
ATOM 3009 C C . MET A 1 376 ? 24.001 -36.870 21.301 1.00 28.83 376 MET A C 1
ATOM 3011 O O . MET A 1 376 ? 25.037 -36.998 21.958 1.00 28.83 376 MET A O 1
ATOM 3015 N N . PRO A 1 377 ? 23.994 -37.045 19.967 1.00 34.41 377 PRO A N 1
ATOM 3016 C CA . PRO A 1 377 ? 25.218 -36.988 19.187 1.00 34.41 377 PRO A CA 1
ATOM 3017 C C . PRO A 1 377 ? 25.701 -35.534 19.169 1.00 34.41 377 PRO A C 1
ATOM 3019 O O . PRO A 1 377 ? 24.900 -34.606 19.022 1.00 34.41 377 PRO A O 1
ATOM 3022 N N . SER A 1 378 ? 27.008 -35.329 19.315 1.00 35.53 378 SER A N 1
ATOM 3023 C CA . SER A 1 378 ? 27.625 -34.014 19.179 1.00 35.53 378 SER A CA 1
ATOM 3024 C C . SER A 1 378 ? 27.271 -33.413 17.816 1.00 35.53 378 SER A C 1
ATOM 3026 O O . SER A 1 378 ? 27.605 -33.939 16.753 1.00 35.53 378 SER A O 1
ATOM 3028 N N . VAL A 1 379 ? 26.542 -32.299 17.845 1.00 36.00 379 VAL A N 1
ATOM 3029 C CA . VAL A 1 379 ? 26.267 -31.499 16.654 1.00 36.00 379 VAL A CA 1
ATOM 3030 C C . VAL A 1 379 ? 27.603 -30.944 16.170 1.00 36.00 379 VAL A C 1
ATOM 3032 O O . VAL A 1 379 ? 28.306 -30.256 16.911 1.00 36.00 379 VAL A O 1
ATOM 3035 N N . SER A 1 380 ? 27.975 -31.287 14.937 1.00 38.69 380 SER A N 1
ATOM 3036 C CA . SER A 1 380 ? 29.218 -30.836 14.319 1.00 38.69 380 SER A CA 1
ATOM 3037 C C . SER A 1 380 ? 29.269 -29.297 14.215 1.00 38.69 380 SER A C 1
ATOM 3039 O O . SER A 1 380 ? 28.225 -28.648 14.079 1.00 38.69 380 SER A O 1
ATOM 3041 N N . PRO A 1 381 ? 30.464 -28.673 14.207 1.00 38.75 381 PRO A N 1
ATOM 3042 C CA . PRO A 1 381 ? 30.614 -27.210 14.226 1.00 38.75 381 PRO A CA 1
ATOM 3043 C C . PRO A 1 381 ? 30.076 -26.488 12.974 1.00 38.75 381 PRO A C 1
ATOM 3045 O O . PRO A 1 381 ? 30.024 -25.260 12.933 1.00 38.75 381 PRO A O 1
ATOM 3048 N N . GLN A 1 382 ? 29.649 -27.222 11.940 1.00 38.19 382 GLN A N 1
ATOM 3049 C CA . GLN A 1 382 ? 29.285 -26.662 10.635 1.00 38.19 382 GLN A CA 1
ATOM 3050 C C . GLN A 1 382 ? 27.980 -25.849 10.623 1.00 38.19 382 GLN A C 1
ATOM 3052 O O . GLN A 1 382 ? 27.771 -25.052 9.709 1.00 38.19 382 GLN A O 1
ATOM 3057 N N . VAL A 1 383 ? 27.109 -25.995 11.625 1.00 40.66 383 VAL A N 1
ATOM 3058 C CA . VAL A 1 383 ? 25.859 -25.212 11.698 1.00 40.66 383 VAL A CA 1
ATOM 3059 C C . VAL A 1 383 ? 26.118 -23.787 12.212 1.00 40.66 383 VAL A C 1
ATOM 3061 O O . VAL A 1 383 ? 25.443 -22.847 11.789 1.00 40.66 383 VAL A O 1
ATOM 3064 N N . SER A 1 384 ? 27.153 -23.590 13.037 1.00 36.56 384 SER A N 1
ATOM 3065 C CA . SER A 1 384 ? 27.516 -22.267 13.571 1.00 36.56 384 SER A CA 1
ATOM 3066 C C . SER A 1 384 ? 28.172 -21.365 12.511 1.00 36.56 384 SER A C 1
ATOM 3068 O O . SER A 1 384 ? 27.917 -20.159 12.464 1.00 36.56 384 SER A O 1
ATOM 3070 N N . ASP A 1 385 ? 28.922 -21.949 11.571 1.00 36.97 385 ASP A N 1
ATOM 3071 C CA . ASP A 1 385 ? 29.534 -21.220 10.446 1.00 36.97 385 ASP A CA 1
ATOM 3072 C C . ASP A 1 385 ? 28.528 -20.796 9.361 1.00 36.97 385 ASP A C 1
ATOM 3074 O O . ASP A 1 385 ? 28.781 -19.873 8.576 1.00 36.97 385 ASP A O 1
ATOM 3078 N N . MET A 1 386 ? 27.351 -21.427 9.315 1.00 33.38 386 MET A N 1
ATOM 3079 C CA . MET A 1 386 ? 26.321 -21.093 8.331 1.00 33.38 386 MET A CA 1
ATOM 3080 C C . MET A 1 386 ? 25.561 -19.806 8.696 1.00 33.38 386 MET A C 1
ATOM 3082 O O . MET A 1 386 ? 25.184 -19.045 7.802 1.00 33.38 386 MET A O 1
ATOM 3086 N N . HIS A 1 387 ? 25.408 -19.506 9.990 1.00 40.16 387 HIS A N 1
ATOM 3087 C CA . HIS A 1 387 ? 24.726 -18.296 10.465 1.00 40.16 387 HIS A CA 1
ATOM 3088 C C . HIS A 1 387 ? 25.552 -17.011 10.284 1.00 40.16 387 HIS A C 1
ATOM 3090 O O . HIS A 1 387 ? 24.980 -15.934 10.117 1.00 40.16 387 HIS A O 1
ATOM 3096 N N . THR A 1 388 ? 26.885 -17.102 10.238 1.00 39.22 388 THR A N 1
ATOM 3097 C CA . THR A 1 388 ? 27.772 -15.933 10.090 1.00 39.22 388 THR A CA 1
ATOM 3098 C C . THR A 1 388 ? 28.119 -15.593 8.632 1.00 39.22 388 THR A C 1
ATOM 3100 O O . THR A 1 388 ? 28.402 -14.430 8.332 1.00 39.22 388 THR A O 1
ATOM 3103 N N . ARG A 1 389 ? 28.051 -16.553 7.692 1.00 38.62 389 ARG A N 1
ATOM 3104 C CA . ARG A 1 389 ? 28.308 -16.315 6.248 1.00 38.62 389 ARG A CA 1
ATOM 3105 C C . ARG A 1 389 ? 27.144 -15.674 5.484 1.00 38.62 389 ARG A C 1
ATOM 3107 O O . ARG A 1 389 ? 27.377 -15.012 4.472 1.00 38.62 389 ARG A O 1
ATOM 3114 N N . TRP A 1 390 ? 25.907 -15.849 5.940 1.00 34.94 390 TRP A N 1
ATOM 3115 C CA . TRP A 1 390 ? 24.701 -15.423 5.214 1.00 34.94 390 TRP A CA 1
ATOM 3116 C C . TRP A 1 390 ? 24.532 -13.903 5.041 1.00 34.94 390 TRP A C 1
ATOM 3118 O O . TRP A 1 390 ? 24.280 -13.476 3.910 1.00 34.94 390 TRP A O 1
ATOM 3128 N N . PRO A 1 391 ? 24.710 -13.064 6.084 1.00 46.53 391 PRO A N 1
ATOM 3129 C CA . PRO A 1 391 ? 24.596 -11.612 5.931 1.00 46.53 391 PRO A CA 1
ATOM 3130 C C . PRO A 1 391 ? 25.661 -11.057 4.975 1.00 46.53 391 PRO A C 1
ATOM 3132 O O . PRO A 1 391 ? 25.384 -10.164 4.175 1.00 46.53 391 PRO A O 1
ATOM 3135 N N . ARG A 1 392 ? 26.865 -11.654 4.998 1.00 44.56 392 ARG A N 1
ATOM 3136 C CA . ARG A 1 392 ? 28.007 -11.254 4.162 1.00 44.56 392 ARG A CA 1
ATOM 3137 C C . ARG A 1 392 ? 27.748 -11.489 2.673 1.00 44.56 392 ARG A C 1
ATOM 3139 O O . ARG A 1 392 ? 28.011 -10.602 1.868 1.00 44.56 392 ARG A O 1
ATOM 3146 N N . GLN A 1 393 ? 27.188 -12.642 2.298 1.00 48.25 393 GLN A N 1
ATOM 3147 C CA . GLN A 1 393 ? 26.907 -12.966 0.890 1.00 48.25 393 GLN A CA 1
ATOM 3148 C C . GLN A 1 393 ? 25.746 -12.150 0.306 1.00 48.25 393 GLN A C 1
ATOM 3150 O O . GLN A 1 393 ? 25.804 -11.755 -0.858 1.00 48.25 393 GLN A O 1
ATOM 3155 N N . ALA A 1 394 ? 24.711 -11.868 1.103 1.00 49.94 394 ALA A N 1
ATOM 3156 C CA . ALA A 1 394 ? 23.596 -11.025 0.675 1.00 49.94 394 ALA A CA 1
ATOM 3157 C C . ALA A 1 394 ? 24.039 -9.565 0.467 1.00 49.94 394 ALA A C 1
ATOM 3159 O O . ALA A 1 394 ? 23.763 -8.986 -0.582 1.00 49.94 394 ALA A O 1
ATOM 3160 N N . ALA A 1 395 ? 24.796 -8.997 1.412 1.00 53.19 395 ALA A N 1
ATOM 3161 C CA . ALA A 1 395 ? 25.309 -7.630 1.309 1.00 53.19 395 ALA A CA 1
ATOM 3162 C C . ALA A 1 395 ? 26.336 -7.462 0.171 1.00 53.19 395 ALA A C 1
ATOM 3164 O O . ALA A 1 395 ? 26.291 -6.466 -0.552 1.00 53.19 395 ALA A O 1
ATOM 3165 N N . ALA A 1 396 ? 27.228 -8.441 -0.028 1.00 57.12 396 ALA A N 1
ATOM 3166 C CA . ALA A 1 396 ? 28.188 -8.431 -1.134 1.00 57.12 396 ALA A CA 1
ATOM 3167 C C . ALA A 1 396 ? 27.491 -8.497 -2.503 1.00 57.12 396 ALA A C 1
ATOM 3169 O O . ALA A 1 396 ? 27.868 -7.768 -3.416 1.00 57.12 396 ALA A O 1
ATOM 3170 N N . ARG A 1 397 ? 26.425 -9.302 -2.633 1.0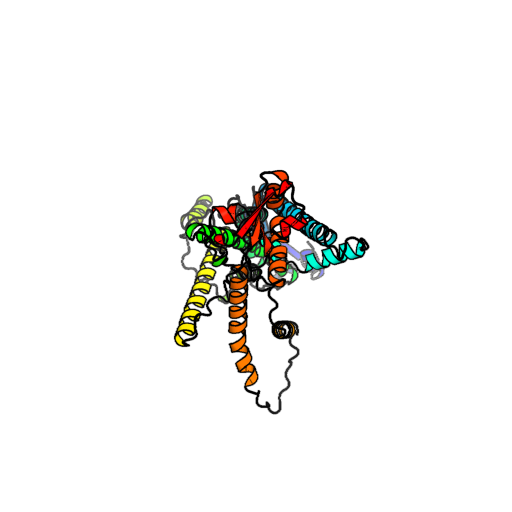0 59.44 397 ARG A N 1
ATOM 3171 C CA . ARG A 1 397 ? 25.617 -9.344 -3.860 1.00 59.44 397 ARG A CA 1
ATOM 3172 C C . ARG A 1 397 ? 24.893 -8.032 -4.131 1.00 59.44 397 ARG A C 1
ATOM 3174 O O . ARG A 1 397 ? 24.899 -7.595 -5.270 1.00 59.44 397 ARG A O 1
ATOM 3181 N N . VAL A 1 398 ? 24.308 -7.385 -3.122 1.00 59.47 398 VAL A N 1
ATOM 3182 C CA . VAL A 1 398 ? 23.653 -6.075 -3.307 1.00 59.47 398 VAL A CA 1
ATOM 3183 C C . VAL A 1 398 ? 24.652 -5.022 -3.798 1.00 59.47 398 VAL A C 1
ATOM 3185 O O . VAL A 1 398 ? 24.340 -4.297 -4.737 1.00 59.47 398 VAL A O 1
ATOM 3188 N N . LYS A 1 399 ? 25.871 -4.983 -3.235 1.00 63.91 399 LYS A N 1
ATOM 3189 C CA . LYS A 1 399 ? 26.945 -4.096 -3.719 1.00 63.91 399 LYS A CA 1
ATOM 3190 C C . LYS A 1 399 ? 27.357 -4.415 -5.159 1.00 63.91 399 LYS A C 1
ATOM 3192 O O . LYS A 1 399 ? 27.478 -3.493 -5.954 1.00 63.91 399 LYS A O 1
ATOM 3197 N N . PHE A 1 400 ? 27.506 -5.695 -5.500 1.00 67.25 400 PHE A N 1
ATOM 3198 C CA . PHE A 1 400 ? 27.809 -6.134 -6.866 1.00 67.25 400 PHE A CA 1
ATOM 3199 C C . PHE A 1 400 ? 26.719 -5.709 -7.864 1.00 67.25 400 PHE A C 1
ATOM 3201 O O . PHE A 1 400 ? 27.016 -5.106 -8.888 1.00 67.25 400 PHE A O 1
ATOM 3208 N N . PHE A 1 401 ? 25.444 -5.936 -7.531 1.00 65.56 401 PHE A N 1
ATOM 3209 C CA . PHE A 1 401 ? 24.312 -5.500 -8.356 1.00 65.56 401 PHE A CA 1
ATOM 3210 C C . PHE A 1 401 ? 24.254 -3.980 -8.517 1.00 65.56 401 PHE A C 1
ATOM 3212 O O . PHE A 1 401 ? 23.896 -3.483 -9.581 1.00 65.56 401 PHE A O 1
ATOM 3219 N N . GLN A 1 402 ? 24.599 -3.239 -7.465 1.00 67.94 402 GLN A N 1
ATOM 3220 C CA . GLN A 1 402 ? 24.654 -1.784 -7.507 1.00 67.94 402 GLN A CA 1
ATOM 3221 C C . GLN A 1 402 ? 25.786 -1.291 -8.418 1.00 67.94 402 GLN A C 1
ATOM 3223 O O . GLN A 1 402 ? 25.549 -0.411 -9.240 1.00 67.94 402 GLN A O 1
ATOM 3228 N N . GLN A 1 403 ? 26.958 -1.928 -8.364 1.00 69.81 403 GLN A N 1
ATOM 3229 C CA . GLN A 1 403 ? 28.081 -1.654 -9.267 1.00 69.81 403 GLN A CA 1
ATOM 3230 C C . GLN A 1 403 ? 27.751 -1.978 -10.734 1.00 69.81 403 GLN A C 1
ATOM 3232 O O . GLN A 1 403 ? 28.007 -1.158 -11.612 1.00 69.81 403 GLN A O 1
ATOM 3237 N N . GLU A 1 404 ? 27.127 -3.123 -11.027 1.00 70.88 404 GLU A N 1
ATOM 3238 C CA . GLU A 1 404 ? 26.728 -3.451 -12.406 1.00 70.88 404 GLU A CA 1
ATOM 3239 C C . GLU A 1 404 ? 25.586 -2.553 -12.928 1.00 70.88 404 GLU A C 1
ATOM 3241 O O . GLU A 1 404 ? 25.504 -2.302 -14.129 1.00 70.88 404 GLU A O 1
ATOM 3246 N N . MET A 1 405 ? 24.702 -2.041 -12.060 1.00 70.06 405 MET A N 1
ATOM 3247 C CA . MET A 1 405 ? 23.708 -1.035 -12.462 1.00 70.06 405 MET A CA 1
ATOM 3248 C C . MET A 1 405 ? 24.336 0.326 -12.776 1.00 70.06 405 MET A C 1
ATOM 3250 O O . MET A 1 405 ? 23.807 1.035 -13.630 1.00 70.06 405 MET A O 1
ATOM 3254 N N . GLU A 1 406 ? 25.430 0.691 -12.103 1.00 69.81 406 GLU A N 1
ATOM 3255 C CA . GLU A 1 406 ? 26.168 1.934 -12.360 1.00 69.81 406 GLU A CA 1
ATOM 3256 C C . GLU A 1 406 ? 26.923 1.907 -13.695 1.00 69.81 406 GLU A C 1
ATOM 3258 O O . GLU A 1 406 ? 27.015 2.931 -14.377 1.00 69.81 406 GLU A O 1
ATOM 3263 N N . HIS A 1 407 ? 27.451 0.745 -14.083 1.00 72.69 407 HIS A N 1
ATOM 3264 C CA . HIS A 1 407 ? 28.239 0.576 -15.300 1.00 72.69 407 HIS A CA 1
ATOM 3265 C C . HIS A 1 407 ? 27.393 -0.013 -16.435 1.00 72.69 407 HIS A C 1
ATOM 3267 O O . HIS A 1 407 ? 27.429 -1.214 -16.694 1.00 72.69 407 HIS A O 1
ATOM 3273 N N . ILE A 1 408 ? 26.678 0.854 -17.168 1.00 71.81 408 ILE A N 1
ATOM 3274 C CA . ILE A 1 408 ? 25.808 0.457 -18.297 1.00 71.81 408 ILE A CA 1
ATOM 3275 C C . ILE A 1 408 ? 26.533 -0.460 -19.308 1.00 71.81 408 ILE A C 1
ATOM 3277 O O . ILE A 1 408 ? 25.930 -1.381 -19.853 1.00 71.81 408 ILE A O 1
ATOM 3281 N N . HIS A 1 409 ? 27.837 -0.260 -19.527 1.00 70.75 409 HIS A N 1
ATOM 3282 C CA . HIS A 1 409 ? 28.636 -1.041 -20.477 1.00 70.75 409 HIS A CA 1
ATOM 3283 C C . HIS A 1 409 ? 28.898 -2.497 -20.032 1.00 70.75 409 HIS A C 1
ATOM 3285 O O . HIS A 1 409 ? 29.052 -3.372 -20.889 1.00 70.75 409 HIS A O 1
ATOM 3291 N N . MET A 1 410 ? 28.896 -2.785 -18.721 1.00 71.69 410 MET A N 1
ATOM 3292 C CA . MET A 1 410 ? 29.149 -4.126 -18.156 1.00 71.69 410 MET A CA 1
ATOM 3293 C C . MET A 1 410 ? 27.882 -4.847 -17.687 1.00 71.69 410 MET A C 1
ATOM 3295 O O . MET A 1 410 ? 27.971 -5.885 -17.034 1.00 71.69 410 MET A O 1
ATOM 3299 N N . ARG A 1 411 ? 26.696 -4.318 -17.993 1.00 76.12 411 ARG A N 1
ATOM 3300 C CA . ARG A 1 411 ? 25.447 -4.846 -17.444 1.00 76.12 411 ARG A CA 1
ATOM 3301 C C . ARG A 1 411 ? 25.200 -6.284 -17.891 1.00 76.12 411 ARG A C 1
ATOM 3303 O O . ARG A 1 411 ? 25.217 -6.603 -19.083 1.00 76.12 411 ARG A O 1
ATOM 3310 N N . SER A 1 412 ? 24.971 -7.154 -16.914 1.00 79.81 412 SER A N 1
ATOM 3311 C CA . SER A 1 412 ? 24.584 -8.536 -17.159 1.00 79.81 412 SER A CA 1
ATOM 3312 C C . SER A 1 412 ? 23.138 -8.605 -17.687 1.00 79.81 412 SER A C 1
ATOM 3314 O O . SER A 1 412 ? 22.298 -7.774 -17.322 1.00 79.81 412 SER A O 1
ATOM 3316 N N . PRO A 1 413 ? 22.792 -9.614 -18.515 1.00 79.31 413 PRO A N 1
ATOM 3317 C CA . PRO A 1 413 ? 21.431 -9.774 -19.041 1.00 79.31 413 PRO A CA 1
ATOM 3318 C C . PRO A 1 413 ? 20.382 -9.948 -17.930 1.00 79.31 413 PRO A C 1
ATOM 3320 O O . PRO A 1 413 ? 19.209 -9.616 -18.112 1.00 79.31 413 PRO A O 1
ATOM 3323 N N . ASP A 1 414 ? 20.804 -10.434 -16.761 1.00 79.12 414 ASP A N 1
ATOM 3324 C CA . ASP A 1 414 ? 19.955 -10.553 -15.581 1.00 79.12 414 ASP A CA 1
ATOM 3325 C C . ASP A 1 414 ? 19.520 -9.176 -15.063 1.00 79.12 414 ASP A C 1
ATOM 3327 O O . ASP A 1 414 ? 18.340 -8.983 -14.756 1.00 79.12 414 ASP A O 1
ATOM 3331 N N . ILE A 1 415 ? 20.425 -8.196 -15.028 1.00 78.25 415 ILE A N 1
ATOM 3332 C CA . ILE A 1 415 ? 20.098 -6.835 -14.590 1.00 78.25 415 ILE A CA 1
ATOM 3333 C C . ILE A 1 415 ? 19.246 -6.113 -15.625 1.00 78.25 415 ILE A C 1
ATOM 3335 O O . ILE A 1 415 ? 18.293 -5.440 -15.239 1.00 78.25 415 ILE A O 1
ATOM 3339 N N . ASP A 1 416 ? 19.499 -6.299 -16.918 1.00 81.88 416 ASP A N 1
ATOM 3340 C CA . ASP A 1 416 ? 18.626 -5.732 -17.953 1.00 81.88 416 ASP A CA 1
ATOM 3341 C C . ASP A 1 416 ? 17.200 -6.288 -17.854 1.00 81.88 416 ASP A C 1
ATOM 3343 O O . ASP A 1 416 ? 16.219 -5.549 -17.980 1.00 81.88 416 ASP A O 1
ATOM 3347 N N . SER A 1 417 ? 17.063 -7.580 -17.535 1.00 84.94 417 SER A N 1
ATOM 3348 C CA . SER A 1 417 ? 15.757 -8.192 -17.284 1.00 84.94 417 SER A CA 1
ATOM 3349 C C . SER A 1 417 ? 15.079 -7.644 -16.020 1.00 84.94 417 SER A C 1
ATOM 3351 O O . SER A 1 417 ? 13.855 -7.481 -15.999 1.00 84.94 417 SER A O 1
ATOM 3353 N N . LEU A 1 418 ? 15.860 -7.316 -14.985 1.00 82.88 418 LEU A N 1
ATOM 3354 C CA . LEU A 1 418 ? 15.374 -6.706 -13.750 1.00 82.88 418 LEU A CA 1
ATOM 3355 C C . LEU A 1 418 ? 14.930 -5.259 -13.979 1.00 82.88 418 LEU A C 1
ATOM 3357 O O . LEU A 1 418 ? 13.847 -4.879 -13.538 1.00 82.88 418 LEU A O 1
ATOM 3361 N N . THR A 1 419 ? 15.717 -4.470 -14.708 1.00 84.88 419 THR A N 1
ATOM 3362 C CA . THR A 1 419 ? 15.366 -3.106 -15.119 1.00 84.88 419 THR A CA 1
ATOM 3363 C C . THR A 1 419 ? 14.079 -3.102 -15.931 1.00 84.88 419 THR A C 1
ATOM 3365 O O . THR A 1 419 ? 13.155 -2.353 -15.609 1.00 84.88 419 THR A O 1
ATOM 3368 N N . ALA A 1 420 ? 13.957 -4.013 -16.900 1.00 88.62 420 ALA A N 1
ATOM 3369 C CA . ALA A 1 420 ? 12.725 -4.202 -17.655 1.00 88.62 420 ALA A CA 1
ATOM 3370 C C . ALA A 1 420 ? 11.546 -4.589 -16.744 1.00 88.62 420 ALA A C 1
ATOM 3372 O O . ALA A 1 420 ? 10.450 -4.053 -16.885 1.00 88.62 420 ALA A O 1
ATOM 3373 N N . LEU A 1 421 ? 11.744 -5.470 -15.760 1.00 89.44 421 LEU A N 1
ATOM 3374 C CA . LEU A 1 421 ? 10.690 -5.842 -14.812 1.00 89.44 421 LEU A CA 1
ATOM 3375 C C . LEU A 1 421 ? 10.232 -4.653 -13.950 1.00 89.44 421 LEU A C 1
ATOM 3377 O O . LEU A 1 421 ? 9.029 -4.438 -13.792 1.00 89.44 421 LEU A O 1
ATOM 3381 N N . ILE A 1 422 ? 11.172 -3.872 -13.414 1.00 88.56 422 ILE A N 1
ATOM 3382 C CA . ILE A 1 422 ? 10.882 -2.683 -12.600 1.00 88.56 422 ILE A CA 1
ATOM 3383 C C . ILE A 1 422 ? 10.131 -1.648 -13.442 1.00 88.56 422 ILE A C 1
ATOM 3385 O O . ILE A 1 422 ? 9.084 -1.155 -13.020 1.00 88.56 422 ILE A O 1
ATOM 3389 N N . ASN A 1 423 ? 10.610 -1.371 -14.656 1.00 91.19 423 ASN A N 1
ATOM 3390 C CA . ASN A 1 423 ? 9.960 -0.448 -15.582 1.00 91.19 423 ASN A CA 1
ATOM 3391 C C . ASN A 1 423 ? 8.567 -0.917 -15.991 1.00 91.19 423 ASN A C 1
ATOM 3393 O O . ASN A 1 423 ? 7.646 -0.104 -16.014 1.00 91.19 423 ASN A O 1
ATOM 3397 N N . LEU A 1 424 ? 8.388 -2.209 -16.273 1.00 92.81 424 LEU A N 1
ATOM 3398 C CA . LEU A 1 424 ? 7.092 -2.801 -16.601 1.00 92.81 424 LEU A CA 1
ATOM 3399 C C . LEU A 1 424 ? 6.078 -2.527 -15.493 1.00 92.81 424 LEU A C 1
ATOM 3401 O O . LEU A 1 424 ? 4.948 -2.113 -15.763 1.00 92.81 424 LEU A O 1
ATOM 3405 N N . VAL A 1 425 ? 6.472 -2.749 -14.241 1.00 91.81 425 VAL A N 1
ATOM 3406 C CA . VAL A 1 425 ? 5.587 -2.516 -13.104 1.00 91.81 425 VAL A CA 1
ATOM 3407 C C . VAL A 1 425 ? 5.374 -1.026 -12.892 1.00 91.81 425 VAL A C 1
ATOM 3409 O O . VAL A 1 425 ? 4.226 -0.608 -12.801 1.00 91.81 425 VAL A O 1
ATOM 3412 N N . ALA A 1 426 ? 6.417 -0.202 -12.838 1.00 91.19 426 ALA A N 1
ATOM 3413 C CA . ALA A 1 426 ? 6.271 1.228 -12.570 1.00 91.19 426 ALA A CA 1
ATOM 3414 C C . ALA A 1 426 ? 5.473 1.949 -13.670 1.00 91.19 426 ALA A C 1
ATOM 3416 O O . ALA A 1 426 ? 4.540 2.690 -13.372 1.00 91.19 426 ALA A O 1
ATOM 3417 N N . CYS A 1 427 ? 5.768 1.683 -14.945 1.00 91.62 427 CYS A N 1
ATOM 3418 C CA . CYS A 1 427 ? 5.122 2.358 -16.072 1.00 91.62 427 CYS A CA 1
ATOM 3419 C C . CYS A 1 427 ? 3.673 1.914 -16.294 1.00 91.62 427 CYS A C 1
ATOM 3421 O O . CYS A 1 427 ? 2.893 2.677 -16.856 1.00 91.62 427 CYS A O 1
ATOM 3423 N N . SER A 1 428 ? 3.293 0.708 -15.859 1.00 93.25 428 SER A N 1
ATOM 3424 C CA . SER A 1 428 ? 1.905 0.225 -15.939 1.00 93.25 428 SER A CA 1
ATOM 3425 C C . SER A 1 428 ? 0.983 0.831 -14.874 1.00 93.25 428 SER A C 1
ATOM 3427 O O . SER A 1 428 ? -0.162 0.398 -14.723 1.00 93.25 428 SER A O 1
ATOM 3429 N N . ASP A 1 429 ? 1.474 1.768 -14.058 1.00 93.69 429 ASP A N 1
ATOM 3430 C CA . ASP A 1 429 ? 0.638 2.479 -13.095 1.00 93.69 429 ASP A CA 1
ATOM 3431 C C . ASP A 1 429 ? -0.293 3.428 -13.858 1.00 93.69 429 ASP A C 1
ATOM 3433 O O . ASP A 1 429 ? 0.202 4.137 -14.728 1.00 93.69 429 ASP A O 1
ATOM 3437 N N . PRO A 1 430 ? -1.611 3.467 -13.581 1.00 94.25 430 PRO A N 1
ATOM 3438 C CA . PRO A 1 430 ? -2.554 4.246 -14.379 1.00 94.25 430 PRO A CA 1
ATOM 3439 C C . PRO A 1 430 ? -2.161 5.717 -14.534 1.00 94.25 430 PRO A C 1
ATOM 3441 O O . PRO A 1 430 ? -2.228 6.265 -15.636 1.00 94.25 430 PRO A O 1
ATOM 3444 N N . TRP A 1 431 ? -1.697 6.344 -13.450 1.00 92.06 431 TRP A N 1
ATOM 3445 C CA . TRP A 1 431 ? -1.260 7.735 -13.461 1.00 92.06 431 TRP A CA 1
ATOM 3446 C C . TRP A 1 431 ? 0.020 7.926 -14.280 1.00 92.06 431 TRP A C 1
ATOM 3448 O O . TRP A 1 431 ? 0.111 8.838 -15.106 1.00 92.06 431 TRP A O 1
ATOM 3458 N N . ILE A 1 432 ? 1.004 7.042 -14.097 1.00 91.19 432 ILE A N 1
ATOM 3459 C CA . ILE A 1 432 ? 2.266 7.090 -14.847 1.00 91.19 432 ILE A CA 1
ATOM 3460 C C . ILE A 1 432 ? 2.028 6.800 -16.334 1.00 91.19 432 ILE A C 1
ATOM 3462 O O . ILE A 1 432 ? 2.535 7.528 -17.187 1.00 91.19 432 ILE A O 1
ATOM 3466 N N . PHE A 1 433 ? 1.223 5.790 -16.654 1.00 92.00 433 PHE A N 1
ATOM 3467 C CA . PHE A 1 433 ? 0.845 5.429 -18.015 1.00 92.00 433 PHE A CA 1
ATOM 3468 C C . PHE A 1 433 ? 0.179 6.609 -18.722 1.00 92.00 433 PHE A C 1
ATOM 3470 O O . PHE A 1 433 ? 0.618 6.997 -19.804 1.00 92.00 433 PHE A O 1
ATOM 3477 N N . PHE A 1 434 ? -0.817 7.235 -18.086 1.00 91.19 434 PHE A N 1
ATOM 3478 C CA . PHE A 1 434 ? -1.478 8.429 -18.614 1.00 91.19 434 PHE A CA 1
ATOM 3479 C C . PHE A 1 434 ? -0.467 9.552 -18.888 1.00 91.19 434 PHE A C 1
ATOM 3481 O O . PHE A 1 434 ? -0.436 10.120 -19.982 1.00 91.19 434 PHE A O 1
ATOM 3488 N N . ARG A 1 435 ? 0.448 9.814 -17.948 1.00 90.00 435 ARG A N 1
ATOM 3489 C CA . ARG A 1 435 ? 1.486 10.844 -18.102 1.00 90.00 435 ARG A CA 1
ATOM 3490 C C . ARG A 1 435 ? 2.448 10.558 -19.261 1.00 90.00 435 ARG A C 1
ATOM 3492 O O . ARG A 1 435 ? 2.798 11.479 -20.003 1.00 90.00 435 ARG A O 1
ATOM 3499 N N . LEU A 1 436 ? 2.884 9.305 -19.404 1.00 87.88 436 LEU A N 1
ATOM 3500 C CA . LEU A 1 436 ? 3.863 8.874 -20.407 1.00 87.88 436 LEU A CA 1
ATOM 3501 C C . LEU A 1 436 ? 3.270 8.740 -21.814 1.00 87.88 436 LEU A C 1
ATOM 3503 O O . LEU A 1 436 ? 3.992 8.971 -22.788 1.00 87.88 436 LEU A O 1
ATOM 3507 N N . ARG A 1 437 ? 1.993 8.348 -21.921 1.00 87.81 437 ARG A N 1
ATOM 3508 C CA . ARG A 1 437 ? 1.350 7.967 -23.188 1.00 87.81 437 ARG A CA 1
ATOM 3509 C C . ARG A 1 437 ? 0.295 8.932 -23.702 1.00 87.81 437 ARG A C 1
ATOM 3511 O O . ARG A 1 437 ? 0.041 8.920 -24.898 1.00 87.81 437 ARG A O 1
ATOM 3518 N N . LEU A 1 438 ? -0.314 9.733 -22.835 1.00 83.56 438 LEU A N 1
ATOM 3519 C CA . LEU A 1 438 ? -1.458 10.569 -23.208 1.00 83.56 438 LEU A CA 1
ATOM 3520 C C . LEU A 1 438 ? -1.235 12.056 -22.925 1.00 83.56 438 LEU A C 1
ATOM 3522 O O . LEU A 1 438 ? -1.902 12.878 -23.542 1.00 83.56 438 LEU A O 1
ATOM 3526 N N . TRP A 1 439 ? -0.293 12.414 -22.043 1.00 84.94 439 TRP A N 1
ATOM 3527 C CA . TRP A 1 439 ? -0.055 13.815 -21.687 1.00 84.94 439 TRP A CA 1
ATOM 3528 C C . TRP A 1 439 ? 1.215 14.414 -22.298 1.00 84.94 439 TRP A C 1
ATOM 3530 O O . TRP A 1 439 ? 1.132 15.161 -23.267 1.00 84.94 439 TRP A O 1
ATOM 3540 N N . ARG A 1 440 ? 2.387 14.212 -21.679 1.00 80.88 440 ARG A N 1
ATOM 3541 C CA . ARG A 1 440 ? 3.578 15.034 -21.980 1.00 80.88 440 ARG A CA 1
ATOM 3542 C C . ARG A 1 440 ? 4.583 14.356 -22.902 1.00 80.88 440 ARG A C 1
ATOM 3544 O O . ARG A 1 440 ? 5.328 15.061 -23.573 1.00 80.88 440 ARG A O 1
ATOM 3551 N N . GLY A 1 441 ? 4.585 13.022 -22.974 1.00 80.56 441 GLY A N 1
ATOM 3552 C CA . GLY A 1 441 ? 5.670 12.278 -23.620 1.00 80.56 441 GLY A CA 1
ATOM 3553 C C . GLY A 1 441 ? 7.033 12.593 -22.983 1.00 80.56 441 GLY A C 1
ATOM 3554 O O . GLY A 1 441 ? 7.202 13.579 -22.271 1.00 80.56 441 GLY A O 1
ATOM 3555 N N . HIS A 1 442 ? 8.024 11.734 -23.165 1.00 87.38 442 HIS A N 1
ATOM 3556 C CA . HIS A 1 442 ? 9.396 12.018 -22.736 1.00 87.38 442 HIS A CA 1
ATOM 3557 C C . HIS A 1 442 ? 10.352 11.694 -23.879 1.00 87.38 442 HIS A C 1
ATOM 3559 O O . HIS A 1 442 ? 10.095 10.792 -24.677 1.00 87.38 442 HIS A O 1
ATOM 3565 N N . THR A 1 443 ? 11.449 12.439 -23.978 1.00 90.19 443 THR A N 1
ATOM 3566 C CA . THR A 1 443 ? 12.482 12.176 -24.983 1.00 90.19 443 THR A CA 1
ATOM 3567 C C . THR A 1 443 ? 13.437 11.103 -24.474 1.00 90.19 443 THR A C 1
ATOM 3569 O O . THR A 1 443 ? 13.909 11.151 -23.335 1.00 90.19 443 THR A O 1
ATOM 3572 N N . VAL A 1 444 ? 13.716 10.135 -25.336 1.00 91.00 444 VAL A N 1
ATOM 3573 C CA . VAL A 1 444 ? 14.663 9.038 -25.133 1.00 91.00 444 VAL A CA 1
ATOM 3574 C C . VAL A 1 444 ? 15.774 9.194 -26.156 1.00 91.00 444 VAL A C 1
ATOM 3576 O O . VAL A 1 444 ? 15.487 9.371 -27.341 1.00 91.00 444 VAL A O 1
ATOM 3579 N N . HIS A 1 445 ? 17.024 9.129 -25.711 1.00 90.00 445 HIS A N 1
ATOM 3580 C CA . HIS A 1 445 ? 18.191 9.130 -26.584 1.00 90.00 445 HIS A CA 1
ATOM 3581 C C . HIS A 1 445 ? 18.742 7.716 -26.706 1.00 90.00 445 HIS A C 1
ATOM 3583 O O . HIS A 1 445 ? 18.942 7.025 -25.708 1.00 90.00 445 HIS A O 1
ATOM 3589 N N . TYR A 1 446 ? 18.991 7.305 -27.941 1.00 89.50 446 TYR A N 1
ATOM 3590 C CA . TYR A 1 446 ? 19.749 6.115 -28.275 1.00 89.50 446 TYR A CA 1
ATOM 3591 C C . TYR A 1 446 ? 21.217 6.513 -28.358 1.00 89.50 446 TYR A C 1
ATOM 3593 O O . TYR A 1 446 ? 21.604 7.284 -29.239 1.00 89.50 446 TYR A O 1
ATOM 3601 N N . MET A 1 447 ? 22.007 6.010 -27.422 1.00 87.75 447 MET A N 1
ATOM 3602 C CA . MET A 1 447 ? 23.434 6.274 -27.297 1.00 87.75 447 MET A CA 1
ATOM 3603 C C . MET A 1 447 ? 24.186 5.007 -27.692 1.00 87.75 447 MET A C 1
ATOM 3605 O O . MET A 1 447 ? 23.870 3.928 -27.195 1.00 87.75 447 MET A O 1
ATOM 3609 N N . LYS A 1 448 ? 25.151 5.120 -28.599 1.00 88.81 448 LYS A N 1
ATOM 3610 C CA . LYS A 1 448 ? 26.037 4.021 -28.973 1.00 88.81 448 LYS A CA 1
ATOM 3611 C C . LYS A 1 448 ? 27.338 4.164 -28.205 1.00 88.81 448 LYS A C 1
ATOM 3613 O O . LYS A 1 448 ? 28.010 5.183 -28.334 1.00 88.81 448 LYS A O 1
ATOM 3618 N N . ASP A 1 449 ? 27.683 3.145 -27.438 1.00 86.31 449 ASP A N 1
ATOM 3619 C CA . ASP A 1 449 ? 28.996 3.059 -26.813 1.00 86.31 449 ASP A CA 1
ATOM 3620 C C . ASP A 1 449 ? 30.066 2.826 -27.890 1.00 86.31 449 ASP A C 1
ATOM 3622 O O . ASP A 1 449 ? 29.934 1.937 -28.738 1.00 86.31 449 ASP A O 1
ATOM 3626 N N . THR A 1 450 ? 31.103 3.657 -27.876 1.00 84.75 450 THR A N 1
ATOM 3627 C CA . THR A 1 450 ? 32.230 3.587 -28.812 1.00 84.75 450 THR A CA 1
ATOM 3628 C C . THR A 1 450 ? 33.108 2.363 -28.583 1.00 84.75 450 THR A C 1
ATOM 3630 O O . THR A 1 450 ? 33.652 1.838 -29.554 1.00 84.75 450 THR A O 1
ATOM 3633 N N . LEU A 1 451 ? 33.189 1.861 -27.346 1.00 82.31 451 LEU A N 1
ATOM 3634 C CA . LEU A 1 451 ? 34.045 0.729 -26.987 1.00 82.31 451 LEU A CA 1
ATOM 3635 C C . LEU A 1 451 ? 33.373 -0.612 -27.295 1.00 82.31 451 LEU A C 1
ATOM 3637 O O . LEU A 1 451 ? 33.962 -1.472 -27.947 1.00 82.31 451 LEU A O 1
ATOM 3641 N N . SER A 1 452 ? 32.127 -0.803 -26.849 1.00 81.31 452 SER A N 1
ATOM 3642 C CA . SER A 1 452 ? 31.403 -2.069 -27.058 1.00 81.31 452 SER A CA 1
ATOM 3643 C C . SER A 1 452 ? 30.554 -2.110 -28.331 1.00 81.31 452 SER A C 1
ATOM 3645 O O . SER A 1 452 ? 30.079 -3.178 -28.721 1.00 81.31 452 SER A O 1
ATOM 3647 N N . GLY A 1 453 ? 30.297 -0.959 -28.962 1.00 82.44 453 GLY A N 1
ATOM 3648 C CA . GLY A 1 453 ? 29.399 -0.835 -30.112 1.00 82.44 453 GLY A CA 1
ATOM 3649 C C . GLY A 1 453 ? 27.911 -1.030 -29.789 1.00 82.44 453 GLY A C 1
ATOM 3650 O O . GLY A 1 453 ? 27.084 -0.937 -30.702 1.00 82.44 453 GLY A O 1
ATOM 3651 N N . LYS A 1 454 ? 27.552 -1.294 -28.525 1.00 84.50 454 LYS A N 1
ATOM 3652 C CA . LYS A 1 454 ? 26.170 -1.514 -28.076 1.00 84.50 454 LYS A CA 1
ATOM 3653 C C . LYS A 1 454 ? 25.378 -0.209 -28.065 1.00 84.50 454 LYS A C 1
ATOM 3655 O O . LYS A 1 454 ? 25.921 0.860 -27.799 1.00 84.50 454 LYS A O 1
ATOM 3660 N N . ILE A 1 455 ? 24.077 -0.308 -28.337 1.00 86.44 455 ILE A N 1
ATOM 3661 C CA . ILE A 1 455 ? 23.152 0.829 -28.319 1.00 86.44 455 ILE A CA 1
ATOM 3662 C C . ILE A 1 455 ? 22.289 0.744 -27.062 1.00 86.44 455 ILE A C 1
ATOM 3664 O O . ILE A 1 455 ? 21.617 -0.260 -26.836 1.00 86.44 455 ILE A O 1
ATOM 3668 N N . PHE A 1 456 ? 22.270 1.822 -26.289 1.00 85.62 456 PHE A N 1
ATOM 3669 C CA . PHE A 1 456 ? 21.498 1.964 -25.063 1.00 85.62 456 PHE A CA 1
ATOM 3670 C C . PHE A 1 456 ? 20.431 3.038 -25.237 1.00 85.62 456 PHE A C 1
ATOM 3672 O O . PHE A 1 456 ? 20.696 4.106 -25.789 1.00 85.62 456 PHE A O 1
ATOM 3679 N N . ALA A 1 457 ? 19.222 2.768 -24.754 1.00 87.38 457 ALA A N 1
ATOM 3680 C CA . ALA A 1 457 ? 18.160 3.760 -24.696 1.00 87.38 457 ALA A CA 1
ATOM 3681 C C . ALA A 1 457 ? 18.146 4.389 -23.300 1.00 87.38 457 ALA A C 1
ATOM 3683 O O . ALA A 1 457 ? 17.951 3.689 -22.307 1.00 87.38 457 ALA A O 1
ATOM 3684 N N . VAL A 1 458 ? 18.344 5.705 -23.224 1.00 86.50 458 VAL A N 1
ATOM 3685 C CA . VAL A 1 458 ? 18.462 6.451 -21.965 1.00 86.50 458 VAL A CA 1
ATOM 3686 C C . VAL A 1 458 ? 17.517 7.662 -21.981 1.00 86.50 458 VAL A C 1
ATOM 3688 O O . VAL A 1 458 ? 17.393 8.335 -23.010 1.00 86.50 458 VAL A O 1
ATOM 3691 N N . PRO A 1 459 ? 16.830 7.990 -20.870 1.00 87.12 459 PRO A N 1
ATOM 3692 C CA . PRO A 1 459 ? 16.026 9.207 -20.782 1.00 87.12 459 PRO A CA 1
ATOM 3693 C C . PRO A 1 459 ? 16.871 10.474 -20.986 1.00 87.12 459 PRO A C 1
ATOM 3695 O O . PRO A 1 459 ? 17.917 10.626 -20.361 1.00 87.12 459 PRO A O 1
ATOM 3698 N N . ALA A 1 460 ? 16.381 11.442 -21.767 1.00 84.56 460 ALA A N 1
ATOM 3699 C CA . ALA A 1 460 ? 17.063 12.729 -21.983 1.00 84.56 460 ALA A CA 1
ATOM 3700 C C . ALA A 1 460 ? 17.402 13.465 -20.686 1.00 84.56 460 ALA A C 1
ATOM 3702 O O . ALA A 1 460 ? 18.500 13.992 -20.531 1.00 84.56 460 ALA A O 1
ATOM 3703 N N . ALA A 1 461 ? 16.474 13.421 -19.728 1.00 80.31 461 ALA A N 1
ATOM 3704 C CA . ALA A 1 461 ? 16.649 14.017 -18.412 1.00 80.31 461 ALA A CA 1
ATOM 3705 C C . ALA A 1 461 ? 17.822 13.400 -17.625 1.00 80.31 461 ALA A C 1
ATOM 3707 O O . ALA A 1 461 ? 18.446 14.089 -16.822 1.00 80.31 461 ALA A O 1
ATOM 3708 N N . ALA A 1 462 ? 18.148 12.123 -17.862 1.00 75.50 462 ALA A N 1
ATOM 3709 C CA . ALA A 1 462 ? 19.277 11.471 -17.202 1.00 75.50 462 ALA A CA 1
ATOM 3710 C C . ALA A 1 462 ? 20.626 12.019 -17.699 1.00 75.50 462 ALA A C 1
ATOM 3712 O O . ALA A 1 462 ? 21.546 12.201 -16.902 1.00 75.50 462 ALA A O 1
ATOM 3713 N N . ILE A 1 463 ? 20.699 12.353 -18.992 1.00 74.94 463 ILE A N 1
ATOM 3714 C CA . ILE A 1 463 ? 21.880 12.926 -19.651 1.00 74.94 463 ILE A CA 1
ATOM 3715 C C . ILE A 1 463 ? 22.036 14.405 -19.271 1.00 74.94 463 ILE A C 1
ATOM 3717 O O . ILE A 1 463 ? 23.108 14.831 -18.844 1.00 74.94 463 ILE A O 1
ATOM 3721 N N . SER A 1 464 ? 20.956 15.192 -19.370 1.00 66.62 464 SER A N 1
ATOM 3722 C CA . SER A 1 464 ? 20.995 16.643 -19.132 1.00 66.62 464 SER A CA 1
ATOM 3723 C C . SER A 1 464 ? 21.318 17.006 -17.687 1.00 66.62 464 SER A C 1
ATOM 3725 O O . SER A 1 464 ? 21.991 17.999 -17.434 1.00 66.62 464 SER A O 1
ATOM 3727 N N . CYS A 1 465 ? 20.850 16.205 -16.728 1.00 60.97 465 CYS A N 1
ATOM 3728 C CA . CYS A 1 465 ? 21.129 16.446 -15.317 1.00 60.97 465 CYS A CA 1
ATOM 3729 C C . CYS A 1 465 ? 22.503 15.924 -14.878 1.00 60.97 465 CYS A C 1
ATOM 3731 O O . CYS A 1 465 ? 22.803 16.067 -13.694 1.00 60.97 465 CYS A O 1
ATOM 3733 N N . ARG A 1 466 ? 23.293 15.296 -15.780 1.00 59.69 466 ARG A N 1
ATOM 3734 C CA . ARG A 1 466 ? 24.497 14.506 -15.450 1.00 59.69 466 ARG A CA 1
ATOM 3735 C C . ARG A 1 466 ? 24.311 13.807 -14.104 1.00 59.69 466 ARG A C 1
ATOM 3737 O O . ARG A 1 466 ? 25.128 13.995 -13.206 1.00 59.69 466 ARG A O 1
ATOM 3744 N N . LEU A 1 467 ? 23.175 13.111 -13.925 1.00 58.12 467 LEU A N 1
ATOM 3745 C CA . LEU A 1 467 ? 22.827 12.465 -12.652 1.00 58.12 467 LEU A CA 1
ATOM 3746 C C . LEU A 1 467 ? 24.074 11.727 -12.191 1.00 58.12 467 LEU A C 1
ATOM 3748 O O . LEU A 1 467 ? 24.451 10.827 -12.924 1.00 58.12 467 LEU A O 1
ATOM 3752 N N . ASN A 1 468 ? 24.718 12.167 -11.095 1.00 52.56 468 ASN A N 1
ATOM 3753 C CA . ASN A 1 468 ? 26.066 11.778 -10.644 1.00 52.56 468 ASN A CA 1
ATOM 3754 C C . ASN A 1 468 ? 26.317 10.271 -10.800 1.00 52.56 468 ASN A C 1
ATOM 3756 O O . ASN A 1 468 ? 26.138 9.490 -9.858 1.00 52.56 468 ASN A O 1
ATOM 3760 N N . SER A 1 469 ? 26.677 9.865 -12.006 1.00 58.66 469 SER A N 1
ATOM 3761 C CA . SER A 1 469 ? 26.752 8.491 -12.464 1.00 58.66 469 SER A CA 1
ATOM 3762 C C . SER A 1 469 ? 28.123 8.351 -13.069 1.00 58.66 469 SER A C 1
ATOM 3764 O O . SER A 1 469 ? 28.566 9.214 -13.824 1.00 58.66 469 SER A O 1
ATOM 3766 N N . ASN A 1 470 ? 28.789 7.256 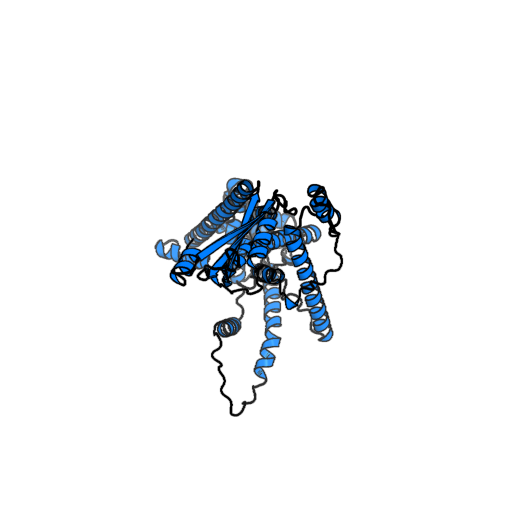-12.728 1.00 65.06 470 ASN A N 1
ATOM 3767 C CA . ASN A 1 470 ? 30.100 6.899 -13.255 1.00 65.06 470 ASN A CA 1
ATOM 3768 C C . ASN A 1 470 ? 29.999 6.417 -14.717 1.00 65.06 470 ASN A C 1
ATOM 3770 O O . ASN A 1 470 ? 30.754 5.546 -15.141 1.00 65.06 470 ASN A O 1
ATOM 3774 N N . ILE A 1 471 ? 29.019 6.927 -15.469 1.00 70.75 471 ILE A N 1
ATOM 3775 C CA . ILE A 1 471 ? 28.844 6.623 -16.880 1.00 70.75 471 ILE A CA 1
ATOM 3776 C C . ILE A 1 471 ? 29.788 7.554 -17.642 1.00 70.75 471 ILE A C 1
ATOM 3778 O O . ILE A 1 471 ? 29.633 8.776 -17.536 1.00 70.75 471 ILE A O 1
ATOM 3782 N N . PRO A 1 472 ? 30.739 7.014 -18.419 1.00 73.88 472 PRO A N 1
ATOM 3783 C CA . PRO A 1 472 ? 31.581 7.815 -19.291 1.00 73.88 472 PRO A CA 1
ATOM 3784 C C . PRO A 1 472 ? 30.746 8.276 -20.491 1.00 73.88 472 PRO A C 1
ATOM 3786 O O . PRO A 1 472 ? 30.760 7.678 -21.562 1.00 73.88 472 PRO A O 1
ATOM 3789 N N . TRP A 1 473 ? 29.954 9.333 -20.301 1.00 76.75 473 TRP A N 1
ATOM 3790 C CA . TRP A 1 473 ? 29.121 9.910 -21.364 1.00 76.75 473 TRP A CA 1
ATOM 3791 C C . TRP A 1 473 ? 29.951 10.388 -22.563 1.00 76.75 473 TRP A C 1
ATOM 3793 O O . TRP A 1 473 ? 29.421 10.481 -23.664 1.00 76.75 473 TRP A O 1
ATOM 3803 N N . GLU A 1 474 ? 31.234 10.674 -22.338 1.00 80.12 474 GLU A N 1
ATOM 3804 C CA . GLU A 1 474 ? 32.216 11.078 -23.349 1.00 80.12 474 GLU A CA 1
ATOM 3805 C C . GLU A 1 474 ? 32.496 9.957 -24.363 1.00 80.12 474 GLU A C 1
ATOM 3807 O O . GLU A 1 474 ? 32.689 10.237 -25.544 1.00 80.12 474 GLU A O 1
ATOM 3812 N N . ASP A 1 475 ? 32.382 8.696 -23.938 1.00 82.38 475 ASP A N 1
ATOM 3813 C CA . ASP A 1 475 ? 32.587 7.513 -24.782 1.00 82.38 475 ASP A CA 1
ATOM 3814 C C . ASP A 1 475 ? 31.307 7.088 -25.525 1.00 82.38 475 ASP A C 1
ATOM 3816 O O . ASP A 1 475 ? 31.271 6.045 -26.186 1.00 82.38 475 ASP A O 1
ATOM 3820 N N . MET A 1 476 ? 30.226 7.869 -25.429 1.00 84.00 476 MET A N 1
ATOM 3821 C CA . MET A 1 476 ? 28.936 7.542 -26.029 1.00 84.00 476 MET A CA 1
ATOM 3822 C C . MET A 1 476 ? 28.544 8.526 -27.130 1.00 84.00 476 MET A C 1
ATOM 3824 O O . MET A 1 476 ? 28.374 9.723 -26.909 1.00 84.00 476 MET A O 1
ATOM 3828 N N . VAL A 1 477 ? 28.286 7.996 -28.325 1.00 89.12 477 VAL A N 1
ATOM 3829 C CA . VAL A 1 477 ? 27.826 8.780 -29.474 1.00 89.12 477 VAL A CA 1
ATOM 3830 C C . VAL A 1 477 ? 26.306 8.745 -29.548 1.00 89.12 477 VAL A C 1
ATOM 3832 O O . VAL A 1 477 ? 25.683 7.683 -29.604 1.00 89.12 477 VAL A O 1
ATOM 3835 N N . HIS A 1 478 ? 25.689 9.921 -29.593 1.00 89.81 478 HIS A N 1
ATOM 3836 C CA . HIS A 1 478 ? 24.256 10.040 -29.820 1.00 89.81 478 HIS A CA 1
ATOM 3837 C C . HIS A 1 478 ? 23.883 9.565 -31.233 1.00 89.81 478 HIS A C 1
ATOM 3839 O O . HIS A 1 478 ? 24.323 10.139 -32.227 1.00 89.81 478 HIS A O 1
ATOM 3845 N N . VAL A 1 479 ? 23.025 8.546 -31.326 1.00 91.38 479 VAL A N 1
ATOM 3846 C CA . VAL A 1 479 ? 22.553 7.983 -32.601 1.00 91.38 479 VAL A CA 1
ATOM 3847 C C . VAL A 1 479 ? 21.240 8.626 -33.031 1.00 91.38 479 VAL A C 1
ATOM 3849 O O . VAL A 1 479 ? 21.085 9.047 -34.174 1.00 91.38 479 VAL A O 1
ATOM 3852 N N . ARG A 1 480 ? 20.256 8.666 -32.127 1.00 92.25 480 ARG A N 1
ATOM 3853 C CA . ARG A 1 480 ? 18.890 9.102 -32.442 1.00 92.25 480 ARG A CA 1
ATOM 3854 C C . ARG A 1 480 ? 18.134 9.483 -31.177 1.00 92.25 480 ARG A C 1
ATOM 3856 O O . ARG A 1 480 ? 18.313 8.856 -30.141 1.00 92.25 480 ARG A O 1
ATOM 3863 N N . SER A 1 481 ? 17.197 10.418 -31.291 1.00 91.81 481 SER A N 1
ATOM 3864 C CA . SER A 1 481 ? 16.192 10.684 -30.262 1.00 91.81 481 SER A CA 1
ATOM 3865 C C . SER A 1 481 ? 14.798 10.214 -30.702 1.00 91.81 481 SER A C 1
ATOM 3867 O O . SER A 1 481 ? 14.438 10.255 -31.883 1.00 91.81 481 SER A O 1
ATOM 3869 N N . CYS A 1 482 ? 14.002 9.721 -29.756 1.00 91.25 482 CYS A N 1
ATOM 3870 C CA . CYS A 1 482 ? 12.607 9.345 -29.978 1.00 91.25 482 CYS A CA 1
ATOM 3871 C C . CYS A 1 482 ? 11.741 9.798 -28.801 1.00 91.25 482 CYS A C 1
ATOM 3873 O O . CYS A 1 482 ? 12.195 9.838 -27.662 1.00 91.25 482 CYS A O 1
ATOM 3875 N N . ASN A 1 483 ? 10.482 10.134 -29.071 1.00 91.19 483 ASN A N 1
ATOM 3876 C CA . ASN A 1 483 ? 9.516 10.445 -28.023 1.00 91.19 483 ASN A CA 1
ATOM 3877 C C . ASN A 1 483 ? 8.807 9.153 -27.583 1.00 91.19 483 ASN A C 1
ATOM 3879 O O . ASN A 1 483 ? 8.398 8.364 -28.439 1.00 91.19 483 ASN A O 1
ATOM 3883 N N . THR A 1 484 ? 8.602 8.956 -26.277 1.00 88.75 484 THR A N 1
ATOM 3884 C CA . THR A 1 484 ? 7.878 7.798 -25.718 1.00 88.75 484 THR A CA 1
ATOM 3885 C C . THR A 1 484 ? 6.490 7.598 -26.329 1.00 88.75 484 THR A C 1
ATOM 3887 O O . THR A 1 484 ? 6.021 6.465 -26.399 1.00 88.75 484 THR A O 1
ATOM 3890 N N . LEU A 1 485 ? 5.841 8.662 -26.819 1.00 88.19 485 LEU A N 1
ATOM 3891 C CA . LEU A 1 485 ? 4.560 8.585 -27.532 1.00 88.19 485 LEU A CA 1
ATOM 3892 C C . LEU A 1 485 ? 4.647 7.761 -28.826 1.00 88.19 485 LEU A C 1
ATOM 3894 O O . LEU A 1 485 ? 3.690 7.080 -29.182 1.00 88.19 485 LEU A O 1
ATOM 3898 N N . LYS A 1 486 ? 5.797 7.803 -29.511 1.00 88.19 486 LYS A N 1
ATOM 3899 C CA . LYS A 1 486 ? 6.047 7.097 -30.778 1.00 88.19 486 LYS A CA 1
ATOM 3900 C C . LYS A 1 486 ? 6.712 5.730 -30.582 1.00 88.19 486 LYS A C 1
ATOM 3902 O O . LYS A 1 486 ? 6.794 4.960 -31.532 1.00 88.19 486 LYS A O 1
ATOM 3907 N N . MET A 1 487 ? 7.203 5.428 -29.380 1.00 88.94 487 MET A N 1
ATOM 3908 C CA . MET A 1 487 ? 7.838 4.143 -29.074 1.00 88.94 487 MET A CA 1
ATOM 3909 C C . MET A 1 487 ? 6.797 3.059 -28.809 1.00 88.94 487 MET A C 1
ATOM 3911 O O . MET A 1 487 ? 5.757 3.318 -28.194 1.00 88.94 487 MET A O 1
ATOM 3915 N N . SER A 1 488 ? 7.094 1.818 -29.193 1.00 90.06 488 SER A N 1
ATOM 3916 C CA . SER A 1 488 ? 6.259 0.686 -28.791 1.00 90.06 488 SER A CA 1
ATOM 3917 C C . SER A 1 488 ? 6.295 0.503 -27.264 1.00 90.06 488 SER A C 1
ATOM 3919 O O . SER A 1 488 ? 7.187 1.008 -26.569 1.00 90.06 488 SER A O 1
ATOM 3921 N N . TRP A 1 489 ? 5.286 -0.168 -26.706 1.00 88.25 489 TRP A N 1
ATOM 3922 C CA . TRP A 1 489 ? 5.234 -0.425 -25.263 1.00 88.25 489 TRP A CA 1
ATOM 3923 C C . TRP A 1 489 ? 6.403 -1.296 -24.797 1.00 88.25 489 TRP A C 1
ATOM 3925 O O . TRP A 1 489 ? 7.022 -0.983 -23.783 1.00 88.25 489 TRP A O 1
ATOM 3935 N N . SER A 1 490 ? 6.756 -2.322 -25.576 1.00 86.75 490 SER A N 1
ATOM 3936 C CA . SER A 1 490 ? 7.915 -3.175 -25.307 1.00 86.75 490 SER A CA 1
ATOM 3937 C C . SER A 1 490 ? 9.212 -2.372 -25.270 1.00 86.75 490 SER A C 1
ATOM 3939 O O . SER A 1 490 ? 9.956 -2.490 -24.303 1.00 86.75 490 SER A O 1
ATOM 3941 N N . ASP A 1 491 ? 9.442 -1.479 -26.238 1.00 87.38 491 ASP A N 1
ATOM 3942 C CA . ASP A 1 491 ? 10.688 -0.697 -26.283 1.00 87.38 491 ASP A CA 1
ATOM 3943 C C . ASP A 1 491 ? 10.784 0.283 -25.113 1.00 87.38 491 ASP A C 1
ATOM 3945 O O . ASP A 1 491 ? 11.868 0.557 -24.613 1.00 87.38 491 ASP A O 1
ATOM 3949 N N . THR A 1 492 ? 9.640 0.792 -24.642 1.00 88.38 492 THR A N 1
ATOM 3950 C CA . THR A 1 492 ? 9.590 1.695 -23.480 1.00 88.38 492 THR A CA 1
ATOM 3951 C C . THR A 1 492 ? 10.065 0.989 -22.213 1.00 88.38 492 THR A C 1
ATOM 3953 O O . THR A 1 492 ? 10.752 1.584 -21.392 1.00 88.38 492 THR A O 1
ATOM 3956 N N . ILE A 1 493 ? 9.726 -0.288 -22.045 1.00 89.56 493 ILE A N 1
ATOM 3957 C CA . ILE A 1 493 ? 10.076 -1.052 -20.844 1.00 89.56 493 ILE A CA 1
ATOM 3958 C C . ILE A 1 493 ? 11.589 -1.308 -20.755 1.00 89.56 493 ILE A C 1
ATOM 3960 O O . ILE A 1 493 ? 12.137 -1.347 -19.654 1.00 89.56 493 ILE A O 1
ATOM 3964 N N . HIS A 1 494 ? 12.267 -1.433 -21.896 1.00 87.25 494 HIS A N 1
ATOM 3965 C CA . HIS A 1 494 ? 13.702 -1.717 -21.976 1.00 87.25 494 HIS A CA 1
ATOM 3966 C C . HIS A 1 494 ? 14.607 -0.481 -21.836 1.00 87.25 494 HIS A C 1
ATOM 3968 O O . HIS A 1 494 ? 15.819 -0.600 -21.981 1.00 87.25 494 HIS A O 1
ATOM 3974 N N . VAL A 1 495 ? 14.054 0.701 -21.554 1.00 84.69 495 VAL A N 1
ATOM 3975 C CA . VAL A 1 495 ? 14.852 1.923 -21.378 1.00 84.69 495 VAL A CA 1
ATOM 3976 C C . VAL A 1 495 ? 15.508 1.980 -19.993 1.00 84.69 495 VAL A C 1
ATOM 3978 O O . VAL A 1 495 ? 14.823 1.838 -18.980 1.00 84.69 495 VAL A O 1
ATOM 3981 N N . GLY A 1 496 ? 16.807 2.297 -19.949 1.00 72.94 496 GLY A N 1
ATOM 3982 C CA . GLY A 1 496 ? 17.572 2.647 -18.739 1.00 72.94 496 GLY A CA 1
ATOM 3983 C C . GLY A 1 496 ? 18.458 1.558 -18.155 1.00 72.94 496 GLY A C 1
ATOM 3984 O O . GLY A 1 496 ? 18.850 0.614 -18.867 1.00 72.94 496 GLY A O 1
#

Sequence (496 aa):
MKQLMSVQLRFPDLDVDLTLLSSAEDKQVCRGGLAYIARRKADVSSVIRVRNCTDNQLLDSCDTVYIKDHRYQAAIFTTNAFRIVSVLRTIGQSYFCLRVVMLFASCYVTRVAEDRYKGASPWRRLRAAARLFARIPSQCVLCGSTVPICCYAVAHFIDGSMTYEMVAQAFTTSMGDYTFNATKFAFLAANQMRNVWFLAITMQILHWIIIGRRQWSASKGILGVPDFFLGVLSCLSM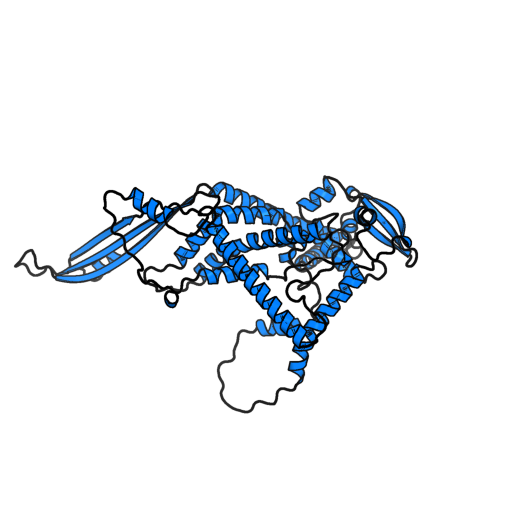ISQLRLLSLRDSRILRYYQVNARFDSRVDRFALSNSPDGNMLLEGAMLDAKFFMCLLVTLSVVFGVAHVYEWYQQRETHSTLLLPRMAVPYTAGTWWSTLAFSVSWGGTIYPVPKAYKLVLIALRRPSRFLFNRDDRMPSVSPQVSDMHTRWPRQAAARVKFFQQEMEHIHMRSPDIDSLTALINLVACSDPWIFFRLRLWRGHTVHYMKDTLSGKIFAVPAAAISCRLNSNIPWEDMVHVRSCNTLKMSWSDTIHVG

Radius of gyration: 31.89 Å; chains: 1; bounding box: 87×62×90 Å

Organism: NCBI:txid4803

Secondary structure (DSSP, 8-state):
-HHHHHHHTT-TTSEEEEEEEEEE---EEE-SSSS-EEEEEEEEEEEEEEEE---TT-TT--EEEEEEEEEEEEEEEEES-HHHHHHHHHHHHHHHHHHHHHHHHHHHHHHHHSGGGTTS-HHHHHHHHHHHHTTS-HHHHHHT-HHHHHHHHHHHHHHHHHHHHHHHHHH--TTS-----HHHHHHHHHHHGGGHHHHHHHHHHHHHHHHHHHT--TTT-EE-BPTTHHHHHHHHTTGGG---GGG---------PPPTT-HHHHHHHHHHS--SS-TT-HHHHHHHHHHHHHHHHHHHHHHHHHHHHHHTT------SSS-EE---TTBTTTB-GGGGSB-SHHHHS---THHHHHHHHHTS---------S-PPPPPTHHHHHHHHHHHHHHHHHHHHHHHHH-GGG--HHHHHHHHHHHHHHHTSHHHHHIIIIIS--EEEEEEETTT--EEEEEHHHHHTT-S----GGGEEEEEEEETTTS-HHHHHT--